Protein AF-A0A524EDL5-F1 (afdb_monomer_lite)

Radius of gyration: 102.85 Å; chains: 1; bounding box: 191×85×267 Å

Structure (mmCIF, N/CA/C/O backbone):
data_AF-A0A524EDL5-F1
#
_entry.id   AF-A0A524EDL5-F1
#
loop_
_atom_site.group_PDB
_atom_site.id
_atom_site.type_symbol
_atom_site.label_atom_id
_atom_site.label_alt_id
_atom_site.label_comp_id
_atom_site.label_asym_id
_atom_site.label_entity_id
_atom_site.label_seq_id
_atom_site.pdbx_PDB_ins_code
_atom_site.Cartn_x
_atom_site.Cartn_y
_atom_site.Cartn_z
_atom_site.occupancy
_atom_site.B_iso_or_equiv
_atom_site.auth_seq_id
_atom_site.auth_comp_id
_atom_site.auth_asym_id
_atom_site.auth_atom_id
_atom_site.pdbx_PDB_model_num
ATOM 1 N N . MET A 1 1 ? -73.644 20.368 72.110 1.00 35.34 1 MET A N 1
ATOM 2 C CA . MET A 1 1 ? -74.120 19.033 72.532 1.00 35.34 1 MET A CA 1
ATOM 3 C C . MET A 1 1 ? -73.264 18.590 73.708 1.00 35.34 1 MET A C 1
ATOM 5 O O . MET A 1 1 ? -72.128 19.044 73.762 1.00 35.34 1 MET A O 1
ATOM 9 N N . PRO A 1 2 ? -73.856 17.906 74.696 1.00 37.97 2 PRO A N 1
ATOM 10 C CA . PRO A 1 2 ? -73.436 17.961 76.095 1.00 37.97 2 PRO A CA 1
ATOM 11 C C . PRO A 1 2 ? -72.142 17.187 76.358 1.00 37.97 2 PRO A C 1
ATOM 13 O O . PRO A 1 2 ? -71.866 16.187 75.704 1.00 37.97 2 PRO A O 1
ATOM 16 N N . GLU A 1 3 ? -71.368 17.682 77.323 1.00 37.19 3 GLU A N 1
ATOM 17 C CA . GLU A 1 3 ? -70.241 16.983 77.938 1.00 37.19 3 GLU A CA 1
ATOM 18 C C . GLU A 1 3 ? -70.780 15.785 78.732 1.00 37.19 3 GLU A C 1
ATOM 20 O O . GLU A 1 3 ? -71.316 15.947 79.831 1.00 37.19 3 GLU A O 1
ATOM 25 N N . ASP A 1 4 ? -70.668 14.585 78.160 1.00 39.44 4 ASP A N 1
ATOM 26 C CA . ASP A 1 4 ? -70.904 13.340 78.884 1.00 39.44 4 ASP A CA 1
ATOM 27 C C . ASP A 1 4 ? -69.743 13.093 79.851 1.00 39.44 4 ASP A C 1
ATOM 29 O O . ASP A 1 4 ? -68.605 12.798 79.483 1.00 39.44 4 ASP A O 1
ATOM 33 N N . ASN A 1 5 ? -70.065 13.256 81.128 1.00 42.12 5 ASN A N 1
ATOM 34 C CA . ASN A 1 5 ? -69.223 12.933 82.265 1.00 42.12 5 ASN A CA 1
ATOM 35 C C . ASN A 1 5 ? -69.188 11.401 82.420 1.00 42.12 5 ASN A C 1
ATOM 37 O O . ASN A 1 5 ? -69.901 10.824 83.245 1.00 42.12 5 ASN A O 1
ATOM 41 N N . GLU A 1 6 ? -68.373 10.722 81.612 1.00 41.69 6 GLU A N 1
ATOM 42 C CA . GLU A 1 6 ? -68.068 9.308 81.825 1.00 41.69 6 GLU A CA 1
ATOM 43 C C . GLU A 1 6 ? -67.254 9.159 83.118 1.00 41.69 6 GLU A C 1
ATOM 45 O O . GLU A 1 6 ? -66.059 9.458 83.201 1.00 41.69 6 GLU A O 1
ATOM 50 N N . LYS A 1 7 ? -67.937 8.698 84.171 1.00 44.84 7 LYS A N 1
ATOM 51 C CA . LYS A 1 7 ? -67.310 8.193 85.392 1.00 44.84 7 LYS A CA 1
ATOM 52 C C . LYS A 1 7 ? -66.298 7.115 85.006 1.00 44.84 7 LYS A C 1
ATOM 54 O O . LYS A 1 7 ? -66.681 6.012 84.628 1.00 44.84 7 LYS A O 1
ATOM 59 N N . LYS A 1 8 ? -65.008 7.417 85.163 1.00 43.41 8 LYS A N 1
ATOM 60 C CA . LYS A 1 8 ? -63.951 6.400 85.170 1.00 43.41 8 LYS A CA 1
ATOM 61 C C . LYS A 1 8 ? -64.317 5.328 86.207 1.00 43.41 8 LYS A C 1
ATOM 63 O O . LYS A 1 8 ? -64.621 5.710 87.343 1.00 43.41 8 LYS A O 1
ATOM 68 N N . PRO A 1 9 ? -64.294 4.029 85.859 1.00 45.09 9 PRO A N 1
ATOM 69 C CA . PRO A 1 9 ? -64.511 2.980 86.840 1.00 45.09 9 PRO A CA 1
ATOM 70 C C . PRO A 1 9 ? -63.437 3.111 87.918 1.00 45.09 9 PRO A C 1
ATOM 72 O O . PRO A 1 9 ? -62.248 3.283 87.633 1.00 45.09 9 PRO A O 1
ATOM 75 N N . SER A 1 10 ? -63.881 3.116 89.171 1.00 50.00 10 SER A N 1
ATOM 76 C CA . SER A 1 10 ? -62.983 3.074 90.315 1.00 50.00 10 SER A CA 1
ATOM 77 C C . SER A 1 10 ? -62.184 1.776 90.243 1.00 50.00 10 SER A C 1
ATOM 79 O O . SER A 1 10 ? -62.718 0.739 89.858 1.00 50.00 10 SER A O 1
ATOM 81 N N . ARG A 1 11 ? -60.913 1.816 90.645 1.00 51.28 11 ARG A N 1
ATOM 82 C CA . ARG A 1 11 ? -60.005 0.657 90.694 1.00 51.28 11 ARG A CA 1
ATOM 83 C C . ARG A 1 11 ? -60.626 -0.557 91.415 1.00 51.28 11 ARG A C 1
ATOM 85 O O . ARG A 1 11 ? -60.356 -1.690 91.046 1.00 51.28 11 ARG A O 1
ATOM 92 N N . ASN A 1 12 ? -61.551 -0.308 92.345 1.00 53.25 12 ASN A N 1
ATOM 93 C CA . ASN A 1 12 ? -62.291 -1.340 93.074 1.00 53.25 12 ASN A CA 1
ATOM 94 C C . ASN A 1 12 ? -63.344 -2.098 92.239 1.00 53.25 12 ASN A C 1
ATOM 96 O O . ASN A 1 12 ? -63.711 -3.206 92.621 1.00 53.25 12 ASN A O 1
ATOM 100 N N . ASP A 1 13 ? -63.847 -1.531 91.138 1.00 52.50 13 ASP A N 1
ATOM 101 C CA . ASP A 1 13 ? -64.805 -2.220 90.258 1.00 52.50 13 ASP A CA 1
ATOM 102 C C . ASP A 1 13 ? -64.081 -3.160 89.280 1.00 52.50 13 ASP A C 1
ATOM 104 O O . ASP A 1 13 ? -64.620 -4.197 88.910 1.00 52.50 13 ASP A O 1
ATOM 108 N N . GLN A 1 14 ? -62.835 -2.843 88.910 1.00 53.03 14 GLN A N 1
ATOM 109 C CA . GLN A 1 14 ? -61.991 -3.715 88.084 1.00 53.03 14 GLN A CA 1
ATOM 110 C C . GLN A 1 14 ? -61.478 -4.926 88.871 1.00 53.03 14 GLN A C 1
ATOM 112 O O . GLN A 1 14 ? -61.524 -6.036 88.350 1.00 53.03 14 GLN A O 1
ATOM 117 N N . ASP A 1 15 ? -61.074 -4.736 90.132 1.00 55.38 15 ASP A N 1
ATOM 118 C CA . ASP A 1 15 ? -60.628 -5.843 90.991 1.00 55.38 15 ASP A CA 1
ATOM 119 C C . ASP A 1 15 ? -61.768 -6.844 91.268 1.00 55.38 15 ASP A C 1
ATOM 121 O O . ASP A 1 15 ? -61.547 -8.051 91.241 1.00 55.38 15 ASP A O 1
ATOM 125 N N . ARG A 1 16 ? -63.015 -6.367 91.414 1.00 58.09 16 ARG A N 1
ATOM 126 C CA . ARG A 1 16 ? -64.192 -7.237 91.604 1.00 58.09 16 ARG A CA 1
ATOM 127 C C . ARG A 1 16 ? -64.565 -8.054 90.368 1.00 58.09 16 ARG A C 1
ATOM 129 O O . ARG A 1 16 ? -64.904 -9.219 90.509 1.00 58.09 16 ARG A O 1
ATOM 136 N N . VAL A 1 17 ? -64.478 -7.475 89.168 1.00 58.94 17 VAL A N 1
ATOM 137 C CA . VAL A 1 17 ? -64.769 -8.204 87.916 1.00 58.94 17 VAL A CA 1
ATOM 138 C C . VAL A 1 17 ? -63.708 -9.275 87.641 1.00 58.94 17 VAL A C 1
ATOM 140 O O . VAL A 1 17 ? -64.025 -10.344 87.125 1.00 58.94 17 VAL A O 1
ATOM 143 N N . VAL A 1 18 ? -62.452 -9.004 88.006 1.00 56.91 18 VAL A N 1
ATOM 144 C CA . VAL A 1 18 ? -61.346 -9.963 87.882 1.00 56.91 18 VAL A CA 1
ATOM 145 C C . VAL A 1 18 ? -61.478 -11.096 88.901 1.00 56.91 18 VAL A C 1
ATOM 147 O O . VAL A 1 18 ? -61.288 -12.252 88.527 1.00 56.91 18 VAL A O 1
ATOM 150 N N . ASP A 1 19 ? -61.838 -10.798 90.151 1.00 57.78 19 ASP A N 1
ATOM 151 C CA . ASP A 1 19 ? -62.077 -11.832 91.165 1.00 57.78 19 ASP A CA 1
ATOM 152 C C . ASP A 1 19 ? -63.315 -12.690 90.829 1.00 57.78 19 ASP A C 1
ATOM 154 O O . ASP A 1 19 ? -63.252 -13.915 90.953 1.00 57.78 19 ASP A O 1
ATOM 158 N N . ASP A 1 20 ? -64.388 -12.097 90.289 1.00 61.34 20 ASP A N 1
ATOM 159 C CA . ASP A 1 20 ? -65.565 -12.846 89.826 1.00 61.34 20 ASP A CA 1
ATOM 160 C C . ASP A 1 20 ? -65.215 -13.773 88.641 1.00 61.34 20 ASP A C 1
ATOM 162 O O . ASP A 1 20 ? -65.543 -14.959 88.683 1.00 61.34 20 ASP A O 1
ATOM 166 N N . MET A 1 21 ? -64.462 -13.304 87.633 1.00 57.88 21 MET A N 1
ATOM 167 C CA . MET A 1 21 ? -64.045 -14.136 86.486 1.00 57.88 21 MET A CA 1
ATOM 168 C C . MET A 1 21 ? -63.065 -15.260 86.856 1.00 57.88 21 MET A C 1
ATOM 170 O O . MET A 1 21 ? -63.116 -16.343 86.272 1.00 57.88 21 MET A O 1
ATOM 174 N N . LEU A 1 22 ? -62.159 -15.029 87.810 1.00 56.72 22 LEU A N 1
ATOM 175 C CA . LEU A 1 22 ? -61.206 -16.049 88.264 1.00 56.72 22 LEU A CA 1
ATOM 176 C C . LEU A 1 22 ? -61.881 -17.114 89.137 1.00 56.72 22 LEU A C 1
ATOM 178 O O . LEU A 1 22 ? -61.535 -18.293 89.034 1.00 56.72 22 LEU A O 1
ATOM 182 N N . SER A 1 23 ? -62.892 -16.718 89.918 1.00 63.41 23 SER A N 1
ATOM 183 C CA . SER A 1 23 ? -63.736 -17.656 90.662 1.00 63.41 23 SER A CA 1
ATOM 184 C C . SER A 1 23 ? -64.591 -18.529 89.730 1.00 63.41 23 SER A C 1
ATOM 186 O O . SER A 1 23 ? -64.734 -19.729 89.967 1.00 63.41 23 SER A O 1
ATOM 188 N N . GLU A 1 24 ? -65.077 -17.969 88.616 1.00 63.44 24 GLU A N 1
ATOM 189 C CA . GLU A 1 24 ? -65.867 -18.679 87.600 1.00 63.44 24 GLU A CA 1
ATOM 190 C C . GLU A 1 24 ? -65.013 -19.666 86.775 1.00 63.44 24 GLU A C 1
ATOM 192 O O . GLU A 1 24 ? -65.507 -20.696 86.315 1.00 63.44 24 GLU A O 1
ATOM 197 N N . LEU A 1 25 ? -63.703 -19.407 86.664 1.00 59.56 25 LEU A N 1
ATOM 198 C CA . LEU A 1 25 ? -62.701 -20.310 86.080 1.00 59.56 25 LEU A CA 1
ATOM 199 C C . LEU A 1 25 ? -62.164 -21.368 87.068 1.00 59.56 25 LEU A C 1
ATOM 201 O O . LEU A 1 25 ? -61.314 -22.175 86.688 1.00 59.56 25 LEU A O 1
ATOM 205 N N . GLY A 1 26 ? -62.670 -21.400 88.307 1.00 55.22 26 GLY A N 1
ATOM 206 C CA . GLY A 1 26 ? -62.346 -22.423 89.306 1.00 55.22 26 GLY A CA 1
ATOM 207 C C . GLY A 1 26 ? -60.956 -22.292 89.934 1.00 55.22 26 GLY A C 1
ATOM 208 O O . GLY A 1 26 ? -60.438 -23.282 90.447 1.00 55.22 26 GLY A O 1
ATOM 209 N N . VAL A 1 27 ? -60.347 -21.103 89.883 1.00 62.06 27 VAL A N 1
ATOM 210 C CA . VAL A 1 27 ? -59.044 -20.838 90.505 1.00 62.06 27 VAL A CA 1
ATOM 211 C C . VAL A 1 27 ? -59.275 -20.352 91.934 1.00 62.06 27 VAL A C 1
ATOM 213 O O . VAL A 1 27 ? -59.740 -19.236 92.155 1.00 62.06 27 VAL A O 1
ATOM 216 N N . ASP A 1 28 ? -58.962 -21.195 92.909 1.00 66.94 28 ASP A N 1
ATOM 217 C CA . ASP A 1 28 ? -59.021 -20.884 94.332 1.00 66.94 28 ASP A CA 1
ATOM 218 C C . ASP A 1 28 ? -57.776 -20.113 94.808 1.00 66.94 28 ASP A C 1
ATOM 220 O O . ASP A 1 28 ? -56.684 -20.212 94.240 1.00 66.94 28 ASP A O 1
ATOM 224 N N . ASP A 1 29 ? -57.931 -19.325 95.879 1.00 60.44 29 ASP A N 1
ATOM 225 C CA . ASP A 1 29 ? -56.877 -18.442 96.409 1.00 60.44 29 ASP A CA 1
ATOM 226 C C . ASP A 1 29 ? -55.578 -19.193 96.761 1.00 60.44 29 ASP A C 1
ATOM 228 O O . ASP A 1 29 ? -54.487 -18.625 96.677 1.00 60.44 29 ASP A O 1
ATOM 232 N N . ALA A 1 30 ? -55.676 -20.490 97.075 1.00 60.41 30 ALA A N 1
ATOM 233 C CA . ALA A 1 30 ? -54.534 -21.368 97.322 1.00 60.41 30 ALA A CA 1
ATOM 234 C C . ALA A 1 30 ? -53.711 -21.639 96.048 1.00 60.41 30 ALA A C 1
ATOM 236 O O . ALA A 1 30 ? -52.483 -21.542 96.070 1.00 60.41 30 ALA A O 1
ATOM 237 N N . MET A 1 31 ? -54.372 -21.901 94.917 1.00 61.31 31 MET A N 1
ATOM 238 C CA . MET A 1 31 ? -53.711 -22.125 93.628 1.00 61.31 31 MET A CA 1
ATOM 239 C C . MET A 1 31 ? -53.134 -20.817 93.065 1.00 61.31 31 MET A C 1
ATOM 241 O O . MET A 1 31 ? -52.082 -20.810 92.422 1.00 61.31 31 MET A O 1
ATOM 245 N N . ARG A 1 32 ? -53.764 -19.679 93.387 1.00 59.47 32 ARG A N 1
ATOM 246 C CA . ARG A 1 32 ? -53.256 -18.330 93.088 1.00 59.47 32 ARG A CA 1
ATOM 247 C C . ARG A 1 32 ? -51.934 -18.055 93.817 1.00 59.47 32 ARG A C 1
ATOM 249 O O . ARG A 1 32 ? -51.004 -17.520 93.215 1.00 59.47 32 ARG A O 1
ATOM 256 N N . GLN A 1 33 ? -51.827 -18.466 95.080 1.00 61.16 33 GLN A N 1
ATOM 257 C CA . GLN A 1 33 ? -50.599 -18.350 95.873 1.00 61.16 33 GLN A CA 1
ATOM 258 C C . GLN A 1 33 ? -49.484 -19.268 95.349 1.00 61.16 33 GLN A C 1
ATOM 260 O O . GLN A 1 33 ? -48.347 -18.825 95.199 1.00 61.16 33 GLN A O 1
ATOM 265 N N . GLU A 1 34 ? -49.816 -20.500 94.959 1.00 64.75 34 GLU A N 1
ATOM 266 C CA . GLU A 1 34 ? -48.854 -21.479 94.431 1.00 64.75 34 GLU A CA 1
ATOM 267 C C . GLU A 1 34 ? -48.307 -21.090 93.036 1.00 64.75 34 GLU A C 1
ATOM 269 O O . GLU A 1 34 ? -47.133 -21.302 92.712 1.00 64.75 34 GLU A O 1
ATOM 274 N N . LEU A 1 35 ? -49.120 -20.434 92.200 1.00 59.91 35 LEU A N 1
ATOM 275 C CA . LEU A 1 35 ? -48.692 -19.901 90.899 1.00 59.91 35 LEU A CA 1
ATOM 276 C C . LEU A 1 35 ? -47.767 -18.679 91.022 1.00 59.91 35 LEU A C 1
ATOM 278 O O . LEU A 1 35 ? -46.863 -18.515 90.195 1.00 59.91 35 LEU A O 1
ATOM 282 N N . VAL A 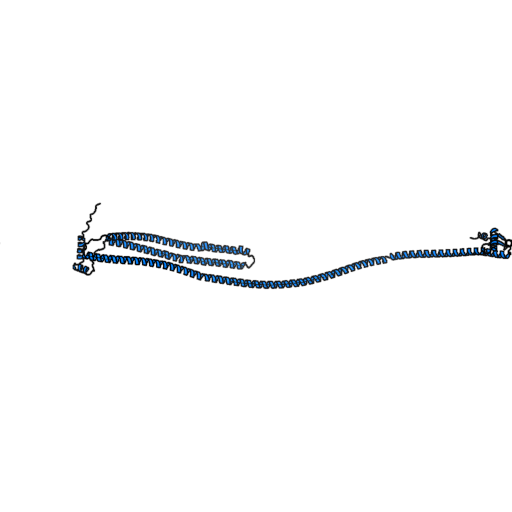1 36 ? -47.959 -17.858 92.058 1.00 59.59 36 VAL A N 1
ATOM 283 C CA . VAL A 1 36 ? -47.082 -16.720 92.373 1.00 59.59 36 VAL A CA 1
ATOM 284 C C . VAL A 1 36 ? -45.769 -17.198 93.002 1.00 59.59 36 VAL A C 1
ATOM 286 O O . VAL A 1 36 ? -44.698 -16.734 92.610 1.00 59.59 36 VAL A O 1
ATOM 289 N N . GLU A 1 37 ? -45.819 -18.175 93.910 1.00 55.59 37 GLU A N 1
ATOM 290 C CA . GLU A 1 37 ? -44.624 -18.747 94.549 1.00 55.59 37 GLU A CA 1
ATOM 291 C C . GLU A 1 37 ? -43.781 -19.607 93.595 1.00 55.59 37 GLU A C 1
ATOM 293 O O . GLU A 1 37 ? -42.553 -19.598 93.681 1.00 55.59 37 GLU A O 1
ATOM 298 N N . SER A 1 38 ? -44.401 -20.292 92.628 1.00 60.03 38 SER A N 1
ATOM 299 C CA . SER A 1 38 ? -43.678 -21.063 91.601 1.00 60.03 38 SER A CA 1
ATOM 300 C C . SER A 1 38 ? -43.033 -20.201 90.506 1.00 60.03 38 SER A C 1
ATOM 302 O O . SER A 1 38 ? -42.386 -20.736 89.602 1.00 60.03 38 SER A O 1
ATOM 304 N N . GLY A 1 39 ? -43.212 -18.874 90.550 1.00 54.06 39 GLY A N 1
ATOM 305 C CA . GLY A 1 39 ? -42.662 -17.933 89.570 1.00 54.06 39 GLY A CA 1
ATOM 306 C C . GLY A 1 39 ? -43.261 -18.061 88.164 1.00 54.06 39 GLY A C 1
ATOM 307 O O . GLY A 1 39 ? -42.756 -17.444 87.227 1.00 54.06 39 GLY A O 1
ATOM 308 N N . ARG A 1 40 ? -44.329 -18.855 87.998 1.00 52.81 40 ARG A N 1
ATOM 309 C CA . ARG A 1 40 ? -45.056 -19.018 86.727 1.00 52.81 40 ARG A CA 1
ATOM 310 C C . ARG A 1 40 ? -46.076 -17.905 86.487 1.00 52.81 40 ARG A C 1
ATOM 312 O O . ARG A 1 40 ? -46.434 -17.659 85.339 1.00 52.81 40 ARG A O 1
ATOM 319 N N . MET A 1 41 ? -46.473 -17.191 87.537 1.00 44.69 41 MET A N 1
ATOM 320 C CA . MET A 1 41 ? -47.120 -15.884 87.461 1.00 44.69 41 MET A CA 1
ATOM 321 C C . MET A 1 41 ? -46.302 -14.864 88.256 1.00 44.69 41 MET A C 1
ATOM 323 O O . MET A 1 41 ? -46.191 -14.977 89.472 1.00 44.69 41 MET A O 1
ATOM 327 N N . SER A 1 42 ? -45.762 -13.829 87.605 1.00 47.44 42 SER A N 1
ATOM 328 C CA . SER A 1 42 ? -45.373 -12.618 88.337 1.00 47.44 42 SER A CA 1
ATOM 329 C C . SER A 1 42 ? -46.622 -11.757 88.536 1.00 47.44 42 SER A C 1
ATOM 331 O O . SER A 1 42 ? -47.502 -11.733 87.671 1.00 47.44 42 SER A O 1
ATOM 333 N N . SER A 1 43 ? -46.727 -11.041 89.661 1.00 48.69 43 SER A N 1
ATOM 334 C CA . SER A 1 43 ? -47.895 -10.192 89.958 1.00 48.69 43 SER A CA 1
ATOM 335 C C . SER A 1 43 ? -48.151 -9.100 88.906 1.00 48.69 43 SER A C 1
ATOM 337 O O . SER A 1 43 ? -49.211 -8.486 88.914 1.00 48.69 43 SER A O 1
ATOM 339 N N . ASP A 1 44 ? -47.202 -8.874 87.992 1.00 48.66 44 ASP A N 1
ATOM 340 C CA . ASP A 1 44 ? -47.274 -7.898 86.903 1.00 48.66 44 ASP A CA 1
ATOM 341 C C . ASP A 1 44 ? -47.765 -8.477 85.559 1.00 48.66 44 ASP A C 1
ATOM 343 O O . ASP A 1 44 ? -47.983 -7.715 84.617 1.00 48.66 44 ASP A O 1
ATOM 347 N N . VAL A 1 45 ? -47.983 -9.796 85.441 1.00 43.16 45 VAL A N 1
ATOM 348 C CA . VAL A 1 45 ? -48.438 -10.436 84.182 1.00 43.16 45 VAL A CA 1
ATOM 349 C C . VAL A 1 45 ? -49.929 -10.193 83.891 1.00 43.16 45 VAL A C 1
ATOM 351 O O . VAL A 1 45 ? -50.381 -10.406 82.770 1.00 43.16 45 VAL A O 1
ATOM 354 N N . VAL A 1 46 ? -50.696 -9.621 84.826 1.00 42.78 46 VAL A N 1
ATOM 355 C CA . VAL A 1 46 ? -52.088 -9.183 84.583 1.00 42.78 46 VAL A CA 1
ATOM 356 C C . VAL A 1 46 ? -52.143 -7.736 84.066 1.00 42.78 46 VAL A C 1
ATOM 358 O O . VAL A 1 46 ? -52.986 -6.935 84.455 1.00 42.78 46 VAL A O 1
ATOM 361 N N . LYS A 1 47 ? -51.238 -7.372 83.154 1.00 51.41 47 LYS A N 1
ATOM 362 C CA . LYS A 1 47 ? -51.457 -6.242 82.243 1.00 51.41 47 LYS A CA 1
ATOM 363 C C . LYS A 1 47 ? -51.749 -6.810 80.868 1.00 51.41 47 LYS A C 1
ATOM 365 O O . LYS A 1 47 ? -50.889 -6.855 79.996 1.00 51.41 47 LYS A O 1
ATOM 370 N N . VAL A 1 48 ? -52.982 -7.285 80.707 1.00 54.81 48 VAL A N 1
ATOM 371 C CA . VAL A 1 48 ? -53.564 -7.534 79.388 1.00 54.81 48 VAL A CA 1
ATOM 372 C C . VAL A 1 48 ? -53.363 -6.250 78.585 1.00 54.81 48 VAL A C 1
ATOM 374 O O . VAL A 1 48 ? -53.798 -5.185 79.031 1.00 54.81 48 VAL A O 1
ATOM 377 N N . ALA A 1 49 ? -52.646 -6.336 77.459 1.00 56.47 49 ALA A N 1
ATOM 378 C CA . ALA A 1 49 ? -52.515 -5.216 76.536 1.00 56.47 49 ALA A CA 1
ATOM 379 C C . ALA A 1 49 ? -53.914 -4.647 76.287 1.00 56.47 49 ALA A C 1
ATOM 381 O O . ALA A 1 49 ? -54.866 -5.397 76.053 1.00 56.47 49 ALA A O 1
ATOM 382 N N . THR A 1 50 ? -54.065 -3.333 76.415 1.00 65.88 50 THR A N 1
ATOM 383 C CA . THR A 1 50 ? -55.371 -2.696 76.248 1.00 65.88 50 THR A CA 1
ATOM 384 C C . THR A 1 50 ? -55.932 -3.065 74.872 1.00 65.88 50 THR A C 1
ATOM 386 O O . THR A 1 50 ? -55.185 -3.173 73.898 1.00 65.88 50 THR A O 1
ATOM 389 N N . ALA A 1 51 ? -57.249 -3.265 74.757 1.00 67.88 51 ALA A N 1
ATOM 390 C CA . ALA A 1 51 ? -57.882 -3.616 73.478 1.00 67.88 51 ALA A CA 1
ATOM 391 C C . ALA A 1 51 ? -57.512 -2.633 72.343 1.00 67.88 51 ALA A C 1
ATOM 393 O O . ALA A 1 51 ? -57.490 -2.993 71.167 1.00 67.88 51 ALA A O 1
ATOM 394 N N . GLU A 1 52 ? -57.167 -1.398 72.710 1.00 67.38 52 GLU A N 1
ATOM 395 C CA . GLU A 1 52 ? -56.687 -0.355 71.815 1.00 67.38 52 GLU A CA 1
ATOM 396 C C . GLU A 1 52 ? -55.248 -0.585 71.314 1.00 67.38 52 GLU A C 1
ATOM 398 O O . GLU A 1 52 ? -55.002 -0.407 70.123 1.00 67.38 52 GLU A O 1
ATOM 403 N N . GLN A 1 53 ? -54.323 -1.054 72.161 1.00 71.25 53 GLN A N 1
ATOM 404 C CA . GLN A 1 53 ? -52.977 -1.487 71.745 1.00 71.25 53 GLN A CA 1
ATOM 405 C C . GLN A 1 53 ? -53.056 -2.676 70.776 1.00 71.25 53 GLN A C 1
ATOM 407 O O . GLN A 1 53 ? -52.415 -2.669 69.727 1.00 71.25 53 GLN A O 1
ATOM 412 N N . ILE A 1 54 ? -53.903 -3.670 71.073 1.00 74.31 54 ILE A N 1
ATOM 413 C CA . ILE A 1 54 ? -54.087 -4.847 70.205 1.00 74.31 54 ILE A CA 1
ATOM 414 C C . ILE A 1 54 ? -54.669 -4.427 68.845 1.00 74.31 54 ILE A C 1
ATOM 416 O O . ILE A 1 54 ? -54.236 -4.907 67.798 1.00 74.31 54 ILE A O 1
ATOM 420 N N . ARG A 1 55 ? -55.618 -3.482 68.830 1.00 77.31 55 ARG A N 1
ATOM 421 C CA . ARG A 1 55 ? -56.188 -2.943 67.590 1.00 77.31 55 ARG A CA 1
ATOM 422 C C . ARG A 1 55 ? -55.146 -2.220 66.730 1.00 77.31 55 ARG A C 1
ATOM 424 O O . ARG A 1 55 ? -55.109 -2.464 65.526 1.00 77.31 55 ARG A O 1
ATOM 431 N N . ARG A 1 56 ? -54.292 -1.379 67.321 1.00 75.56 56 ARG A N 1
ATOM 432 C CA . ARG A 1 56 ? -53.225 -0.661 66.595 1.00 75.56 56 ARG A CA 1
ATOM 433 C C . ARG A 1 56 ? -52.173 -1.613 66.037 1.00 75.56 56 ARG A C 1
ATOM 435 O O . ARG A 1 56 ? -51.787 -1.478 64.878 1.00 75.56 56 ARG A O 1
ATOM 442 N N . GLN A 1 57 ? -51.779 -2.625 66.811 1.00 77.69 57 GLN A N 1
ATOM 443 C CA . GLN A 1 57 ? -50.875 -3.675 66.336 1.00 77.69 57 GLN A CA 1
ATOM 444 C C . GLN A 1 57 ? -51.477 -4.456 65.162 1.00 77.69 57 GLN A C 1
ATOM 446 O O . GLN A 1 57 ? -50.815 -4.604 64.138 1.00 77.69 57 GLN A O 1
ATOM 451 N N . MET A 1 58 ? -52.754 -4.850 65.239 1.00 81.31 58 MET A N 1
ATOM 452 C CA . MET A 1 58 ? -53.448 -5.489 64.111 1.00 81.31 58 MET A CA 1
ATOM 453 C C . MET A 1 58 ? -53.540 -4.579 62.874 1.00 81.31 58 MET A C 1
ATOM 455 O O . MET A 1 58 ? -53.463 -5.055 61.741 1.00 81.31 58 MET A O 1
ATOM 459 N N . GLU A 1 59 ? -53.729 -3.270 63.050 1.00 80.94 59 GLU A N 1
ATOM 460 C CA . GLU A 1 59 ? -53.770 -2.311 61.939 1.00 80.94 59 GLU A CA 1
ATOM 461 C C . GLU A 1 59 ? -52.389 -2.112 61.287 1.00 80.94 59 GLU A C 1
ATOM 463 O O . GLU A 1 59 ? -52.324 -1.960 60.063 1.00 80.94 59 GLU A O 1
ATOM 468 N N . ILE A 1 60 ? -51.297 -2.175 62.058 1.00 84.38 60 ILE A N 1
ATOM 469 C CA . ILE A 1 60 ? -49.911 -2.167 61.553 1.00 84.38 60 ILE A CA 1
ATOM 470 C C . ILE A 1 60 ? -49.571 -3.481 60.846 1.00 84.38 60 ILE A C 1
ATOM 472 O O . ILE A 1 60 ? -48.943 -3.472 59.789 1.00 84.38 60 ILE A O 1
ATOM 476 N N . GLU A 1 61 ? -49.996 -4.623 61.383 1.00 84.12 61 GLU A N 1
ATOM 477 C CA . GLU A 1 61 ? -49.787 -5.918 60.732 1.00 84.12 61 GLU A CA 1
ATOM 478 C C . GLU A 1 61 ? -50.507 -5.989 59.384 1.00 84.12 61 GLU A C 1
ATOM 480 O O . GLU A 1 61 ? -49.905 -6.398 58.393 1.00 84.12 61 GLU A O 1
ATOM 485 N N . LYS A 1 62 ? -51.742 -5.478 59.302 1.00 87.25 62 LYS A N 1
ATOM 486 C CA . LYS A 1 62 ? -52.483 -5.388 58.035 1.00 87.25 62 LYS A CA 1
ATOM 487 C C . LYS A 1 62 ? -51.824 -4.457 57.016 1.00 87.25 62 LYS A C 1
ATOM 489 O O . LYS A 1 62 ? -51.830 -4.771 55.828 1.00 87.25 62 LYS A O 1
ATOM 494 N N . SER A 1 63 ? -51.275 -3.309 57.427 1.00 83.75 63 SER A N 1
ATOM 495 C CA . SER A 1 63 ? -50.550 -2.432 56.490 1.00 83.75 63 SER A CA 1
ATOM 496 C C . SER A 1 63 ? -49.201 -3.029 56.078 1.00 83.75 63 SER A C 1
ATOM 498 O O . SER A 1 63 ? -48.804 -2.895 54.923 1.00 83.75 63 SER A O 1
ATOM 500 N N . ARG A 1 64 ? -48.532 -3.762 56.975 1.00 85.19 64 ARG A N 1
ATOM 501 C CA . ARG A 1 64 ? -47.306 -4.517 56.681 1.00 85.19 64 ARG A CA 1
ATOM 502 C C . ARG A 1 64 ? -47.547 -5.646 55.681 1.00 85.19 64 ARG A C 1
ATOM 504 O O . ARG A 1 64 ? -46.706 -5.874 54.816 1.00 85.19 64 ARG A O 1
ATOM 511 N N . GLU A 1 65 ? -48.662 -6.358 55.803 1.00 87.69 65 GLU A N 1
ATOM 512 C CA . GLU A 1 65 ? -49.042 -7.432 54.883 1.00 87.69 65 GLU A CA 1
ATOM 513 C C . GLU A 1 65 ? -49.320 -6.880 53.480 1.00 87.69 65 GLU A C 1
ATOM 515 O O . GLU A 1 65 ? -48.705 -7.339 52.522 1.00 87.69 65 GLU A O 1
ATOM 520 N N . ARG A 1 66 ? -50.092 -5.790 53.369 1.00 86.31 66 ARG A N 1
ATOM 521 C CA . ARG A 1 66 ? -50.297 -5.073 52.094 1.00 86.31 66 ARG A CA 1
ATOM 522 C C . ARG A 1 66 ? -48.994 -4.567 51.477 1.00 86.31 66 ARG A C 1
ATOM 524 O O . ARG A 1 66 ? -48.813 -4.648 50.267 1.00 86.31 66 ARG A O 1
ATOM 531 N N . LEU A 1 67 ? -48.071 -4.061 52.298 1.00 86.00 67 LEU A N 1
ATOM 532 C CA . LEU A 1 67 ? -46.760 -3.608 51.831 1.00 86.00 67 LEU A CA 1
ATOM 533 C C . LEU A 1 67 ? -45.957 -4.776 51.253 1.00 86.00 67 LEU A C 1
ATOM 535 O O . LEU A 1 67 ? -45.371 -4.634 50.186 1.00 86.00 67 LEU A O 1
ATOM 539 N N . ARG A 1 68 ? -45.969 -5.938 51.918 1.00 89.38 68 ARG A N 1
ATOM 540 C CA . ARG A 1 68 ? -45.321 -7.161 51.419 1.00 89.38 68 ARG A CA 1
ATOM 541 C C . ARG A 1 68 ? -45.951 -7.668 50.127 1.00 89.38 68 ARG A C 1
ATOM 543 O O . ARG A 1 68 ? -45.219 -8.039 49.220 1.00 89.38 68 ARG A O 1
ATOM 550 N N . GLU A 1 69 ? -47.276 -7.673 50.028 1.00 89.44 69 GLU A N 1
ATOM 551 C CA . GLU A 1 69 ? -47.979 -8.078 48.807 1.00 89.44 69 GLU A CA 1
ATOM 552 C C . GLU A 1 69 ? -47.629 -7.167 47.626 1.00 89.44 69 GLU A C 1
ATOM 554 O O . GLU A 1 69 ? -47.258 -7.660 46.563 1.00 89.44 69 GLU A O 1
ATOM 559 N N . ASN A 1 70 ? -47.654 -5.847 47.827 1.00 88.50 70 ASN A N 1
ATOM 560 C CA . ASN A 1 70 ? -47.277 -4.880 46.794 1.00 88.50 70 ASN A CA 1
ATOM 561 C C . ASN A 1 70 ? -45.794 -4.981 46.415 1.00 88.50 70 ASN A C 1
ATOM 563 O O . ASN A 1 70 ? -45.448 -4.833 45.247 1.00 88.50 70 ASN A O 1
ATOM 567 N N . LEU A 1 71 ? -44.916 -5.264 47.380 1.00 89.06 71 LEU A N 1
ATOM 568 C CA . LEU A 1 71 ? -43.493 -5.470 47.122 1.00 89.06 71 LEU A CA 1
ATOM 569 C C . LEU A 1 71 ? -43.256 -6.733 46.281 1.00 89.06 71 LEU A C 1
ATOM 571 O O . LEU A 1 71 ? -42.518 -6.676 45.305 1.00 89.06 71 LEU A O 1
ATOM 575 N N . ASN A 1 72 ? -43.954 -7.831 46.585 1.00 89.19 72 ASN A N 1
ATOM 576 C CA . ASN A 1 72 ? -43.889 -9.063 45.795 1.00 89.19 72 ASN A CA 1
ATOM 577 C C . ASN A 1 72 ? -44.402 -8.867 44.355 1.00 89.19 72 ASN A C 1
ATOM 579 O O . ASN A 1 72 ? -43.894 -9.501 43.430 1.00 89.19 72 ASN A O 1
ATOM 583 N N . LEU A 1 73 ? -45.419 -8.018 44.154 1.00 89.06 73 LEU A N 1
ATOM 584 C CA . LEU A 1 73 ? -45.919 -7.671 42.818 1.00 89.06 73 LEU A CA 1
ATOM 585 C C . LEU A 1 73 ? -44.859 -6.904 42.017 1.00 89.06 73 LEU A C 1
ATOM 587 O O . LEU A 1 73 ? -44.482 -7.363 40.939 1.00 89.06 73 LEU A O 1
ATOM 591 N N . VAL A 1 74 ? -44.278 -5.855 42.613 1.00 89.19 74 VAL A N 1
ATOM 592 C CA . VAL A 1 74 ? -43.194 -5.075 41.995 1.00 89.19 74 VAL A CA 1
ATOM 593 C C . VAL A 1 74 ? -41.980 -5.952 41.679 1.00 89.19 74 VAL A C 1
ATOM 595 O O . VAL A 1 74 ? -41.415 -5.839 40.595 1.00 89.19 74 VAL A O 1
ATOM 598 N N . GLU A 1 75 ? -41.581 -6.857 42.577 1.00 88.62 75 GLU A N 1
ATOM 599 C CA . GLU A 1 75 ? -40.477 -7.796 42.328 1.00 88.62 75 GLU A CA 1
ATOM 600 C C . GLU A 1 75 ? -40.764 -8.720 41.138 1.00 88.62 75 GLU A C 1
ATOM 602 O O . GLU A 1 75 ? -39.911 -8.908 40.266 1.00 88.62 75 GLU A O 1
ATOM 607 N N . ARG A 1 76 ? -41.981 -9.270 41.057 1.00 89.75 76 ARG A N 1
ATOM 608 C CA . ARG A 1 76 ? -42.394 -10.126 39.939 1.00 89.75 76 ARG A CA 1
ATOM 609 C C . ARG A 1 76 ? -42.372 -9.365 38.615 1.00 89.75 76 ARG A C 1
ATOM 611 O O . ARG A 1 76 ? -41.972 -9.923 37.592 1.00 89.75 76 ARG A O 1
ATOM 618 N N . ASP A 1 77 ? -42.807 -8.115 38.616 1.00 87.88 77 ASP A N 1
ATOM 619 C CA . ASP A 1 77 ? -42.892 -7.313 37.403 1.00 87.88 77 ASP A CA 1
ATOM 620 C C . ASP A 1 77 ? -41.519 -6.741 37.002 1.00 87.88 77 ASP A C 1
ATOM 622 O O . ASP A 1 77 ? -41.206 -6.695 35.810 1.00 87.88 77 ASP A O 1
ATOM 626 N N . MET A 1 78 ? -40.620 -6.485 37.961 1.00 85.81 78 MET A N 1
ATOM 627 C CA . MET A 1 78 ? -39.190 -6.273 37.692 1.00 85.81 78 MET A CA 1
ATOM 628 C C . MET A 1 78 ? -38.554 -7.491 37.014 1.00 85.81 78 MET A C 1
ATOM 630 O O . MET A 1 78 ? -37.861 -7.326 36.010 1.00 85.81 78 MET A O 1
ATOM 634 N N . MET A 1 79 ? -38.842 -8.714 37.480 1.00 86.44 79 MET A N 1
ATOM 635 C CA . MET A 1 79 ? -38.359 -9.931 36.812 1.00 86.44 79 MET A CA 1
ATOM 636 C C . MET A 1 79 ? -38.893 -10.058 35.378 1.00 86.44 79 MET A C 1
ATOM 638 O O . MET A 1 79 ? -38.199 -10.579 34.507 1.00 86.44 79 MET A O 1
ATOM 642 N N . LYS A 1 80 ? -40.112 -9.591 35.075 1.00 85.19 80 LYS A N 1
ATOM 643 C CA . LYS A 1 80 ? -40.621 -9.582 33.687 1.00 85.19 80 LYS A CA 1
ATOM 644 C C . LYS A 1 80 ? -39.829 -8.627 32.791 1.00 85.19 80 LYS A C 1
ATOM 646 O O . LYS A 1 80 ? -39.604 -8.960 31.630 1.00 85.19 80 LYS A O 1
ATOM 651 N N . ILE A 1 81 ? -39.399 -7.478 33.318 1.00 85.50 81 ILE A N 1
ATOM 652 C CA . ILE A 1 81 ? -38.544 -6.525 32.595 1.00 85.50 81 ILE A CA 1
ATOM 653 C C . ILE A 1 81 ? -37.131 -7.088 32.400 1.00 85.50 81 ILE A C 1
ATOM 655 O O . ILE A 1 81 ? -36.558 -6.933 31.325 1.00 85.50 81 ILE A O 1
ATOM 659 N N . GLU A 1 82 ? -36.582 -7.788 33.390 1.00 84.94 82 GLU A N 1
ATOM 660 C CA . GLU A 1 82 ? -35.291 -8.472 33.252 1.00 84.94 82 GLU A CA 1
ATOM 661 C C . GLU A 1 82 ? -35.352 -9.542 32.149 1.00 84.94 82 GLU A C 1
ATOM 663 O O . GLU A 1 82 ? -34.570 -9.509 31.204 1.00 84.94 82 GLU A O 1
ATOM 668 N N . ASN A 1 83 ? -36.397 -10.377 32.158 1.00 85.94 83 ASN A N 1
ATOM 669 C CA . ASN A 1 83 ? -36.656 -11.343 31.084 1.00 85.94 83 ASN A CA 1
ATOM 670 C C . ASN A 1 83 ? -36.923 -10.681 29.717 1.00 85.94 83 ASN A C 1
ATOM 672 O O . ASN A 1 83 ? -36.798 -11.331 28.680 1.00 85.94 83 ASN A O 1
ATOM 676 N N . PHE A 1 84 ? -37.337 -9.411 29.676 1.00 84.50 84 PHE A N 1
ATOM 677 C CA . PHE A 1 84 ? -37.485 -8.680 28.420 1.00 84.50 84 PHE A CA 1
ATOM 678 C C . PHE A 1 84 ? -36.121 -8.367 27.789 1.00 84.50 84 PHE A C 1
ATOM 680 O O . PHE A 1 84 ? -36.002 -8.449 26.569 1.00 84.50 84 PHE A O 1
ATOM 687 N N . VAL A 1 85 ? -35.084 -8.083 28.586 1.00 78.38 85 VAL A N 1
ATOM 688 C CA . VAL A 1 85 ? -33.711 -7.902 28.077 1.00 78.38 85 VAL A CA 1
ATOM 689 C C . VAL A 1 85 ? -33.234 -9.177 27.380 1.00 78.38 85 VAL A C 1
ATOM 691 O O . VAL A 1 85 ? -32.771 -9.115 26.241 1.00 78.38 85 VAL A O 1
ATOM 694 N N . ASP A 1 86 ? -33.483 -10.336 27.990 1.00 85.50 86 ASP A N 1
ATOM 695 C CA . ASP A 1 86 ? -33.169 -11.637 27.390 1.00 85.50 86 ASP A CA 1
ATOM 696 C C . ASP A 1 86 ? -33.961 -11.891 26.097 1.00 85.50 86 ASP A C 1
ATOM 698 O O . ASP A 1 86 ? -33.448 -12.486 25.147 1.00 85.50 86 ASP A O 1
ATOM 702 N N . ARG A 1 87 ? -35.210 -11.410 26.010 1.00 83.06 87 ARG A N 1
ATOM 703 C CA . ARG A 1 87 ? -36.001 -11.476 24.768 1.00 83.06 87 ARG A CA 1
ATOM 704 C C . ARG A 1 87 ? -35.464 -10.558 23.682 1.00 83.06 87 ARG A C 1
ATOM 706 O O . ARG A 1 87 ? -35.486 -10.953 22.524 1.00 83.06 87 ARG A O 1
ATOM 713 N N . VAL A 1 88 ? -34.964 -9.366 24.013 1.00 81.12 88 VAL A N 1
ATOM 714 C CA . VAL A 1 88 ? -34.306 -8.499 23.021 1.00 81.12 88 VAL A CA 1
ATOM 715 C C . VAL A 1 88 ? -33.102 -9.225 22.425 1.00 81.12 88 VAL A C 1
ATOM 717 O O . VAL A 1 88 ? -32.940 -9.237 21.205 1.00 81.12 88 VAL A O 1
ATOM 720 N N . GLU A 1 89 ? -32.296 -9.888 23.253 1.00 80.75 89 GLU A N 1
ATOM 721 C CA . GLU A 1 89 ? -31.173 -10.687 22.766 1.00 80.75 89 GLU A CA 1
ATOM 722 C C . GLU A 1 89 ? -31.641 -11.894 21.942 1.00 80.75 89 GLU A C 1
ATOM 724 O O . GLU A 1 89 ? -31.180 -12.089 20.819 1.00 80.75 89 GLU A O 1
ATOM 729 N N . SER A 1 90 ? -32.602 -12.672 22.438 1.00 85.06 90 SER A N 1
ATOM 730 C CA . SER A 1 90 ? -33.104 -13.870 21.754 1.00 85.06 90 SER A CA 1
ATOM 731 C C . SER A 1 90 ? -33.851 -13.569 20.450 1.00 85.06 90 SER A C 1
ATOM 733 O O . SER A 1 90 ? -33.757 -14.350 19.507 1.00 85.06 90 SER A O 1
ATOM 735 N N . ASP A 1 91 ? -34.589 -12.463 20.362 1.00 83.88 91 ASP A N 1
ATOM 736 C CA . ASP A 1 91 ? -35.475 -12.190 19.227 1.00 83.88 91 ASP A CA 1
ATOM 737 C C . ASP A 1 91 ? -34.828 -11.268 18.192 1.00 83.88 91 ASP A C 1
ATOM 739 O O . ASP A 1 91 ? -35.036 -11.448 16.990 1.00 83.88 91 ASP A O 1
ATOM 743 N N . LEU A 1 92 ? -34.023 -10.289 18.622 1.00 84.56 92 LEU A N 1
ATOM 744 C CA . LEU A 1 92 ? -33.414 -9.322 17.710 1.00 84.56 92 LEU A CA 1
ATOM 745 C C . LEU A 1 92 ? -32.087 -9.833 17.137 1.00 84.56 92 LEU A C 1
ATOM 747 O O . LEU A 1 92 ? -31.826 -9.659 15.943 1.00 84.56 92 LEU A O 1
ATOM 751 N N . VAL A 1 93 ? -31.253 -10.493 17.950 1.00 81.25 93 VAL A N 1
ATOM 752 C CA . VAL A 1 93 ? -29.912 -10.930 17.522 1.00 81.25 93 VAL A CA 1
ATOM 753 C C . VAL A 1 93 ? -29.976 -11.943 16.375 1.00 81.25 93 VAL A C 1
ATOM 755 O O . VAL A 1 93 ? -29.240 -11.749 15.405 1.00 81.25 93 VAL A O 1
ATOM 758 N N . PRO A 1 94 ? -30.855 -12.967 16.371 1.00 86.69 94 PRO A N 1
ATOM 759 C CA . PRO A 1 94 ? -30.957 -13.881 15.234 1.00 86.69 94 PRO A CA 1
ATOM 760 C C . PRO A 1 94 ? -31.415 -13.193 13.949 1.00 86.69 94 PRO A C 1
ATOM 762 O O . PRO A 1 94 ? -30.906 -13.509 12.873 1.00 86.69 94 PRO A O 1
ATOM 765 N N . VAL A 1 95 ? -32.327 -12.220 14.044 1.00 84.62 95 VAL A N 1
ATOM 766 C CA . VAL A 1 95 ? -32.802 -11.455 12.882 1.00 84.62 95 VAL A CA 1
ATOM 767 C C . VAL A 1 95 ? -31.655 -10.621 12.305 1.00 84.62 95 VAL A C 1
ATOM 769 O O . VAL A 1 95 ? -31.386 -10.702 11.105 1.00 84.62 95 VAL A O 1
ATOM 772 N N . VAL A 1 96 ? -30.897 -9.916 13.149 1.00 83.25 96 VAL A N 1
ATOM 773 C CA . VAL A 1 96 ? -29.730 -9.119 12.729 1.00 83.25 96 VAL A CA 1
ATOM 774 C C . VAL A 1 96 ? -28.586 -9.999 12.203 1.00 83.25 96 VAL A C 1
ATOM 776 O O . VAL A 1 96 ? -27.957 -9.665 11.199 1.00 83.25 96 VAL A O 1
ATOM 779 N N . LEU A 1 97 ? -28.319 -11.153 12.817 1.00 81.88 97 LEU A N 1
ATOM 780 C CA . LEU A 1 97 ? -27.316 -12.101 12.322 1.00 81.88 97 LEU A CA 1
ATOM 781 C C . LEU A 1 97 ? -27.719 -12.690 10.969 1.00 81.88 97 LEU A C 1
ATOM 783 O O . LEU A 1 97 ? -26.887 -12.761 10.065 1.00 81.88 97 LEU A O 1
ATOM 787 N N . SER A 1 98 ? -28.989 -13.068 10.800 1.00 82.94 98 SER A N 1
ATOM 788 C CA . SER A 1 98 ? -29.503 -13.559 9.517 1.00 82.94 98 SER A CA 1
ATOM 789 C C . SER A 1 98 ? -29.368 -12.501 8.414 1.00 82.94 98 SER A C 1
ATOM 791 O O . SER A 1 98 ? -28.968 -12.827 7.294 1.00 82.94 98 SER A O 1
ATOM 793 N N . PHE A 1 99 ? -29.586 -11.227 8.761 1.00 81.75 99 PHE A N 1
ATOM 794 C CA . PHE A 1 99 ? -29.361 -10.077 7.890 1.00 81.75 99 PHE A CA 1
ATOM 795 C C . PHE A 1 99 ? -27.893 -9.963 7.466 1.00 81.75 99 PHE A C 1
ATOM 797 O O . PHE A 1 99 ? -27.597 -9.939 6.272 1.00 81.75 99 PHE A O 1
ATOM 804 N N . LEU A 1 100 ? -26.961 -9.960 8.422 1.00 79.00 100 LEU A N 1
ATOM 805 C CA . LEU A 1 100 ? -25.530 -9.836 8.130 1.00 79.00 100 LEU A CA 1
ATOM 806 C C . LEU A 1 100 ? -25.005 -11.007 7.291 1.00 79.00 100 LEU A C 1
ATOM 808 O O . LEU A 1 100 ? -24.183 -10.808 6.394 1.00 79.00 100 LEU A O 1
ATOM 812 N N . VAL A 1 101 ? -25.485 -12.227 7.551 1.00 82.31 101 VAL A N 1
ATOM 813 C CA . VAL A 1 101 ? -25.119 -13.418 6.772 1.00 82.31 101 VAL A CA 1
ATOM 814 C C . VAL A 1 101 ? -25.631 -13.311 5.337 1.00 82.31 101 VAL A C 1
ATOM 816 O O . VAL A 1 101 ? -24.867 -13.588 4.408 1.00 82.31 101 VAL A O 1
ATOM 819 N N . ARG A 1 102 ? -26.882 -12.882 5.134 1.00 81.19 102 ARG A N 1
ATOM 820 C CA . ARG A 1 102 ? -27.452 -12.738 3.789 1.00 81.19 102 ARG A CA 1
ATOM 821 C C . ARG A 1 102 ? -26.790 -11.602 3.011 1.00 81.19 102 ARG A C 1
ATOM 823 O O . ARG A 1 102 ? -26.326 -11.846 1.904 1.00 81.19 102 ARG A O 1
ATOM 830 N N . LEU A 1 103 ? -26.588 -10.439 3.633 1.00 81.38 103 LEU A N 1
ATOM 831 C CA . LEU A 1 103 ? -25.856 -9.315 3.038 1.00 81.38 103 LEU A CA 1
ATOM 832 C C . LEU A 1 103 ? -24.428 -9.710 2.631 1.00 81.38 103 LEU A C 1
ATOM 834 O O . LEU A 1 103 ? -23.957 -9.364 1.549 1.00 81.38 103 LEU A O 1
ATOM 838 N N . LYS A 1 104 ? -23.729 -10.476 3.479 1.00 77.44 104 LYS A N 1
ATOM 839 C CA . LYS A 1 104 ? -22.413 -11.032 3.143 1.00 77.44 104 LYS A CA 1
ATOM 840 C C . LYS A 1 104 ? -22.493 -11.960 1.929 1.00 77.44 104 LYS A C 1
ATOM 842 O O . LYS A 1 104 ? -21.609 -11.900 1.076 1.00 77.44 104 LYS A O 1
ATOM 847 N N . GLY A 1 105 ? -23.517 -12.810 1.852 1.00 81.62 105 GLY A N 1
ATOM 848 C CA . GLY A 1 105 ? -23.781 -13.671 0.697 1.00 81.62 105 GLY A CA 1
ATOM 849 C C . GLY A 1 105 ? -23.953 -12.867 -0.592 1.00 81.62 105 GLY A C 1
ATOM 850 O O . GLY A 1 105 ? -23.256 -13.136 -1.572 1.00 81.62 105 GLY A O 1
ATOM 851 N N . ASP A 1 106 ? -24.788 -11.830 -0.551 1.00 82.06 106 ASP A N 1
ATOM 852 C CA . ASP A 1 106 ? -25.086 -10.966 -1.696 1.00 82.06 106 ASP A CA 1
ATOM 853 C C . ASP A 1 106 ? -23.833 -10.197 -2.161 1.00 82.06 106 ASP A C 1
ATOM 855 O O . ASP A 1 106 ? -23.500 -10.191 -3.348 1.00 82.06 106 ASP A O 1
ATOM 859 N N . LEU A 1 107 ? -23.034 -9.657 -1.231 1.00 78.75 107 LEU A N 1
ATOM 860 C CA . LEU A 1 107 ? -21.759 -8.990 -1.537 1.00 78.75 107 LEU A CA 1
ATOM 861 C C . LEU A 1 107 ? -20.700 -9.946 -2.117 1.00 78.75 107 LEU A C 1
ATOM 863 O O . LEU A 1 107 ? -19.934 -9.576 -3.013 1.00 78.75 107 LEU A O 1
ATOM 867 N N . VAL A 1 108 ? -20.633 -11.187 -1.626 1.00 75.50 108 VAL A N 1
ATOM 868 C CA . VAL A 1 108 ? -19.744 -12.222 -2.184 1.00 75.50 108 VAL A CA 1
ATOM 869 C C . VAL A 1 108 ? -20.207 -12.636 -3.583 1.00 75.50 108 VAL A C 1
ATOM 871 O O . VAL A 1 108 ? -19.364 -12.820 -4.471 1.00 75.50 108 VAL A O 1
ATOM 874 N N . GLY A 1 109 ? -21.519 -12.732 -3.806 1.00 79.44 109 GLY A N 1
ATOM 875 C CA . GLY A 1 109 ? -22.124 -12.944 -5.121 1.00 79.44 109 GLY A CA 1
ATOM 876 C C . GLY A 1 109 ? -21.743 -11.831 -6.095 1.00 79.44 109 GLY A C 1
ATOM 877 O O . GLY A 1 109 ? -21.198 -12.111 -7.166 1.00 79.44 109 GLY A O 1
ATOM 878 N N . LEU A 1 110 ? -21.895 -10.574 -5.673 1.00 81.94 110 LEU A N 1
ATOM 879 C CA . LEU A 1 110 ? -21.493 -9.390 -6.429 1.00 81.94 110 LEU A CA 1
ATOM 880 C C . LEU A 1 110 ? -20.011 -9.434 -6.818 1.00 81.94 110 LEU A C 1
ATOM 882 O O . LEU A 1 110 ? -19.664 -9.309 -7.995 1.00 81.94 110 LEU A O 1
ATOM 886 N N . LYS A 1 111 ? -19.126 -9.693 -5.848 1.00 73.50 111 LYS A N 1
ATOM 887 C CA . LYS A 1 111 ? -17.682 -9.827 -6.090 1.00 73.50 111 LYS A CA 1
ATOM 888 C C . LYS A 1 111 ? -17.389 -10.925 -7.114 1.00 73.50 111 LYS A C 1
ATOM 890 O O . LYS A 1 111 ? -16.611 -10.711 -8.044 1.00 73.50 111 LYS A O 1
ATOM 895 N N . THR A 1 112 ? -18.009 -12.093 -6.963 1.00 75.69 112 THR A N 1
ATOM 896 C CA . THR A 1 112 ? -17.821 -13.239 -7.866 1.00 75.69 112 THR A CA 1
ATOM 897 C C . THR A 1 112 ? -18.297 -12.921 -9.281 1.00 75.69 112 THR A C 1
ATOM 899 O O . THR A 1 112 ? -17.615 -13.254 -10.252 1.00 75.69 112 THR A O 1
ATOM 902 N N . ASN A 1 113 ? -19.422 -12.220 -9.411 1.00 78.75 113 ASN A N 1
ATOM 903 C CA . ASN A 1 113 ? -20.009 -11.842 -10.691 1.00 78.75 113 ASN A CA 1
ATOM 904 C C . ASN A 1 113 ? -19.204 -10.756 -11.409 1.00 78.75 113 ASN A C 1
ATOM 906 O O . ASN A 1 113 ? -18.910 -10.915 -12.598 1.00 78.75 113 ASN A O 1
ATOM 910 N N . ILE A 1 114 ? -18.783 -9.702 -10.701 1.00 79.19 114 ILE A N 1
ATOM 911 C CA . ILE A 1 114 ? -17.913 -8.656 -11.256 1.00 79.19 114 ILE A CA 1
ATOM 912 C C . ILE A 1 114 ? -16.588 -9.272 -11.701 1.00 79.19 114 ILE A C 1
ATOM 914 O O . ILE A 1 114 ? -16.197 -9.096 -12.853 1.00 79.19 114 ILE A O 1
ATOM 918 N N . ILE A 1 115 ? -15.920 -10.051 -10.844 1.00 70.25 115 ILE A N 1
ATOM 919 C CA . ILE A 1 115 ? -14.639 -10.690 -11.184 1.00 70.25 115 ILE A CA 1
ATOM 920 C C . ILE A 1 115 ? -14.820 -11.681 -12.338 1.00 70.25 115 ILE A C 1
ATOM 922 O O . ILE A 1 115 ? -14.031 -11.680 -13.281 1.00 70.25 115 ILE A O 1
ATOM 926 N N . GLY A 1 116 ? -15.863 -12.511 -12.301 1.00 71.00 116 GLY A N 1
ATOM 927 C CA . GLY A 1 116 ? -16.136 -13.521 -13.319 1.00 71.00 116 GLY A CA 1
ATOM 928 C C . GLY A 1 116 ? -16.421 -12.920 -14.695 1.00 71.00 116 GLY A C 1
ATOM 929 O O . GLY A 1 116 ? -15.865 -13.381 -15.695 1.00 71.00 116 GLY A O 1
ATOM 930 N N . ARG A 1 117 ? -17.250 -11.871 -14.766 1.00 70.38 117 ARG A N 1
ATOM 931 C CA . ARG A 1 117 ? -17.572 -11.173 -16.022 1.00 70.38 117 ARG A CA 1
ATOM 932 C C . ARG A 1 117 ? -16.417 -10.284 -16.494 1.00 70.38 117 ARG A C 1
ATOM 934 O O . ARG A 1 117 ? -16.130 -10.278 -17.692 1.00 70.38 117 ARG A O 1
ATOM 941 N N . SER A 1 118 ? -15.705 -9.631 -15.572 1.00 65.31 118 SER A N 1
ATOM 942 C CA . SER A 1 118 ? -14.491 -8.853 -15.853 1.00 65.31 118 SER A CA 1
ATOM 943 C C . SER A 1 118 ? -13.387 -9.721 -16.459 1.00 65.31 118 SER A C 1
ATOM 945 O O . SER A 1 118 ? -12.905 -9.445 -17.556 1.00 65.31 118 SER A O 1
ATOM 947 N N . LYS A 1 119 ? -13.083 -10.867 -15.838 1.00 63.78 119 LYS A N 1
ATOM 948 C CA . LYS A 1 119 ? -12.060 -11.817 -16.302 1.00 63.78 119 LYS A CA 1
ATOM 949 C C . LYS A 1 119 ? -12.377 -12.442 -17.667 1.00 63.78 119 LYS A C 1
ATOM 951 O O . LYS A 1 119 ? -11.456 -12.718 -18.431 1.00 63.78 119 LYS A O 1
ATOM 956 N N . ARG A 1 120 ? -13.657 -12.674 -17.996 1.00 63.31 120 ARG A N 1
ATOM 957 C CA . ARG A 1 120 ? -14.060 -13.220 -19.310 1.00 63.31 120 ARG A CA 1
ATOM 958 C C . ARG A 1 120 ? -13.872 -12.222 -20.455 1.00 63.31 120 ARG A C 1
ATOM 960 O O . ARG A 1 120 ? -13.552 -12.653 -21.557 1.00 63.31 120 ARG A O 1
ATOM 967 N N . ARG A 1 121 ? -14.076 -10.923 -20.216 1.00 60.66 121 ARG A N 1
ATOM 968 C CA . ARG A 1 121 ? -14.082 -9.883 -21.263 1.00 60.66 121 ARG A CA 1
ATOM 969 C C . ARG A 1 121 ? -12.788 -9.057 -21.334 1.00 60.66 121 ARG A C 1
ATOM 971 O O . ARG A 1 121 ? -12.450 -8.591 -22.414 1.00 60.66 121 ARG A O 1
ATOM 978 N N . ALA A 1 122 ? -11.994 -8.987 -20.261 1.00 57.81 122 ALA A N 1
ATOM 979 C CA . ALA A 1 122 ? -10.651 -8.386 -20.265 1.00 57.81 122 ALA A CA 1
ATOM 980 C C . ALA A 1 122 ? -9.622 -9.138 -21.141 1.00 57.81 122 ALA A C 1
ATOM 982 O O . ALA A 1 122 ? -8.498 -8.677 -21.311 1.00 57.81 122 ALA A O 1
ATOM 983 N N . LYS A 1 123 ? -9.999 -10.287 -21.722 1.00 56.97 123 LYS A N 1
ATOM 984 C CA . LYS A 1 123 ? -9.165 -11.068 -22.647 1.00 56.97 123 LYS A CA 1
ATOM 985 C C . LYS A 1 123 ? -8.955 -10.408 -24.019 1.00 56.97 123 LYS A C 1
ATOM 987 O O . LYS A 1 123 ? -8.127 -10.893 -24.781 1.00 56.97 123 LYS A O 1
ATOM 992 N N . THR A 1 124 ? -9.666 -9.328 -24.341 1.00 57.06 124 THR A N 1
ATOM 993 C CA . THR A 1 124 ? -9.532 -8.607 -25.616 1.00 57.06 124 THR A CA 1
ATOM 994 C C . THR A 1 124 ? -9.557 -7.097 -25.381 1.00 57.06 124 THR A C 1
ATOM 996 O O . THR A 1 124 ? -10.475 -6.580 -24.748 1.00 57.06 124 THR A O 1
ATOM 999 N N . ASN A 1 125 ? -8.521 -6.410 -25.868 1.00 53.84 125 ASN A N 1
ATOM 1000 C CA . ASN A 1 125 ? -8.234 -4.985 -25.682 1.00 53.84 125 ASN A CA 1
ATOM 1001 C C . ASN A 1 125 ? -9.432 -4.059 -25.953 1.00 53.84 125 ASN A C 1
ATOM 1003 O O . ASN A 1 125 ? -9.810 -3.887 -27.106 1.00 53.84 125 ASN A O 1
ATOM 1007 N N . LEU A 1 126 ? -9.967 -3.435 -24.893 1.00 56.88 126 LEU A N 1
ATOM 1008 C CA . LEU A 1 126 ? -10.721 -2.164 -24.878 1.00 56.88 126 LEU A CA 1
ATOM 1009 C C . LEU A 1 126 ? -11.072 -1.817 -23.416 1.00 56.88 126 LEU A C 1
ATOM 1011 O O . LEU A 1 126 ? -12.219 -1.885 -22.985 1.00 56.88 126 LEU A O 1
ATOM 1015 N N . GLN A 1 127 ? -10.055 -1.516 -22.605 1.00 62.53 127 GLN A N 1
ATOM 1016 C CA . GLN A 1 127 ? -10.182 -1.458 -21.141 1.00 62.53 127 GLN A CA 1
ATOM 1017 C C . GLN A 1 127 ? -11.081 -0.310 -20.639 1.00 62.53 127 GLN A C 1
ATOM 1019 O O . GLN A 1 127 ? -11.840 -0.522 -19.700 1.00 62.53 127 GLN A O 1
ATOM 1024 N N . ALA A 1 128 ? -11.086 0.858 -21.293 1.00 57.12 128 ALA A N 1
ATOM 1025 C CA . ALA A 1 128 ? -11.932 1.990 -20.890 1.00 57.12 128 ALA A CA 1
ATOM 1026 C C . ALA A 1 128 ? -13.425 1.751 -21.195 1.00 57.12 128 ALA A C 1
ATOM 1028 O O . ALA A 1 128 ? -14.251 1.761 -20.286 1.00 57.12 128 ALA A O 1
ATOM 1029 N N . ASN A 1 129 ? -13.762 1.404 -22.446 1.00 65.81 129 ASN A N 1
ATOM 1030 C CA . ASN A 1 129 ? -15.142 1.083 -22.842 1.00 65.81 129 ASN A CA 1
ATOM 1031 C C . ASN A 1 129 ? -15.701 -0.133 -22.090 1.00 65.81 129 ASN A C 1
ATOM 1033 O O . ASN A 1 129 ? -16.904 -0.217 -21.844 1.00 65.81 129 ASN A O 1
ATOM 1037 N N . PHE A 1 130 ? -14.841 -1.087 -21.727 1.00 68.94 130 PHE A N 1
ATOM 1038 C CA . PHE A 1 130 ? -15.237 -2.247 -20.942 1.00 68.94 130 PHE A CA 1
ATOM 1039 C C . PHE A 1 130 ? -15.606 -1.875 -19.497 1.00 68.94 130 PHE A C 1
ATOM 1041 O O . PHE A 1 130 ? -16.635 -2.327 -18.987 1.00 68.94 130 PHE A O 1
ATOM 1048 N N . VAL A 1 131 ? -14.804 -1.028 -18.848 1.00 66.56 131 VAL A N 1
ATOM 1049 C CA . VAL A 1 131 ? -15.075 -0.565 -17.481 1.00 66.56 131 VAL A CA 1
ATOM 1050 C C . VAL A 1 131 ? -16.324 0.317 -17.440 1.00 66.56 131 VAL A C 1
ATOM 1052 O O . VAL A 1 131 ? -17.211 0.079 -16.623 1.00 66.56 131 VAL A O 1
ATOM 1055 N N . GLU A 1 132 ? -16.441 1.276 -18.355 1.00 65.69 132 GLU A N 1
ATOM 1056 C CA . GLU A 1 132 ? -17.506 2.278 -18.309 1.00 65.69 132 GLU A CA 1
ATOM 1057 C C . GLU A 1 132 ? -18.878 1.731 -18.725 1.00 65.69 132 GLU A C 1
ATOM 1059 O O . GLU A 1 132 ? -19.871 2.034 -18.072 1.00 65.69 132 GLU A O 1
ATOM 1064 N N . ASN A 1 133 ? -18.951 0.864 -19.741 1.00 72.69 133 ASN A N 1
ATOM 1065 C CA . ASN A 1 133 ? -20.244 0.359 -20.223 1.00 72.69 133 ASN A CA 1
ATOM 1066 C C . ASN A 1 133 ? -20.652 -0.978 -19.602 1.00 72.69 133 ASN A C 1
ATOM 1068 O O . ASN A 1 133 ? -21.838 -1.262 -19.481 1.00 72.69 133 ASN A O 1
ATOM 1072 N N . THR A 1 134 ? -19.692 -1.838 -19.242 1.00 68.75 134 THR A N 1
ATOM 1073 C CA . THR A 1 134 ? -20.015 -3.167 -18.698 1.00 68.75 134 THR A CA 1
ATOM 1074 C C . THR A 1 134 ? -19.842 -3.220 -17.190 1.00 68.75 134 THR A C 1
ATOM 1076 O O . THR A 1 134 ? -20.762 -3.645 -16.499 1.00 68.75 134 THR A O 1
ATOM 1079 N N . VAL A 1 135 ? -18.675 -2.837 -16.665 1.00 71.75 135 VAL A N 1
ATOM 1080 C CA . VAL A 1 135 ? -18.415 -2.980 -15.224 1.00 71.75 135 VAL A CA 1
ATOM 1081 C C . VAL A 1 135 ? -19.310 -2.036 -14.430 1.00 71.75 135 VAL A C 1
ATOM 1083 O O . VAL A 1 135 ? -19.956 -2.494 -13.496 1.00 71.75 135 VAL A O 1
ATOM 1086 N N . LYS A 1 136 ? -19.425 -0.769 -14.846 1.00 75.69 136 LYS A N 1
ATOM 1087 C CA . LYS A 1 136 ? -20.309 0.203 -14.193 1.00 75.69 136 LYS A CA 1
ATOM 1088 C C . LYS A 1 136 ? -21.771 -0.248 -14.191 1.00 75.69 136 LYS A C 1
ATOM 1090 O O . LYS A 1 136 ? -22.361 -0.315 -13.129 1.00 75.69 136 LYS A O 1
ATOM 1095 N N . SER A 1 137 ? -22.316 -0.667 -15.336 1.00 77.50 137 SER A N 1
ATOM 1096 C CA . SER A 1 137 ? -23.706 -1.144 -15.422 1.00 77.50 137 SER A CA 1
ATOM 1097 C C . SER A 1 137 ? -23.977 -2.365 -14.534 1.00 77.50 137 SER A C 1
ATOM 1099 O O . SER A 1 137 ? -25.030 -2.431 -13.909 1.00 77.50 137 SER A O 1
ATOM 1101 N N . ILE A 1 138 ? -23.034 -3.311 -14.443 1.00 75.69 138 ILE A N 1
ATOM 1102 C CA . ILE A 1 138 ? -23.167 -4.478 -13.557 1.00 75.69 138 ILE A CA 1
ATOM 1103 C C . ILE A 1 138 ? -23.098 -4.053 -12.091 1.00 75.69 138 ILE A C 1
ATOM 1105 O O . ILE A 1 138 ? -23.855 -4.571 -11.274 1.00 75.69 138 ILE A O 1
ATOM 1109 N N . CYS A 1 139 ? -22.183 -3.142 -11.753 1.00 75.81 139 CYS A N 1
ATOM 1110 C CA . CYS A 1 139 ? -22.115 -2.575 -10.416 1.00 75.81 139 CYS A CA 1
ATOM 1111 C C . CYS A 1 139 ? -23.437 -1.883 -10.077 1.00 75.81 139 CYS A C 1
ATOM 1113 O O . CYS A 1 139 ? -24.030 -2.240 -9.074 1.00 75.81 139 CYS A O 1
ATOM 1115 N N . ASP A 1 140 ? -23.929 -0.976 -10.915 1.00 76.94 140 ASP A N 1
ATOM 1116 C CA . ASP A 1 140 ? -25.138 -0.190 -10.651 1.00 76.94 140 ASP A CA 1
ATOM 1117 C C . ASP A 1 140 ? -26.384 -1.081 -10.478 1.00 76.94 140 ASP A C 1
ATOM 1119 O O . ASP A 1 140 ? -27.152 -0.882 -9.537 1.00 76.94 140 ASP A O 1
ATOM 1123 N N . GLU A 1 141 ? -26.559 -2.110 -11.318 1.00 82.94 141 GLU A N 1
ATOM 1124 C CA . GLU A 1 141 ? -27.671 -3.073 -11.224 1.00 82.94 141 GLU A CA 1
ATOM 1125 C C . GLU A 1 141 ? -27.617 -3.883 -9.921 1.00 82.94 141 GLU A C 1
ATOM 1127 O O . GLU A 1 141 ? -28.611 -4.016 -9.209 1.00 82.94 141 GLU A O 1
ATOM 1132 N N . GLN A 1 142 ? -26.442 -4.402 -9.571 1.00 77.44 142 GLN A N 1
ATOM 1133 C CA . GLN A 1 142 ? -26.288 -5.233 -8.382 1.00 77.44 142 GLN A CA 1
ATOM 1134 C C . GLN A 1 142 ? -26.237 -4.417 -7.086 1.00 77.44 142 GLN A C 1
ATOM 1136 O O . GLN A 1 142 ? -26.713 -4.876 -6.052 1.00 77.44 142 GLN A O 1
ATOM 1141 N N . PHE A 1 143 ? -25.688 -3.202 -7.122 1.00 77.44 143 PHE A N 1
ATOM 1142 C CA . PHE A 1 143 ? -25.774 -2.270 -6.003 1.00 77.44 143 PHE A CA 1
ATOM 1143 C C . PHE A 1 143 ? -27.218 -1.838 -5.782 1.00 77.44 143 PHE A C 1
ATOM 1145 O O . PHE A 1 143 ? -27.621 -1.785 -4.631 1.00 77.44 143 PHE A O 1
ATOM 1152 N N . SER A 1 144 ? -28.012 -1.645 -6.839 1.00 79.56 144 SER A N 1
ATOM 1153 C CA . SER A 1 144 ? -29.452 -1.383 -6.715 1.00 79.56 144 SER A CA 1
ATOM 1154 C C . SER A 1 144 ? -30.210 -2.571 -6.104 1.00 79.56 144 SER A C 1
ATOM 1156 O O . SER A 1 144 ? -31.104 -2.374 -5.286 1.00 79.56 144 SER A O 1
ATOM 1158 N N . GLU A 1 145 ? -29.843 -3.814 -6.439 1.00 80.44 145 GLU A N 1
ATOM 1159 C CA . GLU A 1 145 ? -30.423 -5.028 -5.836 1.00 80.44 145 GLU A CA 1
ATOM 1160 C C . GLU A 1 145 ? -30.070 -5.157 -4.341 1.00 80.4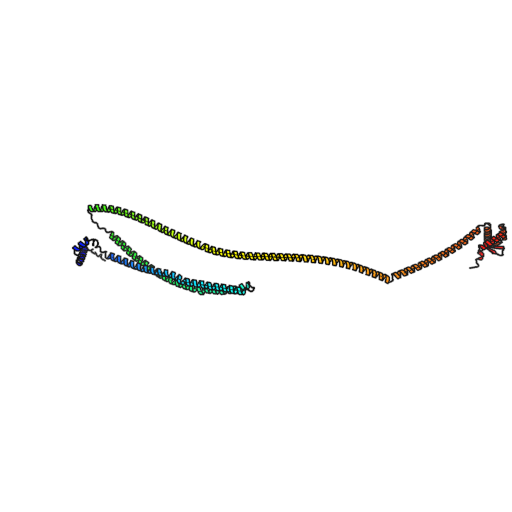4 145 GLU A C 1
ATOM 1162 O O . GLU A 1 145 ? -30.936 -5.427 -3.502 1.00 80.44 145 GLU A O 1
ATOM 1167 N N . ILE A 1 146 ? -28.811 -4.890 -3.984 1.00 79.06 146 ILE A N 1
ATOM 1168 C CA . ILE A 1 146 ? -28.356 -4.852 -2.588 1.00 79.06 146 ILE A CA 1
ATOM 1169 C C . ILE A 1 146 ? -29.018 -3.692 -1.839 1.00 79.06 146 ILE A C 1
ATOM 1171 O O . ILE A 1 146 ? -29.474 -3.873 -0.715 1.00 79.06 146 ILE A O 1
ATOM 1175 N N . GLU A 1 147 ? -29.124 -2.516 -2.452 1.00 74.44 147 GLU A N 1
ATOM 1176 C CA . GLU A 1 147 ? -29.767 -1.337 -1.876 1.00 74.44 147 GLU A CA 1
ATOM 1177 C C . GLU A 1 147 ? -31.258 -1.585 -1.631 1.00 74.44 147 GLU A C 1
ATOM 1179 O O . GLU A 1 147 ? -31.747 -1.300 -0.539 1.00 74.44 147 GLU A O 1
ATOM 1184 N N . ALA A 1 148 ? -31.975 -2.207 -2.569 1.00 77.88 148 ALA A N 1
ATOM 1185 C CA . ALA A 1 148 ? -33.369 -2.610 -2.384 1.00 77.88 148 ALA A CA 1
ATOM 1186 C C . ALA A 1 148 ? -33.526 -3.644 -1.255 1.00 77.88 148 ALA A C 1
ATOM 1188 O O . ALA A 1 148 ? -34.474 -3.576 -0.463 1.00 77.88 148 ALA A O 1
ATOM 1189 N N . THR A 1 149 ? -32.573 -4.571 -1.135 1.00 77.00 149 THR A N 1
ATOM 1190 C CA . THR A 1 149 ? -32.538 -5.580 -0.067 1.00 77.00 149 THR A CA 1
ATOM 1191 C C . THR A 1 149 ? -32.273 -4.945 1.304 1.00 77.00 149 THR A C 1
ATOM 1193 O O . THR A 1 149 ? -32.937 -5.291 2.282 1.00 77.00 149 THR A O 1
ATOM 1196 N N . LEU A 1 150 ? -31.371 -3.961 1.366 1.00 69.62 150 LEU A N 1
ATOM 1197 C CA . LEU A 1 150 ? -31.054 -3.180 2.564 1.00 69.62 150 LEU A CA 1
ATOM 1198 C C . LEU A 1 150 ? -32.211 -2.272 2.997 1.00 69.62 150 LEU A C 1
ATOM 1200 O O . LEU A 1 150 ? -32.480 -2.153 4.189 1.00 69.62 150 LEU A O 1
ATOM 1204 N N . THR A 1 151 ? -32.890 -1.626 2.048 1.00 68.25 151 THR A N 1
ATOM 1205 C CA . THR A 1 151 ? -33.887 -0.580 2.334 1.00 68.25 151 THR A CA 1
ATOM 1206 C C . THR A 1 151 ? -35.310 -1.095 2.486 1.00 68.25 151 THR A C 1
ATOM 1208 O O . THR A 1 151 ? -36.044 -0.544 3.301 1.00 68.25 151 THR A O 1
ATOM 1211 N N . SER A 1 152 ? -35.711 -2.126 1.738 1.00 67.12 152 SER A N 1
ATOM 1212 C CA . SER A 1 152 ? -37.095 -2.627 1.736 1.00 67.12 152 SER A CA 1
ATOM 1213 C C . SER A 1 152 ? -37.217 -4.085 2.181 1.00 67.12 152 SER A C 1
ATOM 1215 O O . SER A 1 152 ? -38.174 -4.440 2.862 1.00 67.12 152 SER A O 1
ATOM 1217 N N . GLY A 1 153 ? -36.238 -4.930 1.840 1.00 68.31 153 GLY A N 1
ATOM 1218 C CA . GLY A 1 153 ? -36.323 -6.371 2.081 1.00 68.31 153 GLY A CA 1
ATOM 1219 C C . GLY A 1 153 ? -36.009 -6.806 3.514 1.00 68.31 153 GLY A C 1
ATOM 1220 O O . GLY A 1 153 ? -36.490 -7.854 3.941 1.00 68.31 153 GLY A O 1
ATOM 1221 N N . MET A 1 154 ? -35.184 -6.048 4.248 1.00 67.19 154 MET A N 1
ATOM 1222 C CA . MET A 1 154 ? -34.630 -6.516 5.531 1.00 67.19 154 MET A CA 1
ATOM 1223 C C . MET A 1 154 ? -34.592 -5.496 6.667 1.00 67.19 154 MET A C 1
ATOM 1225 O O . MET A 1 154 ? -34.645 -5.899 7.828 1.00 67.19 154 MET A O 1
ATOM 1229 N N . SER A 1 155 ? -34.549 -4.197 6.375 1.00 73.75 155 SER A N 1
ATOM 1230 C CA . SER A 1 155 ? -34.713 -3.159 7.401 1.00 73.75 155 SER A CA 1
ATOM 1231 C C . SER A 1 155 ? -36.122 -3.183 8.004 1.00 73.75 155 SER A C 1
ATOM 1233 O O . SER A 1 155 ? -36.267 -2.993 9.207 1.00 73.75 155 SER A O 1
ATOM 1235 N N . ALA A 1 156 ? -37.152 -3.470 7.200 1.00 78.56 156 ALA A N 1
ATOM 1236 C CA . ALA A 1 156 ? -38.543 -3.493 7.645 1.00 78.56 156 ALA A CA 1
ATOM 1237 C C . ALA A 1 156 ? -38.819 -4.568 8.721 1.00 78.56 156 ALA A C 1
ATOM 1239 O O . ALA A 1 156 ? -39.319 -4.187 9.776 1.00 78.56 156 ALA A O 1
ATOM 1240 N N . PRO A 1 157 ? -38.415 -5.847 8.562 1.00 79.94 157 PRO A N 1
ATOM 1241 C CA . PRO A 1 157 ? -38.547 -6.854 9.622 1.00 79.94 157 PRO A CA 1
ATOM 1242 C C . PRO A 1 157 ? -37.794 -6.515 10.915 1.00 79.94 157 PRO A C 1
ATOM 1244 O O . PRO A 1 157 ? -38.278 -6.800 12.008 1.00 79.94 157 PRO A O 1
ATOM 1247 N N . ILE A 1 158 ? -36.607 -5.902 10.810 1.00 81.69 158 ILE A N 1
ATOM 1248 C CA . ILE A 1 158 ? -35.834 -5.465 11.983 1.00 81.69 158 ILE A CA 1
ATOM 1249 C C . ILE A 1 158 ? -36.575 -4.335 12.702 1.00 81.69 158 ILE A C 1
ATOM 1251 O O . ILE A 1 158 ? -36.723 -4.377 13.919 1.00 81.69 158 ILE A O 1
ATOM 1255 N N . LEU A 1 159 ? -37.069 -3.342 11.961 1.00 82.38 159 LEU A N 1
ATOM 1256 C CA . LEU A 1 159 ? -37.824 -2.222 12.523 1.00 82.38 159 LEU A CA 1
ATOM 1257 C C . LEU A 1 159 ? -39.160 -2.666 13.125 1.00 82.38 159 LEU A C 1
ATOM 1259 O O . LEU A 1 159 ? -39.543 -2.153 14.172 1.00 82.38 159 LEU A O 1
ATOM 1263 N N . GLU A 1 160 ? -39.844 -3.626 12.505 1.00 86.06 160 GLU A N 1
ATOM 1264 C CA . GLU A 1 160 ? -41.067 -4.236 13.032 1.00 86.06 160 GLU A CA 1
ATOM 1265 C C . GLU A 1 160 ? -40.783 -4.961 14.352 1.00 86.06 160 GLU A C 1
ATOM 1267 O O . GLU A 1 160 ? -41.436 -4.685 15.353 1.00 86.06 160 GLU A O 1
ATOM 1272 N N . LYS A 1 161 ? -39.718 -5.770 14.415 1.00 85.00 161 LYS A N 1
ATOM 1273 C CA . LYS A 1 161 ? -39.306 -6.428 15.663 1.00 85.00 161 LYS A CA 1
ATOM 1274 C C . LYS A 1 161 ? -38.878 -5.453 16.753 1.00 85.00 161 LYS A C 1
ATOM 1276 O O . LYS A 1 161 ? -39.233 -5.650 17.911 1.00 85.00 161 LYS A O 1
ATOM 1281 N N . ILE A 1 162 ? -38.153 -4.392 16.404 1.00 85.69 162 ILE A N 1
ATOM 1282 C CA . ILE A 1 162 ? -37.800 -3.330 17.356 1.00 85.69 162 ILE A CA 1
ATOM 1283 C C . ILE A 1 162 ? -39.064 -2.643 17.870 1.00 85.69 162 ILE A C 1
ATOM 1285 O O . ILE A 1 162 ? -39.151 -2.352 19.062 1.00 85.69 162 ILE A O 1
ATOM 1289 N N . ARG A 1 163 ? -40.046 -2.394 17.000 1.00 88.62 163 ARG A N 1
ATOM 1290 C CA . ARG A 1 163 ? -41.315 -1.777 17.380 1.00 88.62 163 ARG A CA 1
ATOM 1291 C C . ARG A 1 163 ? -42.114 -2.666 18.330 1.00 88.62 163 ARG A C 1
ATOM 1293 O O . ARG A 1 163 ? -42.490 -2.183 19.390 1.00 88.62 163 ARG A O 1
ATOM 1300 N N . ASP A 1 164 ? -42.279 -3.947 18.012 1.00 88.00 164 ASP A N 1
ATOM 1301 C CA . ASP A 1 164 ? -42.984 -4.913 18.867 1.00 88.00 164 ASP A CA 1
ATOM 1302 C C . ASP A 1 164 ? -42.326 -5.039 20.249 1.00 88.00 164 ASP A C 1
ATOM 1304 O O . ASP A 1 164 ? -43.000 -5.021 21.284 1.00 88.00 164 ASP A O 1
ATOM 1308 N N . LEU A 1 165 ? -40.990 -5.120 20.279 1.00 86.94 165 LEU A N 1
ATOM 1309 C CA . LEU A 1 165 ? -40.216 -5.128 21.519 1.00 86.94 165 LEU A CA 1
ATOM 1310 C C . LEU A 1 165 ? -40.429 -3.822 22.299 1.00 86.94 165 LEU A C 1
ATOM 1312 O O . LEU A 1 165 ? -40.689 -3.854 23.499 1.00 86.94 165 LEU A O 1
ATOM 1316 N N . THR A 1 166 ? -40.386 -2.674 21.624 1.00 87.38 166 THR A N 1
ATOM 1317 C CA . THR A 1 166 ? -40.586 -1.361 22.255 1.00 87.38 166 THR A CA 1
ATOM 1318 C C . THR A 1 166 ? -41.987 -1.220 22.848 1.00 87.38 166 THR A C 1
ATOM 1320 O O . THR A 1 166 ? -42.122 -0.732 23.970 1.00 87.38 166 THR A O 1
ATOM 1323 N N . ASP A 1 167 ? -43.021 -1.665 22.136 1.00 89.44 167 ASP A N 1
ATOM 1324 C CA . ASP A 1 167 ? -44.406 -1.604 22.606 1.00 89.44 167 ASP A CA 1
ATOM 1325 C C . ASP A 1 167 ? -44.610 -2.525 23.824 1.00 89.44 167 ASP A C 1
ATOM 1327 O O . ASP A 1 167 ? -45.163 -2.093 24.838 1.00 89.44 167 ASP A O 1
ATOM 1331 N N . THR A 1 168 ? -44.045 -3.737 23.794 1.00 86.19 168 THR A N 1
ATOM 1332 C CA . THR A 1 168 ? -44.086 -4.691 24.921 1.00 86.19 168 THR A CA 1
ATOM 1333 C C . THR A 1 168 ? -43.334 -4.170 26.155 1.00 86.19 168 THR A C 1
ATOM 1335 O O . THR A 1 168 ? -43.797 -4.308 27.292 1.00 86.19 168 THR A O 1
ATOM 1338 N N . PHE A 1 169 ? -42.170 -3.546 25.953 1.00 87.00 169 PHE A N 1
ATOM 1339 C CA . PHE A 1 169 ? -41.404 -2.920 27.031 1.00 87.00 169 PHE A CA 1
ATOM 1340 C C . PHE A 1 169 ? -42.170 -1.761 27.655 1.00 87.00 169 PHE A C 1
ATOM 1342 O O . PHE A 1 169 ? -42.258 -1.654 28.875 1.00 87.00 169 PHE A O 1
ATOM 1349 N N . LYS A 1 170 ? -42.753 -0.903 26.814 1.00 89.94 170 LYS A N 1
ATOM 1350 C CA . LYS A 1 170 ? -43.528 0.254 27.256 1.00 89.94 170 LYS A CA 1
ATOM 1351 C C . LYS A 1 170 ? -44.731 -0.165 28.099 1.00 89.94 170 LYS A C 1
ATOM 1353 O O . LYS A 1 170 ? -44.991 0.472 29.116 1.00 89.94 170 LYS A O 1
ATOM 1358 N N . GLU A 1 171 ? -45.430 -1.226 27.707 1.00 90.06 171 GLU A N 1
ATOM 1359 C CA . GLU A 1 171 ? -46.526 -1.801 28.493 1.00 90.06 171 GLU A CA 1
ATOM 1360 C C . GLU A 1 171 ? -46.028 -2.335 29.845 1.00 90.06 171 GLU A C 1
ATOM 1362 O O . GLU A 1 171 ? -46.574 -1.978 30.887 1.00 90.06 171 GLU A O 1
ATOM 1367 N N . SER A 1 172 ? -44.929 -3.095 29.848 1.00 86.56 172 SER A N 1
ATOM 1368 C CA . SER A 1 172 ? -44.336 -3.658 31.073 1.00 86.56 172 SER A CA 1
ATOM 1369 C C . SER A 1 172 ? -43.867 -2.573 32.054 1.00 86.56 172 SER A C 1
ATOM 1371 O O . SER A 1 172 ? -44.089 -2.676 33.259 1.00 86.56 172 SER A O 1
ATOM 1373 N N . VAL A 1 173 ? -43.262 -1.494 31.546 1.00 86.88 173 VAL A N 1
ATOM 1374 C CA . VAL A 1 173 ? -42.863 -0.323 32.344 1.00 86.88 173 VAL A CA 1
ATOM 1375 C C . VAL A 1 173 ? -44.082 0.448 32.854 1.00 86.88 173 VAL A C 1
ATOM 1377 O O . VAL A 1 173 ? -44.056 0.954 33.975 1.00 86.88 173 VAL A O 1
ATOM 1380 N N . GLY A 1 174 ? -45.151 0.534 32.056 1.00 90.25 174 GLY A N 1
ATOM 1381 C CA . GLY A 1 174 ? -46.415 1.146 32.467 1.00 90.25 174 GLY A CA 1
ATOM 1382 C C . GLY A 1 174 ? -47.010 0.455 33.692 1.00 90.25 174 GLY A C 1
ATOM 1383 O O . GLY A 1 174 ? -47.286 1.123 34.687 1.00 90.25 174 GLY A O 1
ATOM 1384 N N . ILE A 1 175 ? -47.105 -0.877 33.649 1.00 88.88 175 ILE A N 1
ATOM 1385 C CA . ILE A 1 175 ? -47.605 -1.696 34.762 1.00 88.88 175 ILE A CA 1
ATOM 1386 C C . ILE A 1 175 ? -46.714 -1.530 36.000 1.00 88.88 175 ILE A C 1
ATOM 1388 O O . ILE A 1 175 ? -47.215 -1.231 37.082 1.00 88.88 175 ILE A O 1
ATOM 1392 N N . LEU A 1 176 ? -45.387 -1.619 35.847 1.00 89.00 176 LEU A N 1
ATOM 1393 C CA . LEU A 1 176 ? -44.462 -1.449 36.971 1.00 89.00 176 LEU A CA 1
ATOM 1394 C C . LEU A 1 176 ? -44.583 -0.063 37.625 1.00 89.00 176 LEU A C 1
ATOM 1396 O O . LEU A 1 176 ? -44.471 0.065 38.843 1.00 89.00 176 LEU A O 1
ATOM 1400 N N . ASN A 1 177 ? -44.828 0.987 36.842 1.00 90.06 177 ASN A N 1
ATOM 1401 C CA . ASN A 1 177 ? -45.010 2.334 37.377 1.00 90.06 177 ASN A CA 1
ATOM 1402 C C . ASN A 1 177 ? -46.323 2.480 38.176 1.00 90.06 177 ASN A C 1
ATOM 1404 O O . ASN A 1 177 ? -46.363 3.185 39.193 1.00 90.06 177 ASN A O 1
ATOM 1408 N N . GLU A 1 178 ? -47.391 1.802 37.751 1.00 91.12 178 GLU A N 1
ATOM 1409 C CA . GLU A 1 178 ? -48.643 1.715 38.512 1.00 91.12 178 GLU A CA 1
ATOM 1410 C C . GLU A 1 178 ? -48.440 0.939 39.823 1.00 91.12 178 GLU A C 1
ATOM 1412 O O . GLU A 1 178 ? -48.803 1.431 40.896 1.00 91.12 178 GLU A O 1
ATOM 1417 N N . GLU A 1 179 ? -47.765 -0.213 39.778 1.00 88.62 179 GLU A N 1
ATOM 1418 C CA . GLU A 1 179 ? -47.446 -1.011 40.970 1.00 88.62 179 GLU A CA 1
ATOM 1419 C C . GLU A 1 179 ? -46.522 -0.261 41.945 1.00 88.62 179 GLU A C 1
ATOM 1421 O O . GLU A 1 179 ? -46.742 -0.287 43.157 1.00 88.62 179 GLU A O 1
ATOM 1426 N N . PHE A 1 180 ? -45.545 0.500 41.442 1.00 88.00 180 PHE A N 1
ATOM 1427 C CA . PHE A 1 180 ? -44.681 1.347 42.268 1.00 88.00 180 PHE A CA 1
ATOM 1428 C C . PHE A 1 180 ? -45.468 2.469 42.960 1.00 88.00 180 PHE A C 1
ATOM 1430 O O . PHE A 1 180 ? -45.210 2.802 44.120 1.00 88.00 180 PHE A O 1
ATOM 1437 N N . SER A 1 181 ? -46.470 3.029 42.278 1.00 89.94 181 SER A N 1
ATOM 1438 C CA . SER A 1 181 ? -47.376 4.025 42.861 1.00 89.94 181 SER A CA 1
ATOM 1439 C C . SER A 1 181 ? -48.228 3.422 43.985 1.00 89.94 181 SER A C 1
ATOM 1441 O O . SER A 1 181 ? -48.403 4.052 45.032 1.00 89.94 181 SER A O 1
ATOM 1443 N N . HIS A 1 182 ? -48.697 2.182 43.817 1.00 88.69 182 HIS A N 1
ATOM 1444 C CA . HIS A 1 182 ? -49.406 1.436 44.861 1.00 88.69 182 HIS A CA 1
ATOM 1445 C C . HIS A 1 182 ? -48.505 1.070 46.048 1.00 88.69 182 HIS A C 1
ATOM 1447 O O . HIS A 1 182 ? -48.903 1.256 47.202 1.00 88.69 182 HIS A O 1
ATOM 1453 N N . LEU A 1 183 ? -47.273 0.623 45.790 1.00 90.50 183 LEU A N 1
ATOM 1454 C CA . LEU A 1 183 ? -46.284 0.341 46.828 1.00 90.50 183 LEU A CA 1
ATOM 1455 C C . LEU A 1 183 ? -45.972 1.599 47.644 1.00 90.50 183 LEU A C 1
ATOM 1457 O O . LEU A 1 183 ? -45.974 1.545 48.873 1.00 90.50 183 LEU A O 1
ATOM 1461 N N . LYS A 1 184 ? -45.787 2.745 46.981 1.00 90.81 184 LYS A N 1
ATOM 1462 C CA . LYS A 1 184 ? -45.577 4.035 47.648 1.00 90.81 184 LYS A CA 1
ATOM 1463 C C . LYS A 1 184 ? -46.737 4.387 48.582 1.00 90.81 184 LYS A C 1
ATOM 1465 O O . LYS A 1 184 ? -46.500 4.687 49.747 1.00 90.81 184 LYS A O 1
ATOM 1470 N N . ALA A 1 185 ? -47.978 4.275 48.108 1.00 88.38 185 ALA A N 1
ATOM 1471 C CA . ALA A 1 185 ? -49.155 4.519 48.942 1.00 88.38 185 ALA A CA 1
ATOM 1472 C C . ALA A 1 185 ? -49.217 3.574 50.161 1.00 88.38 185 ALA A C 1
ATOM 1474 O O . ALA A 1 185 ? -49.608 3.987 51.252 1.00 88.38 185 ALA A O 1
ATOM 1475 N N . SER A 1 186 ? -48.790 2.317 50.002 1.00 88.25 186 SER A N 1
ATOM 1476 C CA . SER A 1 186 ? -48.723 1.343 51.098 1.00 88.25 186 SER A CA 1
ATOM 1477 C C . SER A 1 186 ? -47.597 1.628 52.098 1.00 88.25 186 SER A C 1
ATOM 1479 O O . SER A 1 186 ? -47.764 1.358 53.288 1.00 88.25 186 SER A O 1
ATOM 1481 N N . ILE A 1 187 ? -46.459 2.156 51.637 1.00 88.25 187 ILE A N 1
ATOM 1482 C CA . ILE A 1 187 ? -45.349 2.606 52.491 1.00 88.25 187 ILE A CA 1
ATOM 1483 C C . ILE A 1 187 ? -45.785 3.813 53.323 1.00 88.25 187 ILE A C 1
ATOM 1485 O O . ILE A 1 187 ? -45.547 3.827 54.531 1.00 88.25 187 ILE A O 1
ATOM 1489 N N . ASP A 1 188 ? -46.466 4.780 52.707 1.00 88.94 188 ASP A N 1
ATOM 1490 C CA . ASP A 1 188 ? -46.970 5.968 53.398 1.00 88.94 188 ASP A CA 1
ATOM 1491 C C . ASP A 1 188 ? -48.009 5.591 54.480 1.00 88.94 188 ASP A C 1
ATOM 1493 O O . ASP A 1 188 ? -47.915 6.069 55.613 1.00 88.94 188 ASP A O 1
ATOM 1497 N N . ASP A 1 189 ? -48.944 4.672 54.188 1.00 87.75 189 ASP A N 1
ATOM 1498 C CA . ASP A 1 189 ? -49.923 4.152 55.167 1.00 87.75 189 ASP A CA 1
ATOM 1499 C C . ASP A 1 189 ? -49.244 3.394 56.324 1.00 87.75 189 ASP A C 1
ATOM 1501 O O . ASP A 1 189 ? -49.571 3.606 57.495 1.00 87.75 189 ASP A O 1
ATOM 1505 N N . TYR A 1 190 ? -48.258 2.536 56.031 1.00 86.19 190 TYR A N 1
ATOM 1506 C CA . TYR A 1 190 ? -47.485 1.847 57.071 1.00 86.19 190 TYR A CA 1
ATOM 1507 C C . TYR A 1 190 ? -46.705 2.836 57.951 1.00 86.19 190 TYR A C 1
ATOM 1509 O O . TYR A 1 190 ? -46.738 2.722 59.178 1.00 86.19 190 TYR A O 1
ATOM 1517 N N . GLY A 1 191 ? -46.051 3.830 57.342 1.00 86.81 191 GLY A N 1
ATOM 1518 C CA . GLY A 1 191 ? -45.283 4.856 58.045 1.00 86.81 191 GLY A CA 1
ATOM 1519 C C . GLY A 1 191 ? -46.139 5.696 58.993 1.00 86.81 191 GLY A C 1
ATOM 1520 O O . GLY A 1 191 ? -45.751 5.907 60.143 1.00 86.81 191 GLY A O 1
ATOM 1521 N N . GLN A 1 192 ? -47.331 6.113 58.556 1.00 86.56 192 GLN A N 1
ATOM 1522 C CA . GLN A 1 192 ? -48.267 6.859 59.403 1.00 86.56 192 GLN A CA 1
ATOM 1523 C C . GLN A 1 192 ? -48.723 6.039 60.617 1.00 86.56 192 GLN A C 1
ATOM 1525 O O . GLN A 1 192 ? -48.672 6.534 61.745 1.00 86.56 192 GLN A O 1
ATOM 1530 N N . ARG A 1 193 ? -49.106 4.770 60.420 1.00 82.44 193 ARG A N 1
ATOM 1531 C CA . ARG A 1 193 ? -49.558 3.904 61.526 1.00 82.44 193 ARG A CA 1
ATOM 1532 C C . ARG A 1 193 ? -48.437 3.600 62.514 1.00 82.44 193 ARG A C 1
ATOM 1534 O O . ARG A 1 193 ? -48.639 3.725 63.722 1.00 82.44 193 ARG A O 1
ATOM 1541 N N . ALA A 1 194 ? -47.244 3.276 62.017 1.00 82.25 194 ALA A N 1
ATOM 1542 C CA . ALA A 1 194 ? -46.074 3.052 62.860 1.00 82.25 194 ALA A CA 1
ATOM 1543 C C . ALA A 1 194 ? -45.709 4.304 63.682 1.00 82.25 194 ALA A C 1
ATOM 1545 O O . ALA A 1 194 ? -45.412 4.189 64.870 1.00 82.25 194 ALA A O 1
ATOM 1546 N N . GLY A 1 195 ? -45.801 5.501 63.089 1.00 83.38 195 GLY A N 1
ATOM 1547 C CA . GLY A 1 195 ? -45.574 6.768 63.792 1.00 83.38 195 GLY A CA 1
ATOM 1548 C C . GLY A 1 195 ? -46.530 6.983 64.969 1.00 83.38 195 GLY A C 1
ATOM 1549 O O . GLY A 1 195 ? -46.088 7.290 66.075 1.00 83.38 195 GLY A O 1
ATOM 1550 N N . THR A 1 196 ? -47.830 6.738 64.771 1.00 82.06 196 THR A N 1
ATOM 1551 C CA . THR A 1 196 ? -48.834 6.899 65.841 1.00 82.06 196 THR A CA 1
ATOM 1552 C C . THR A 1 196 ? -48.662 5.921 67.008 1.00 82.06 196 THR A C 1
ATOM 1554 O O . THR A 1 196 ? -48.975 6.260 68.151 1.00 82.06 196 THR A O 1
ATOM 1557 N N . GLU A 1 197 ? -48.135 4.721 66.752 1.00 78.06 197 GLU A N 1
ATOM 1558 C CA . GLU A 1 197 ? -47.853 3.738 67.803 1.00 78.06 197 GLU A CA 1
ATOM 1559 C C . GLU A 1 197 ? -46.619 4.128 68.623 1.00 78.06 197 GLU A C 1
ATOM 1561 O O . GLU A 1 197 ? -46.633 4.048 69.852 1.00 78.06 197 GLU A O 1
ATOM 1566 N N . ILE A 1 198 ? -45.576 4.639 67.963 1.00 80.38 198 ILE A N 1
ATOM 1567 C CA . ILE A 1 198 ? -44.379 5.155 68.639 1.00 80.38 198 ILE A CA 1
ATOM 1568 C C . ILE A 1 198 ? -44.744 6.320 69.572 1.00 80.38 198 ILE A C 1
ATOM 1570 O O . ILE A 1 198 ? -44.291 6.361 70.719 1.00 80.38 198 ILE A O 1
ATOM 1574 N N . GLU A 1 199 ? -45.594 7.247 69.123 1.00 81.00 199 GLU A N 1
ATOM 1575 C CA . GLU A 1 199 ? -46.069 8.363 69.953 1.00 81.00 199 GLU A CA 1
ATOM 1576 C C . GLU A 1 199 ? -46.890 7.893 71.162 1.00 81.00 199 GLU A C 1
ATOM 1578 O O . GLU A 1 199 ? -46.755 8.436 72.264 1.00 81.00 199 GLU A O 1
ATOM 1583 N N . PHE A 1 200 ? -47.717 6.862 70.985 1.00 76.56 200 PHE A N 1
ATOM 1584 C CA . PHE A 1 200 ? -48.523 6.294 72.061 1.00 76.56 200 PHE A CA 1
ATOM 1585 C C . PHE A 1 200 ? -47.670 5.599 73.127 1.00 76.56 200 PHE A C 1
ATOM 1587 O O . PHE A 1 200 ? -47.787 5.925 74.311 1.00 76.56 200 PHE A O 1
ATOM 1594 N N . LEU A 1 201 ? -46.756 4.718 72.712 1.00 74.31 201 LEU A N 1
ATOM 1595 C CA . LEU A 1 201 ? -45.844 4.016 73.619 1.00 74.31 201 LEU A CA 1
ATOM 1596 C C . LEU A 1 201 ? -44.935 4.996 74.377 1.00 74.31 201 LEU A C 1
ATOM 1598 O O . LEU A 1 201 ? -44.708 4.842 75.578 1.00 74.31 201 LEU A O 1
ATOM 1602 N N . SER A 1 202 ? -44.479 6.060 73.710 1.00 76.75 202 SER A N 1
ATOM 1603 C CA . SER A 1 202 ? -43.707 7.141 74.338 1.00 76.75 202 SER A CA 1
ATOM 1604 C C . SER A 1 202 ? -44.490 7.832 75.466 1.00 76.75 202 SER A C 1
ATOM 1606 O O . SER A 1 202 ? -43.956 8.100 76.548 1.00 76.75 202 SER A O 1
ATOM 1608 N N . LYS A 1 203 ? -45.792 8.061 75.261 1.00 73.75 203 LYS A N 1
ATOM 1609 C CA . LYS A 1 203 ? -46.671 8.697 76.249 1.00 73.75 203 LYS A CA 1
ATOM 1610 C C . LYS A 1 203 ? -46.960 7.787 77.445 1.00 73.75 203 LYS A C 1
ATOM 1612 O O . LYS A 1 203 ? -46.979 8.269 78.577 1.00 73.75 203 LYS A O 1
ATOM 1617 N N . GLU A 1 204 ? -47.135 6.491 77.224 1.00 67.38 204 GLU A N 1
ATOM 1618 C CA . GLU A 1 204 ? -47.435 5.514 78.278 1.00 67.38 204 GLU A CA 1
ATOM 1619 C C . GLU A 1 204 ? -46.242 5.274 79.221 1.00 67.38 204 GLU A C 1
ATOM 1621 O O . GLU A 1 204 ? -46.401 5.254 80.443 1.00 67.38 204 GLU A O 1
ATOM 1626 N N . VAL A 1 205 ? -45.021 5.216 78.679 1.00 62.34 205 VAL A N 1
ATOM 1627 C CA . VAL A 1 205 ? -43.777 5.059 79.462 1.00 62.34 205 VAL A CA 1
ATOM 1628 C C . VAL A 1 205 ? -43.466 6.296 80.326 1.00 62.34 205 VAL A C 1
ATOM 1630 O O . VAL A 1 205 ? -42.761 6.203 81.335 1.00 62.34 205 VAL A O 1
ATOM 1633 N N . SER A 1 206 ? -44.022 7.464 79.984 1.00 58.91 206 SER A N 1
ATOM 1634 C CA . SER A 1 206 ? -43.782 8.724 80.703 1.00 58.91 206 SER A CA 1
ATOM 1635 C C . SER A 1 206 ? -44.505 8.852 82.060 1.00 58.91 206 SER A C 1
ATOM 1637 O O . SER A 1 206 ? -44.165 9.738 82.848 1.00 58.91 206 SER A O 1
ATOM 1639 N N . MET A 1 207 ? -45.449 7.959 82.399 1.00 52.31 207 MET A N 1
ATOM 1640 C CA . MET A 1 207 ? -46.174 7.988 83.681 1.00 52.31 207 MET A CA 1
ATOM 1641 C C . MET A 1 207 ? -45.537 7.058 84.733 1.00 52.31 207 MET A C 1
ATOM 1643 O O . MET A 1 207 ? -45.825 5.866 84.785 1.00 52.31 207 MET A O 1
ATOM 1647 N N . LYS A 1 208 ? -44.680 7.590 85.620 1.00 44.44 208 LYS A N 1
ATOM 1648 C CA . LYS A 1 208 ? -44.066 6.818 86.729 1.00 44.44 208 LYS A CA 1
ATOM 1649 C C . LYS A 1 208 ? -44.883 6.885 88.039 1.00 44.44 208 LYS A C 1
ATOM 1651 O O . LYS A 1 208 ? -45.255 7.990 88.441 1.00 44.44 208 LYS A O 1
ATOM 1656 N N . PRO A 1 209 ? -45.093 5.768 88.771 1.00 47.28 209 PRO A N 1
ATOM 1657 C CA . PRO A 1 209 ? -45.709 5.774 90.101 1.00 47.28 209 PRO A CA 1
ATOM 1658 C C . PRO A 1 209 ? -44.687 6.124 91.202 1.00 47.28 209 PRO A C 1
ATOM 1660 O O . PRO A 1 209 ? -43.535 5.694 91.153 1.00 47.28 209 PRO A O 1
ATOM 1663 N N . LYS A 1 210 ? -45.103 6.907 92.209 1.00 39.31 210 LYS A N 1
ATOM 1664 C CA . LYS A 1 210 ? -44.284 7.280 93.379 1.00 39.31 210 LYS A CA 1
ATOM 1665 C C . LYS A 1 210 ? -44.590 6.348 94.556 1.00 39.31 210 LYS A C 1
ATOM 1667 O O . LYS A 1 210 ? -45.718 6.339 95.037 1.00 39.31 210 LYS A O 1
ATOM 1672 N N . VAL A 1 211 ? -43.585 5.618 95.035 1.00 42.28 211 VAL A N 1
ATOM 1673 C CA . VAL A 1 211 ? -43.613 4.861 96.299 1.00 42.28 211 VAL A CA 1
ATOM 1674 C C . VAL A 1 211 ? -42.439 5.352 97.149 1.00 42.28 211 VAL A C 1
ATOM 1676 O O . VAL A 1 211 ? -41.323 5.463 96.643 1.00 42.28 211 VAL A O 1
ATOM 1679 N N . GLU A 1 212 ? -42.684 5.707 98.412 1.00 43.34 212 GLU A N 1
ATOM 1680 C CA . GLU A 1 212 ? -41.637 6.151 99.341 1.00 43.34 212 GLU A CA 1
ATOM 1681 C C . GLU A 1 212 ? -40.887 4.954 99.938 1.00 43.34 212 GLU A C 1
ATOM 1683 O O . GLU A 1 212 ? -41.482 3.985 100.403 1.00 43.34 212 GLU A O 1
ATOM 1688 N N . ILE A 1 213 ? -39.555 5.028 99.899 1.00 53.56 213 ILE A N 1
ATOM 1689 C CA . ILE A 1 213 ? -38.647 3.902 100.125 1.00 53.56 213 ILE A CA 1
ATOM 1690 C C . ILE A 1 213 ? -37.996 3.993 101.530 1.00 53.56 213 ILE A C 1
ATOM 1692 O O . ILE A 1 213 ? -37.405 5.034 101.848 1.00 53.56 213 ILE A O 1
ATOM 1696 N N . PRO A 1 214 ? -38.047 2.926 102.363 1.00 54.28 214 PRO A N 1
ATOM 1697 C CA . PRO A 1 214 ? -37.360 2.830 103.664 1.00 54.28 214 PRO A CA 1
ATOM 1698 C C . PRO A 1 214 ? -35.828 2.999 103.580 1.00 54.28 214 PRO A C 1
ATOM 1700 O O . PRO A 1 214 ? -35.217 2.679 102.565 1.00 54.28 214 PRO A O 1
ATOM 1703 N N . LYS A 1 215 ? -35.173 3.467 104.656 1.00 59.31 215 LYS A N 1
ATOM 1704 C CA . LYS A 1 215 ? -33.742 3.866 104.661 1.00 59.31 215 LYS A CA 1
ATOM 1705 C C . LYS A 1 215 ? -32.743 2.765 104.251 1.00 59.31 215 LYS A C 1
ATOM 1707 O O . LYS A 1 215 ? -31.798 3.071 103.539 1.00 59.31 215 LYS A O 1
ATOM 1712 N N . GLU A 1 216 ? -32.971 1.504 104.610 1.00 64.44 216 GLU A N 1
ATOM 1713 C CA . GLU A 1 216 ? -32.120 0.377 104.169 1.00 64.44 216 GLU A CA 1
ATOM 1714 C C . GLU A 1 216 ? -32.249 0.102 102.666 1.00 64.44 216 GLU A C 1
ATOM 1716 O O . GLU A 1 216 ? -31.289 -0.272 101.992 1.00 64.44 216 GLU A O 1
ATOM 1721 N N . VAL A 1 217 ? -33.447 0.318 102.118 1.00 63.22 217 VAL A N 1
ATOM 1722 C CA . VAL A 1 217 ? -33.685 0.220 100.680 1.00 63.22 217 VAL A CA 1
ATOM 1723 C C . VAL A 1 217 ? -33.087 1.439 99.980 1.00 63.22 217 VAL A C 1
ATOM 1725 O O . VAL A 1 217 ? -32.546 1.271 98.901 1.00 63.22 217 VAL A O 1
ATOM 1728 N N . LYS A 1 218 ? -33.060 2.631 100.599 1.00 70.81 218 LYS A N 1
ATOM 1729 C CA . LYS A 1 218 ? -32.294 3.778 100.072 1.00 70.81 218 LYS A CA 1
ATOM 1730 C C . LYS A 1 218 ? -30.799 3.490 99.978 1.00 70.81 218 LYS A C 1
ATOM 1732 O O . LYS A 1 218 ? -30.227 3.763 98.936 1.00 70.81 218 LYS A O 1
ATOM 1737 N N . GLU A 1 219 ? -30.177 2.911 101.003 1.00 75.50 219 GLU A N 1
ATOM 1738 C CA . GLU A 1 219 ? -28.747 2.568 100.941 1.00 75.50 219 GLU A CA 1
ATOM 1739 C C . GLU A 1 219 ? -28.459 1.491 99.886 1.00 75.50 219 GLU A C 1
ATOM 1741 O O . GLU A 1 219 ? -27.530 1.638 99.092 1.00 75.50 219 GLU A O 1
ATOM 1746 N N . LYS A 1 220 ? -29.296 0.446 99.794 1.00 78.69 220 LYS A N 1
ATOM 1747 C CA . LYS A 1 220 ? -29.196 -0.545 98.708 1.00 78.69 220 LYS A CA 1
ATOM 1748 C C . LYS A 1 220 ? -29.433 0.074 97.331 1.00 78.69 220 LYS A C 1
ATOM 1750 O O . LYS A 1 220 ? -28.749 -0.299 96.385 1.00 78.69 220 LYS A O 1
ATOM 1755 N N . VAL A 1 221 ? -30.360 1.023 97.216 1.00 78.69 221 VAL A N 1
ATOM 1756 C CA . VAL A 1 221 ? -30.619 1.777 95.984 1.00 78.69 221 VAL A CA 1
ATOM 1757 C C . VAL A 1 221 ? -29.428 2.666 95.643 1.00 78.69 221 VAL A C 1
ATOM 1759 O O . VAL A 1 221 ? -29.041 2.692 94.488 1.00 78.69 221 VAL A O 1
ATOM 1762 N N . GLU A 1 222 ? -28.776 3.322 96.602 1.00 83.62 222 GLU A N 1
ATOM 1763 C CA . GLU A 1 222 ? -27.567 4.119 96.353 1.00 83.62 222 GLU A CA 1
ATOM 1764 C C . GLU A 1 222 ? -26.365 3.256 95.931 1.00 83.62 222 GLU A C 1
ATOM 1766 O O . GLU A 1 222 ? -25.576 3.661 95.072 1.00 83.62 222 GLU A O 1
ATOM 1771 N N . GLU A 1 223 ? -26.209 2.064 96.510 1.00 88.88 223 GLU A N 1
ATOM 1772 C CA . GLU A 1 223 ? -25.208 1.072 96.097 1.00 88.88 223 GLU A CA 1
ATOM 1773 C C . GLU A 1 223 ? -25.499 0.576 94.668 1.00 88.88 223 GLU A C 1
ATOM 1775 O O . GLU A 1 223 ? -24.617 0.588 93.804 1.00 88.88 223 GLU A O 1
ATOM 1780 N N . GLN A 1 224 ? -26.757 0.220 94.382 1.00 86.44 224 GLN A N 1
ATOM 1781 C CA . GLN A 1 224 ? -27.212 -0.178 93.048 1.00 86.44 224 GLN A CA 1
ATOM 1782 C C . GLN A 1 224 ? -27.100 0.966 92.038 1.00 86.44 224 GLN A C 1
ATOM 1784 O O . GLN A 1 224 ? -26.703 0.729 90.906 1.00 86.44 224 GLN A O 1
ATOM 1789 N N . GLU A 1 225 ? -27.364 2.214 92.419 1.00 87.69 225 GLU A N 1
ATOM 1790 C CA . GLU A 1 225 ? -27.174 3.392 91.572 1.00 87.69 225 GLU A CA 1
ATOM 1791 C C . GLU A 1 225 ? -25.697 3.602 91.242 1.00 87.69 225 GLU A C 1
ATOM 1793 O O . GLU A 1 225 ? -25.360 3.934 90.105 1.00 87.69 225 GLU A O 1
ATOM 1798 N N . ARG A 1 226 ? -24.793 3.383 92.204 1.00 89.56 226 ARG A N 1
ATOM 1799 C CA . ARG A 1 226 ? -23.347 3.420 91.948 1.00 89.56 226 ARG A CA 1
ATOM 1800 C C . ARG A 1 226 ? -22.919 2.304 90.998 1.00 89.56 226 ARG A C 1
ATOM 1802 O O . ARG A 1 226 ? -22.138 2.571 90.085 1.00 89.56 226 ARG A O 1
ATOM 1809 N N . GLN A 1 227 ? -23.436 1.088 91.167 1.00 91.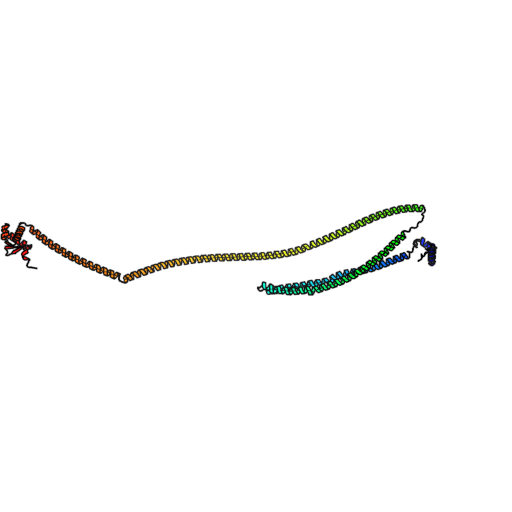25 227 GLN A N 1
ATOM 1810 C CA . GLN A 1 227 ? -23.189 -0.020 90.238 1.00 91.25 227 GLN A CA 1
ATOM 1811 C C . GLN A 1 227 ? -23.765 0.267 88.847 1.00 91.25 227 GLN A C 1
ATOM 1813 O O . GLN A 1 227 ? -23.064 0.091 87.856 1.00 91.25 227 GLN A O 1
ATOM 1818 N N . LEU A 1 228 ? -24.984 0.801 88.765 1.00 89.06 228 LEU A N 1
ATOM 1819 C CA . LEU A 1 228 ? -25.622 1.215 87.517 1.00 89.06 228 LEU A CA 1
ATOM 1820 C C . LEU A 1 228 ? -24.829 2.316 86.818 1.00 89.06 228 LEU A C 1
ATOM 1822 O O . LEU A 1 228 ? -24.693 2.268 85.604 1.00 89.06 228 LEU A O 1
ATOM 1826 N N . ARG A 1 229 ? -24.264 3.285 87.549 1.00 91.75 229 ARG A N 1
ATOM 1827 C CA . ARG A 1 229 ? -23.370 4.299 86.963 1.00 91.75 229 ARG A CA 1
ATOM 1828 C C . ARG A 1 229 ? -22.089 3.676 86.415 1.00 91.75 229 ARG A C 1
ATOM 1830 O O . ARG A 1 229 ? -21.687 4.030 85.316 1.00 91.75 229 ARG A O 1
ATOM 1837 N N . ARG A 1 230 ? -21.467 2.736 87.137 1.00 92.94 230 ARG A N 1
ATOM 1838 C CA . ARG A 1 230 ? -20.282 2.014 86.637 1.00 92.94 230 ARG A CA 1
ATOM 1839 C C . ARG A 1 230 ? -20.602 1.222 85.371 1.00 92.94 230 ARG A C 1
ATOM 1841 O O . ARG A 1 230 ? -19.896 1.378 84.386 1.00 92.94 230 ARG A O 1
ATOM 1848 N N . LEU A 1 231 ? -21.690 0.451 85.387 1.00 91.38 231 LEU A N 1
ATOM 1849 C CA . LEU A 1 231 ? -22.156 -0.314 84.231 1.00 91.38 231 LEU A CA 1
ATOM 1850 C C . LEU A 1 231 ? -22.521 0.598 83.061 1.00 91.38 231 LEU A C 1
ATOM 1852 O O . LEU A 1 231 ? -22.201 0.282 81.926 1.00 91.38 231 LEU A O 1
ATOM 1856 N N . ARG A 1 232 ? -23.143 1.752 83.318 1.00 93.19 232 ARG A N 1
ATOM 1857 C CA . ARG A 1 232 ? -23.468 2.729 82.274 1.00 93.19 232 ARG A CA 1
ATOM 1858 C C . ARG A 1 232 ? -22.205 3.281 81.618 1.00 93.19 232 ARG A C 1
ATOM 1860 O O . ARG A 1 232 ? -22.145 3.297 80.399 1.00 93.19 232 ARG A O 1
ATOM 1867 N N . ASN A 1 233 ? -21.197 3.646 82.410 1.00 93.00 233 ASN A N 1
ATOM 1868 C CA . ASN A 1 233 ? -19.912 4.110 81.887 1.00 93.00 233 ASN A CA 1
ATOM 1869 C C . ASN A 1 233 ? -19.168 2.996 81.126 1.00 93.00 233 ASN A C 1
ATOM 1871 O O . ASN A 1 233 ? -18.486 3.268 80.145 1.00 93.00 233 ASN A O 1
ATOM 1875 N N . GLU A 1 234 ? -19.280 1.741 81.568 1.00 94.44 234 GLU A N 1
ATOM 1876 C CA . GLU A 1 234 ? -18.693 0.592 80.869 1.00 94.44 234 GLU A CA 1
ATOM 1877 C C . GLU A 1 234 ? -19.405 0.312 79.540 1.00 94.44 234 GLU A C 1
ATOM 1879 O O . GLU A 1 234 ? -18.742 0.089 78.531 1.00 94.44 234 GLU A O 1
ATOM 1884 N N . VAL A 1 235 ? -20.738 0.396 79.515 1.00 93.25 235 VAL A N 1
ATOM 1885 C CA . VAL A 1 235 ? -21.548 0.298 78.293 1.00 93.25 235 VAL A CA 1
ATOM 1886 C C . VAL A 1 235 ? -21.230 1.441 77.334 1.00 93.25 235 VAL A C 1
ATOM 1888 O O . VAL A 1 235 ? -21.090 1.196 76.144 1.00 93.25 235 VAL A O 1
ATOM 1891 N N . GLU A 1 236 ? -21.070 2.665 77.832 1.00 94.94 236 GLU A N 1
ATOM 1892 C CA . GLU A 1 236 ? -20.687 3.827 77.023 1.00 94.94 236 GLU A CA 1
ATOM 1893 C C . GLU A 1 236 ? -19.300 3.622 76.396 1.00 94.94 236 GLU A C 1
ATOM 1895 O O . GLU A 1 236 ? -19.159 3.697 75.180 1.00 94.94 236 GLU A O 1
ATOM 1900 N N . LEU A 1 237 ? -18.308 3.190 77.183 1.00 95.19 237 LEU A N 1
ATOM 1901 C CA . LEU A 1 237 ? -16.976 2.859 76.668 1.00 95.19 237 LEU A CA 1
ATOM 1902 C C . LEU A 1 237 ? -16.996 1.698 75.657 1.00 95.19 237 LEU A C 1
ATOM 1904 O O . LEU A 1 237 ? -16.192 1.667 74.722 1.00 95.19 237 LEU A O 1
ATOM 1908 N N . LEU A 1 238 ? -17.856 0.699 75.863 1.00 93.94 238 LEU A N 1
ATOM 1909 C CA . LEU A 1 238 ? -18.023 -0.407 74.923 1.00 93.94 238 LEU A CA 1
ATOM 1910 C C . LEU A 1 238 ? -18.695 0.054 73.631 1.00 93.94 238 LEU A C 1
ATOM 1912 O O . LEU A 1 238 ? -18.248 -0.371 72.571 1.00 93.94 238 LEU A O 1
ATOM 1916 N N . ASN A 1 239 ? -19.689 0.938 73.705 1.00 94.38 239 ASN A N 1
ATOM 1917 C CA . ASN A 1 239 ? -20.321 1.542 72.534 1.00 94.38 239 ASN A CA 1
ATOM 1918 C C . ASN A 1 239 ? -19.316 2.374 71.737 1.00 94.38 239 ASN A C 1
ATOM 1920 O O . ASN A 1 239 ? -19.199 2.156 70.538 1.00 94.38 239 ASN A O 1
ATOM 1924 N N . ASP A 1 240 ? -18.505 3.208 72.394 1.00 95.00 240 ASP A N 1
ATOM 1925 C CA . ASP A 1 240 ? -17.442 3.971 71.728 1.00 95.00 240 ASP A CA 1
ATOM 1926 C C . ASP A 1 240 ? -16.437 3.039 71.030 1.00 95.00 240 ASP A C 1
ATOM 1928 O O . ASP A 1 240 ? -15.958 3.303 69.926 1.00 95.00 240 ASP A O 1
ATOM 1932 N N . LYS A 1 241 ? -16.089 1.906 71.658 1.00 96.12 241 LYS A N 1
ATOM 1933 C CA . LYS A 1 241 ? -15.234 0.888 71.025 1.00 96.12 241 LYS A CA 1
ATOM 1934 C C . LYS A 1 241 ? -15.922 0.227 69.836 1.00 96.12 241 LYS A C 1
ATOM 1936 O O . LYS A 1 241 ? -15.239 -0.071 68.860 1.00 96.12 241 LYS A O 1
ATOM 1941 N N . LEU A 1 242 ? -17.222 -0.031 69.927 1.00 94.38 242 LEU A N 1
ATOM 1942 C CA . LEU A 1 242 ? -18.013 -0.656 68.871 1.00 94.38 242 LEU A CA 1
ATOM 1943 C C . LEU A 1 242 ? -18.117 0.286 67.666 1.00 94.38 242 LEU A C 1
ATOM 1945 O O . LEU A 1 242 ? -17.767 -0.121 66.563 1.00 94.38 242 LEU A O 1
ATOM 1949 N N . GLU A 1 243 ? -18.430 1.560 67.894 1.00 95.50 243 GLU A N 1
ATOM 1950 C CA . GLU A 1 243 ? -18.477 2.602 66.865 1.00 95.50 243 GLU A CA 1
ATOM 1951 C C . GLU A 1 243 ? -17.115 2.772 66.173 1.00 95.50 243 GLU A C 1
ATOM 1953 O O . GLU A 1 243 ? -17.023 2.773 64.945 1.00 95.50 243 GLU A O 1
ATOM 1958 N N . ASN A 1 244 ? -16.018 2.793 66.940 1.00 95.56 244 ASN A N 1
ATOM 1959 C CA . ASN A 1 244 ? -14.669 2.817 66.367 1.00 95.56 244 ASN A CA 1
ATOM 1960 C C . ASN A 1 244 ? -14.368 1.576 65.507 1.00 95.56 244 ASN A C 1
ATOM 1962 O O . ASN A 1 244 ? -13.694 1.681 64.481 1.00 95.56 244 ASN A O 1
ATOM 1966 N N . ARG A 1 245 ? -14.853 0.391 65.902 1.00 94.75 245 ARG A N 1
ATOM 1967 C CA . ARG A 1 245 ? -14.675 -0.847 65.124 1.00 94.75 245 ARG A CA 1
ATOM 1968 C C . ARG A 1 245 ? -15.531 -0.856 63.868 1.00 94.75 245 ARG A C 1
ATOM 1970 O O . ARG A 1 245 ? -15.056 -1.315 62.836 1.00 94.75 245 ARG A O 1
ATOM 1977 N N . GLU A 1 246 ? -16.746 -0.326 63.918 1.00 95.12 246 GLU A N 1
ATOM 1978 C CA . GLU A 1 246 ? -17.598 -0.148 62.740 1.00 95.12 246 GLU A CA 1
ATOM 1979 C C . GLU A 1 246 ? -16.973 0.841 61.746 1.00 95.12 246 GLU A C 1
ATOM 1981 O O . GLU A 1 246 ? -16.918 0.566 60.543 1.00 95.12 246 GLU A O 1
ATOM 1986 N N . ALA A 1 247 ? -16.399 1.941 62.237 1.00 94.50 247 ALA A N 1
ATOM 1987 C CA . ALA A 1 247 ? -15.632 2.875 61.416 1.00 94.50 247 ALA A CA 1
ATOM 1988 C C . ALA A 1 247 ? -14.398 2.204 60.774 1.00 94.50 247 ALA A C 1
ATOM 1990 O O . ALA A 1 247 ? -14.114 2.398 59.592 1.00 94.50 247 ALA A O 1
ATOM 1991 N N . GLU A 1 248 ? -13.682 1.354 61.514 1.00 96.06 248 GLU A N 1
ATOM 1992 C CA . GLU A 1 248 ? -12.548 0.590 60.979 1.00 96.06 248 GLU A CA 1
ATOM 1993 C C . GLU A 1 248 ? -12.998 -0.436 59.920 1.00 96.06 248 GLU A C 1
ATOM 1995 O O . GLU A 1 248 ? -12.380 -0.554 58.860 1.00 96.06 248 GLU A O 1
ATOM 2000 N N . ILE A 1 249 ? -14.111 -1.138 60.152 1.00 94.06 249 ILE A N 1
ATOM 2001 C CA . ILE A 1 249 ? -14.687 -2.104 59.204 1.00 94.06 249 ILE A CA 1
ATOM 2002 C C . ILE A 1 249 ? -15.107 -1.410 57.907 1.00 94.06 249 ILE A C 1
ATOM 2004 O O . ILE A 1 249 ? -14.792 -1.903 56.823 1.00 94.06 249 ILE A O 1
ATOM 2008 N N . THR A 1 250 ? -15.777 -0.261 57.990 1.00 95.56 250 THR A N 1
ATOM 2009 C CA . THR A 1 250 ? -16.195 0.499 56.801 1.00 95.56 250 THR A CA 1
ATOM 2010 C C . THR A 1 250 ? -14.987 1.024 56.013 1.00 95.56 250 THR A C 1
ATOM 2012 O O . THR A 1 250 ? -14.949 0.913 54.782 1.00 95.56 250 THR A O 1
ATOM 2015 N N . ALA A 1 251 ? -13.937 1.493 56.692 1.00 94.62 251 ALA A N 1
ATOM 2016 C CA . ALA A 1 251 ? -12.669 1.862 56.057 1.00 94.62 251 ALA A CA 1
ATOM 2017 C C . ALA A 1 251 ? -11.973 0.663 55.376 1.00 94.62 251 ALA A C 1
ATOM 2019 O O . ALA A 1 251 ? -11.429 0.778 54.276 1.00 94.62 251 ALA A O 1
ATOM 2020 N N . LEU A 1 252 ? -12.011 -0.524 55.985 1.00 95.25 252 LEU A N 1
ATOM 2021 C CA . LEU A 1 252 ? -11.460 -1.738 55.379 1.00 95.25 252 LEU A CA 1
ATOM 2022 C C . LEU A 1 252 ? -12.276 -2.204 54.169 1.00 95.25 252 LEU A C 1
ATOM 2024 O O . LEU A 1 252 ? -11.694 -2.599 53.160 1.00 95.25 252 LEU A O 1
ATOM 2028 N N . GLN A 1 253 ? -13.606 -2.122 54.226 1.00 94.75 253 GLN A N 1
ATOM 2029 C CA . GLN A 1 253 ? -14.486 -2.462 53.104 1.00 94.75 253 GLN A CA 1
ATOM 2030 C C . GLN A 1 253 ? -14.269 -1.534 51.903 1.00 94.75 253 GLN A C 1
ATOM 2032 O O . GLN A 1 253 ? -14.188 -2.007 50.768 1.00 94.75 253 GLN A O 1
ATOM 2037 N N . THR A 1 254 ? -14.116 -0.230 52.138 1.00 95.12 254 THR A N 1
ATOM 2038 C CA . THR A 1 254 ? -13.815 0.741 51.072 1.00 95.12 254 THR A CA 1
ATOM 2039 C C . THR A 1 254 ? -12.438 0.493 50.449 1.00 95.12 254 THR A C 1
ATOM 2041 O O . THR A 1 254 ? -12.318 0.455 49.223 1.00 95.12 254 THR A O 1
ATOM 2044 N N . ASN A 1 255 ? -11.414 0.208 51.259 1.00 95.25 255 ASN A N 1
ATOM 2045 C CA . ASN A 1 255 ? -10.093 -0.187 50.758 1.00 95.25 255 ASN A CA 1
ATOM 2046 C C . ASN A 1 255 ? -10.130 -1.511 49.974 1.00 95.25 255 ASN A C 1
ATOM 2048 O O . ASN A 1 255 ? -9.470 -1.648 48.938 1.00 95.25 255 ASN A O 1
ATOM 2052 N N . LEU A 1 256 ? -10.926 -2.486 50.420 1.00 93.62 256 LEU A N 1
ATOM 2053 C CA . LEU A 1 256 ? -11.132 -3.745 49.703 1.00 93.62 256 LEU A CA 1
ATOM 2054 C C . LEU A 1 256 ? -11.788 -3.507 48.334 1.00 93.62 256 LEU A C 1
ATOM 2056 O O . LEU A 1 256 ? -11.355 -4.075 47.335 1.00 93.62 256 LEU A O 1
ATOM 2060 N N . ALA A 1 257 ? -12.805 -2.650 48.262 1.00 93.38 257 ALA A N 1
ATOM 2061 C CA . ALA A 1 257 ? -13.443 -2.289 46.998 1.00 93.38 257 ALA A CA 1
ATOM 2062 C C . ALA A 1 257 ? -12.456 -1.596 46.041 1.00 93.38 257 ALA A C 1
ATOM 2064 O O . ALA A 1 257 ? -12.363 -1.966 44.871 1.00 93.38 257 ALA A O 1
ATOM 2065 N N . ALA A 1 258 ? -11.653 -0.654 46.546 1.00 94.31 258 ALA A N 1
ATOM 2066 C CA . ALA A 1 258 ? -10.641 0.039 45.749 1.00 94.31 258 ALA A CA 1
ATOM 2067 C C . ALA A 1 258 ? -9.551 -0.912 45.220 1.00 94.31 258 ALA A C 1
ATOM 2069 O O . ALA A 1 258 ? -9.130 -0.811 44.065 1.00 94.31 258 ALA A O 1
ATOM 2070 N N . THR A 1 259 ? -9.102 -1.864 46.042 1.00 93.56 259 THR A N 1
ATOM 2071 C CA . THR A 1 259 ? -8.112 -2.872 45.627 1.00 93.56 259 THR A CA 1
ATOM 2072 C C . THR A 1 259 ? -8.681 -3.863 44.616 1.00 93.56 259 THR A C 1
ATOM 2074 O O . THR A 1 259 ? -7.994 -4.171 43.643 1.00 93.56 259 THR A O 1
ATOM 2077 N N . LYS A 1 260 ? -9.941 -4.293 44.767 1.00 94.88 260 LYS A N 1
ATOM 2078 C CA . LYS A 1 260 ? -10.641 -5.104 43.756 1.00 94.88 260 LYS A CA 1
ATOM 2079 C C . LYS A 1 260 ? -10.739 -4.379 42.415 1.00 94.88 260 LYS A C 1
ATOM 2081 O O . LYS A 1 260 ? -10.302 -4.928 41.410 1.00 94.88 260 LYS A O 1
ATOM 2086 N N . ALA A 1 261 ? -11.184 -3.122 42.414 1.00 92.44 261 ALA A N 1
ATOM 2087 C CA . ALA A 1 261 ? -11.253 -2.312 41.197 1.00 92.44 261 ALA A CA 1
ATOM 2088 C C . ALA A 1 261 ? -9.870 -2.131 40.541 1.00 92.44 261 ALA A C 1
ATOM 2090 O O . ALA A 1 261 ? -9.727 -2.171 39.318 1.00 92.44 261 ALA A O 1
ATOM 2091 N N . ARG A 1 262 ? -8.810 -1.967 41.344 1.00 94.50 262 ARG A N 1
ATOM 2092 C CA . ARG A 1 262 ? -7.435 -1.913 40.831 1.00 94.50 262 ARG A CA 1
ATOM 2093 C C . ARG A 1 262 ? -7.000 -3.241 40.204 1.00 94.50 262 ARG A C 1
ATOM 2095 O O . ARG A 1 262 ? -6.351 -3.206 39.162 1.00 94.50 262 ARG A O 1
ATOM 2102 N N . ASN A 1 263 ? -7.353 -4.377 40.803 1.00 91.56 263 ASN A N 1
ATOM 2103 C CA . ASN A 1 263 ? -7.065 -5.696 40.237 1.00 91.56 263 ASN A CA 1
ATOM 2104 C C . ASN A 1 263 ? -7.804 -5.927 38.919 1.00 91.56 263 ASN A C 1
ATOM 2106 O O . ASN A 1 263 ? -7.160 -6.311 37.951 1.00 91.56 263 ASN A O 1
ATOM 2110 N N . GLU A 1 264 ? -9.096 -5.609 38.836 1.00 94.75 264 GLU A N 1
ATOM 2111 C CA . GLU A 1 264 ? -9.862 -5.714 37.584 1.00 94.75 264 GLU A CA 1
ATOM 2112 C C . GLU A 1 264 ? -9.243 -4.858 36.470 1.00 94.75 264 GLU A C 1
ATOM 2114 O O . GLU A 1 264 ? -9.084 -5.303 35.333 1.00 94.75 264 GLU A O 1
ATOM 2119 N N . ASN A 1 265 ? -8.808 -3.637 36.794 1.00 93.00 265 ASN A N 1
ATOM 2120 C CA . ASN A 1 265 ? -8.104 -2.778 35.842 1.00 93.00 265 ASN A CA 1
ATOM 2121 C C . ASN A 1 265 ? -6.773 -3.383 35.371 1.00 93.00 265 ASN A C 1
ATOM 2123 O O . ASN A 1 265 ? -6.446 -3.301 34.185 1.00 93.00 265 ASN A O 1
ATOM 2127 N N . LEU A 1 266 ? -6.007 -3.998 36.276 1.00 92.06 266 LEU A N 1
ATOM 2128 C CA . LEU A 1 266 ? -4.757 -4.679 35.933 1.00 92.06 266 LEU A CA 1
ATOM 2129 C C . LEU A 1 266 ? -5.003 -5.938 35.096 1.00 92.06 266 LEU A C 1
ATOM 2131 O O . LEU A 1 266 ? -4.287 -6.158 34.124 1.00 92.06 266 LEU A O 1
ATOM 2135 N N . GLU A 1 267 ? -6.024 -6.732 35.408 1.00 92.38 267 GLU A N 1
ATOM 2136 C CA . GLU A 1 267 ? -6.417 -7.899 34.613 1.00 92.38 267 GLU A CA 1
ATOM 2137 C C . GLU A 1 267 ? -6.852 -7.493 33.202 1.00 92.38 267 GLU A C 1
ATOM 2139 O O . GLU A 1 267 ? -6.398 -8.085 32.219 1.00 92.38 267 GLU A O 1
ATOM 2144 N N . ASN A 1 268 ? -7.640 -6.423 33.079 1.00 89.81 268 ASN A N 1
ATOM 2145 C CA . ASN A 1 268 ? -8.012 -5.844 31.790 1.00 89.81 268 ASN A CA 1
ATOM 2146 C C . ASN A 1 268 ? -6.789 -5.341 31.009 1.00 89.81 268 ASN A C 1
ATOM 2148 O O . ASN A 1 268 ? -6.691 -5.564 29.800 1.00 89.81 268 ASN A O 1
ATOM 2152 N N . ALA A 1 269 ? -5.831 -4.696 31.681 1.00 88.00 269 ALA A N 1
ATOM 2153 C CA . ALA A 1 269 ? -4.580 -4.266 31.061 1.00 88.00 269 ALA A CA 1
ATOM 2154 C C . ALA A 1 269 ? -3.730 -5.461 30.595 1.00 88.00 269 ALA A C 1
ATOM 2156 O O . ALA A 1 269 ? -3.209 -5.439 29.482 1.00 88.00 269 ALA A O 1
ATOM 2157 N N . ILE A 1 270 ? -3.641 -6.530 31.395 1.00 86.50 270 ILE A N 1
ATOM 2158 C CA . ILE A 1 270 ? -2.952 -7.777 31.031 1.00 86.50 270 ILE A CA 1
ATOM 2159 C C . ILE A 1 270 ? -3.626 -8.434 29.827 1.00 86.50 270 ILE A C 1
ATOM 2161 O O . ILE A 1 270 ? -2.938 -8.906 28.925 1.00 86.50 270 ILE A O 1
ATOM 2165 N N . ARG A 1 271 ? -4.961 -8.466 29.788 1.00 85.38 271 ARG A N 1
ATOM 2166 C CA . ARG A 1 271 ? -5.712 -9.038 28.669 1.00 85.38 271 ARG A CA 1
ATOM 2167 C C . ARG A 1 271 ? -5.440 -8.273 27.372 1.00 85.38 271 ARG A C 1
ATOM 2169 O O . ARG A 1 271 ? -5.058 -8.895 26.387 1.00 85.38 271 ARG A O 1
ATOM 2176 N N . LYS A 1 272 ? -5.495 -6.937 27.409 1.00 83.31 272 LYS A N 1
ATOM 2177 C CA . LYS A 1 272 ? -5.103 -6.085 26.271 1.00 83.31 272 LYS A CA 1
ATOM 2178 C C . LYS A 1 272 ? -3.647 -6.315 25.851 1.00 83.31 272 LYS A C 1
ATOM 2180 O O . LYS A 1 272 ? -3.376 -6.485 24.669 1.00 83.31 272 LYS A O 1
ATOM 2185 N N . ALA A 1 273 ? -2.724 -6.389 26.812 1.00 78.31 273 ALA A N 1
ATOM 2186 C CA . ALA A 1 273 ? -1.306 -6.638 26.546 1.00 78.31 273 ALA A CA 1
ATOM 2187 C C . ALA A 1 273 ? -1.036 -8.037 25.955 1.00 78.31 273 ALA A C 1
ATOM 2189 O O . ALA A 1 273 ? -0.066 -8.216 25.221 1.00 78.31 273 ALA A O 1
ATOM 2190 N N . LYS A 1 274 ? -1.884 -9.032 26.248 1.00 77.75 274 LYS A N 1
ATOM 2191 C CA . LYS A 1 274 ? -1.838 -10.365 25.625 1.00 77.75 274 LYS A CA 1
ATOM 2192 C C . LYS A 1 274 ? -2.432 -10.393 24.216 1.00 77.75 274 LYS A C 1
ATOM 2194 O O . LYS A 1 274 ? -2.013 -11.224 23.418 1.00 77.75 274 LYS A O 1
ATOM 2199 N N . GLU A 1 275 ? -3.372 -9.508 23.900 1.00 76.31 275 GLU A N 1
ATOM 2200 C CA . GLU A 1 275 ? -3.973 -9.399 22.564 1.00 76.31 275 GLU A CA 1
ATOM 2201 C C . GLU A 1 275 ? -3.044 -8.667 21.567 1.00 76.31 275 GLU A C 1
ATOM 2203 O O . GLU A 1 275 ? -2.978 -9.052 20.401 1.00 76.31 275 GLU A O 1
ATOM 2208 N N . THR A 1 276 ? -2.230 -7.705 22.019 1.00 70.62 276 THR A N 1
ATOM 2209 C CA . THR A 1 276 ? -1.225 -7.000 21.188 1.00 70.62 276 THR A CA 1
ATOM 2210 C C . THR A 1 276 ? -0.196 -7.887 20.453 1.00 70.62 276 THR A C 1
ATOM 2212 O O . THR A 1 276 ? 0.011 -7.682 19.256 1.00 70.62 276 THR A O 1
ATOM 2215 N N . PRO A 1 277 ? 0.444 -8.905 21.066 1.00 64.75 277 PRO A N 1
ATOM 2216 C CA . PRO A 1 277 ? 1.387 -9.756 20.339 1.00 64.75 277 PRO A CA 1
ATOM 2217 C C . PRO A 1 277 ? 0.718 -10.602 19.244 1.00 64.75 277 PRO A C 1
ATOM 2219 O O . PRO A 1 277 ? 1.383 -10.953 18.272 1.00 64.75 277 PRO A O 1
ATOM 2222 N N . ALA A 1 278 ? -0.584 -10.903 19.339 1.00 62.62 278 ALA A N 1
ATOM 2223 C CA . ALA A 1 278 ? -1.291 -11.613 18.270 1.00 62.62 278 ALA A CA 1
ATOM 2224 C C . ALA A 1 278 ? -1.383 -10.753 16.996 1.00 62.62 278 ALA A C 1
ATOM 2226 O O . ALA A 1 278 ? -1.065 -11.232 15.904 1.00 62.62 278 ALA A O 1
ATOM 2227 N N . THR A 1 279 ? -1.702 -9.463 17.134 1.00 63.47 279 THR A N 1
ATOM 2228 C CA . THR A 1 279 ? -1.711 -8.519 16.004 1.00 63.47 279 THR A CA 1
ATOM 2229 C C . THR A 1 279 ? -0.315 -8.285 15.423 1.00 63.47 279 THR A C 1
ATOM 2231 O O . THR A 1 279 ? -0.162 -8.209 14.202 1.00 63.47 279 THR A O 1
ATOM 2234 N N . ASP A 1 280 ? 0.725 -8.281 16.262 1.00 74.12 280 ASP A N 1
ATOM 2235 C CA . ASP A 1 280 ? 2.108 -8.153 15.793 1.00 74.12 280 ASP A CA 1
ATOM 2236 C C . ASP A 1 280 ? 2.557 -9.386 14.996 1.00 74.12 280 ASP A C 1
ATOM 2238 O O . ASP A 1 280 ? 3.247 -9.256 13.983 1.00 74.12 280 ASP A O 1
ATOM 2242 N N . THR A 1 281 ? 2.135 -10.596 15.385 1.00 77.19 281 THR A N 1
ATOM 2243 C CA . THR A 1 281 ? 2.483 -11.816 14.635 1.00 77.19 281 THR A CA 1
ATOM 2244 C C . THR A 1 281 ? 1.874 -11.860 13.235 1.00 77.19 281 THR A C 1
ATOM 2246 O O . THR A 1 281 ? 2.561 -12.255 12.288 1.00 77.19 281 THR A O 1
ATOM 2249 N N . GLU A 1 282 ? 0.629 -11.408 13.065 1.00 78.81 282 GLU A N 1
ATOM 2250 C CA . GLU A 1 282 ? 0.011 -11.289 11.740 1.00 78.81 282 GLU A CA 1
ATOM 2251 C C . GLU A 1 282 ? 0.692 -10.212 10.891 1.00 78.81 282 GLU A C 1
ATOM 2253 O O . GLU A 1 282 ? 0.983 -10.441 9.712 1.00 78.81 282 GLU A O 1
ATOM 2258 N N . MET A 1 283 ? 1.016 -9.061 11.488 1.00 79.25 283 MET A N 1
ATOM 2259 C CA . MET A 1 283 ? 1.727 -7.988 10.795 1.00 79.25 283 MET A CA 1
ATOM 2260 C C . MET A 1 283 ? 3.122 -8.443 10.343 1.00 79.25 283 MET A C 1
ATOM 2262 O O . MET A 1 283 ? 3.494 -8.239 9.186 1.00 79.25 283 MET A O 1
ATOM 2266 N N . VAL A 1 284 ? 3.863 -9.153 11.198 1.00 82.19 284 VAL A N 1
ATOM 2267 C CA . VAL A 1 284 ? 5.164 -9.752 10.860 1.00 82.19 284 VAL A CA 1
ATOM 2268 C C . VAL A 1 284 ? 5.026 -10.815 9.766 1.00 82.19 284 VAL A C 1
ATOM 2270 O O . VAL A 1 284 ? 5.867 -10.878 8.868 1.00 82.19 284 VAL A O 1
ATOM 2273 N N . ALA A 1 285 ? 3.975 -11.639 9.783 1.00 84.94 285 ALA A N 1
ATOM 2274 C CA . ALA A 1 285 ? 3.728 -12.620 8.725 1.00 84.94 285 ALA A CA 1
ATOM 2275 C C . ALA A 1 285 ? 3.445 -11.949 7.370 1.00 84.94 285 ALA A C 1
ATOM 2277 O O . ALA A 1 285 ? 3.956 -12.399 6.340 1.00 84.94 285 ALA A O 1
ATOM 2278 N N . ASN A 1 286 ? 2.681 -10.855 7.365 1.00 85.44 286 ASN A N 1
ATOM 2279 C CA . ASN A 1 286 ? 2.406 -10.066 6.164 1.00 85.44 286 ASN A CA 1
ATOM 2280 C C . ASN A 1 286 ? 3.664 -9.358 5.645 1.00 85.44 286 ASN A C 1
ATOM 2282 O O . ASN A 1 286 ? 3.950 -9.431 4.450 1.00 85.44 286 ASN A O 1
ATOM 2286 N N . LEU A 1 287 ? 4.472 -8.772 6.533 1.00 86.19 287 LEU A N 1
ATOM 2287 C CA . LEU A 1 287 ? 5.764 -8.184 6.172 1.00 86.19 287 LEU A CA 1
ATOM 2288 C C . LEU A 1 287 ? 6.710 -9.232 5.574 1.00 86.19 287 LEU A C 1
ATOM 2290 O O . LEU A 1 287 ? 7.294 -8.989 4.524 1.00 86.19 287 LEU A O 1
ATOM 2294 N N . ARG A 1 288 ? 6.801 -10.435 6.156 1.00 90.94 288 ARG A N 1
ATOM 2295 C CA . ARG A 1 288 ? 7.603 -11.538 5.591 1.00 90.94 288 ARG A CA 1
ATOM 2296 C C . ARG A 1 288 ? 7.142 -11.953 4.195 1.00 90.94 288 ARG A C 1
ATOM 2298 O O . ARG A 1 288 ? 7.979 -12.238 3.345 1.00 90.94 288 ARG A O 1
ATOM 2305 N N . LYS A 1 289 ? 5.829 -11.997 3.942 1.00 90.56 289 LYS A N 1
ATOM 2306 C CA . LYS A 1 289 ? 5.292 -12.268 2.596 1.00 90.56 289 LYS A CA 1
ATOM 2307 C C . LYS A 1 289 ? 5.665 -11.158 1.614 1.00 90.56 289 LYS A C 1
ATOM 2309 O O . LYS A 1 289 ? 6.071 -11.468 0.501 1.00 90.56 289 LYS A O 1
ATOM 2314 N N . SER A 1 290 ? 5.566 -9.898 2.037 1.00 91.25 290 SER A N 1
ATOM 2315 C CA . SER A 1 290 ? 5.955 -8.749 1.215 1.00 91.25 290 SER A CA 1
ATOM 2316 C C . SER A 1 290 ? 7.448 -8.759 0.889 1.00 91.25 290 SER A C 1
ATOM 2318 O O . SER A 1 290 ? 7.813 -8.520 -0.254 1.00 91.25 290 SER A O 1
ATOM 2320 N N . VAL A 1 291 ? 8.307 -9.080 1.862 1.00 91.94 291 VAL A N 1
ATOM 2321 C CA . VAL A 1 291 ? 9.758 -9.198 1.649 1.00 91.94 291 VAL A CA 1
ATOM 2322 C C . VAL A 1 291 ? 10.066 -10.304 0.646 1.00 91.94 291 VAL A C 1
ATOM 2324 O O . VAL A 1 291 ? 10.787 -10.050 -0.307 1.00 91.94 291 VAL A O 1
ATOM 2327 N N . LYS A 1 292 ? 9.447 -11.485 0.775 1.00 93.25 292 LYS A N 1
ATOM 2328 C CA . LYS A 1 292 ? 9.621 -12.566 -0.210 1.00 93.25 292 LYS A CA 1
ATOM 2329 C C . LYS A 1 292 ? 9.180 -12.167 -1.617 1.00 93.25 292 LYS A C 1
ATOM 2331 O O . LYS A 1 292 ? 9.844 -12.525 -2.579 1.00 93.25 292 LYS A O 1
ATOM 2336 N N . ALA A 1 293 ? 8.069 -11.442 -1.747 1.00 90.94 293 ALA A N 1
ATOM 2337 C CA . ALA A 1 293 ? 7.612 -10.954 -3.047 1.00 90.94 293 ALA A CA 1
ATOM 2338 C C . ALA A 1 293 ? 8.627 -9.976 -3.668 1.00 90.94 293 ALA A C 1
ATOM 2340 O O . ALA A 1 293 ? 8.964 -10.103 -4.843 1.00 90.94 293 ALA A O 1
ATOM 2341 N N . LEU A 1 294 ? 9.170 -9.060 -2.862 1.00 92.06 294 LEU A N 1
ATOM 2342 C CA . LEU A 1 294 ? 10.208 -8.123 -3.298 1.00 92.06 294 LEU A CA 1
ATOM 2343 C C . LEU A 1 294 ? 11.529 -8.823 -3.641 1.00 92.06 294 LEU A C 1
ATOM 2345 O O . LEU A 1 294 ? 12.192 -8.432 -4.594 1.00 92.06 294 LEU A O 1
ATOM 2349 N N . GLU A 1 295 ? 11.910 -9.869 -2.907 1.00 91.62 295 GLU A N 1
ATOM 2350 C CA . GLU A 1 295 ? 13.080 -10.695 -3.231 1.00 91.62 295 GLU A CA 1
ATOM 2351 C C . GLU A 1 295 ? 12.909 -11.386 -4.589 1.00 91.62 295 GLU A C 1
ATOM 2353 O O . GLU A 1 295 ? 13.816 -11.326 -5.414 1.00 91.62 295 GLU A O 1
ATOM 2358 N N . THR A 1 296 ? 11.730 -11.953 -4.874 1.00 93.31 296 THR A N 1
ATOM 2359 C CA . THR A 1 296 ? 11.461 -12.557 -6.191 1.00 93.31 296 THR A CA 1
ATOM 2360 C C . THR A 1 296 ? 11.437 -11.530 -7.321 1.00 93.31 296 THR A C 1
ATOM 2362 O O . THR A 1 296 ? 11.908 -11.811 -8.418 1.00 93.31 296 THR A O 1
ATOM 2365 N N . GLU A 1 297 ? 10.916 -10.326 -7.070 1.00 92.31 297 GLU A N 1
ATOM 2366 C CA . GLU A 1 297 ? 10.936 -9.240 -8.055 1.00 92.31 297 GLU A CA 1
ATOM 2367 C C . GLU A 1 297 ? 12.370 -8.770 -8.324 1.00 92.31 297 GLU A C 1
ATOM 2369 O O . GLU A 1 297 ? 12.751 -8.557 -9.473 1.00 92.31 297 GLU A O 1
ATOM 2374 N N . LYS A 1 298 ? 13.195 -8.688 -7.276 1.00 93.81 298 LYS A N 1
ATOM 2375 C CA . LYS A 1 298 ? 14.618 -8.377 -7.395 1.00 93.81 298 LYS A CA 1
ATOM 2376 C C . LYS A 1 298 ? 15.358 -9.423 -8.235 1.00 93.81 298 LYS A C 1
ATOM 2378 O O . LYS A 1 298 ? 16.120 -9.030 -9.111 1.00 93.81 298 LYS A O 1
ATOM 2383 N N . GLU A 1 299 ? 15.137 -10.717 -7.998 1.00 94.12 299 GLU A N 1
ATOM 2384 C CA . GLU A 1 299 ? 15.747 -11.793 -8.799 1.00 94.12 299 GLU A CA 1
ATOM 2385 C C . GLU A 1 299 ? 15.354 -11.686 -10.282 1.00 94.12 299 GLU A C 1
ATOM 2387 O O . GLU A 1 299 ? 16.214 -11.773 -11.156 1.00 94.12 299 GLU A O 1
ATOM 2392 N N . LEU A 1 300 ? 14.078 -11.409 -10.577 1.00 93.44 300 LEU A N 1
ATOM 2393 C CA . LEU A 1 300 ? 13.608 -11.202 -11.952 1.00 93.44 300 LEU A CA 1
ATOM 2394 C C . LEU A 1 300 ? 14.265 -9.987 -12.624 1.00 93.44 300 LEU A C 1
ATOM 2396 O O . LEU A 1 300 ? 14.648 -10.064 -13.791 1.00 93.44 300 LEU A O 1
ATOM 2400 N N . LEU A 1 301 ? 14.415 -8.877 -11.896 1.00 91.44 301 LEU A N 1
ATOM 2401 C CA . LEU A 1 301 ? 15.089 -7.679 -12.402 1.00 91.44 301 LEU A CA 1
ATOM 2402 C C . LEU A 1 301 ? 16.590 -7.914 -12.616 1.00 91.44 301 LEU A C 1
ATOM 2404 O O . LEU A 1 301 ? 17.150 -7.432 -13.600 1.00 91.44 301 LEU A O 1
ATOM 2408 N N . GLU A 1 302 ? 17.253 -8.663 -11.731 1.00 94.50 302 GLU A N 1
ATOM 2409 C CA . GLU A 1 302 ? 18.649 -9.072 -11.924 1.00 94.50 302 GLU A CA 1
ATOM 2410 C C . GLU A 1 302 ? 18.795 -9.932 -13.190 1.00 94.50 302 GLU A C 1
ATOM 2412 O O . GLU A 1 302 ? 19.678 -9.667 -14.013 1.00 94.50 302 GLU A O 1
ATOM 2417 N N . ASP A 1 303 ? 17.887 -10.884 -13.418 1.00 94.81 303 ASP A N 1
ATOM 2418 C CA . ASP A 1 303 ? 17.851 -11.678 -14.648 1.00 94.81 303 ASP A CA 1
ATOM 2419 C C . ASP A 1 303 ? 17.645 -10.801 -15.894 1.00 94.81 303 ASP A C 1
ATOM 2421 O O . ASP A 1 303 ? 18.375 -10.952 -16.880 1.00 94.81 303 ASP A O 1
ATOM 2425 N N . GLU A 1 304 ? 16.720 -9.839 -15.858 1.00 94.38 304 GLU A N 1
ATOM 2426 C CA . GLU A 1 304 ? 16.478 -8.910 -16.967 1.00 94.38 304 GLU A CA 1
ATOM 2427 C C . GLU A 1 304 ? 17.713 -8.044 -17.271 1.00 94.38 304 GLU A C 1
ATOM 2429 O O . GLU A 1 304 ? 18.111 -7.906 -18.432 1.00 94.38 304 GLU A O 1
ATOM 2434 N N . ILE A 1 305 ? 18.407 -7.549 -16.240 1.00 93.69 305 ILE A N 1
ATOM 2435 C CA . ILE A 1 305 ? 19.674 -6.817 -16.388 1.00 93.69 305 ILE A CA 1
ATOM 2436 C C . ILE A 1 305 ? 20.732 -7.692 -17.070 1.00 93.69 305 ILE A C 1
ATOM 2438 O O . ILE A 1 305 ? 21.440 -7.224 -17.970 1.00 93.69 305 ILE A O 1
ATOM 2442 N N . THR A 1 306 ? 20.852 -8.970 -16.691 1.00 94.81 306 THR A N 1
ATOM 2443 C CA . THR A 1 306 ? 21.826 -9.864 -17.340 1.00 94.81 306 THR A CA 1
ATOM 2444 C C . THR A 1 306 ? 21.483 -10.128 -18.806 1.00 94.81 306 THR A C 1
ATOM 2446 O O . THR A 1 306 ? 22.391 -10.176 -19.645 1.00 94.81 306 THR A O 1
ATOM 2449 N N . GLN A 1 307 ? 20.196 -10.252 -19.148 1.00 93.56 307 GLN A N 1
ATOM 2450 C CA . GLN A 1 307 ? 19.742 -10.412 -20.530 1.00 93.56 307 GLN A CA 1
ATOM 2451 C C . GLN A 1 307 ? 20.028 -9.161 -21.363 1.00 93.56 307 GLN A C 1
ATOM 2453 O O . GLN A 1 307 ? 20.614 -9.273 -22.443 1.00 93.56 307 GLN A O 1
ATOM 2458 N N . LEU A 1 308 ? 19.706 -7.975 -20.842 1.00 92.94 308 LEU A N 1
ATOM 2459 C CA . LEU A 1 308 ? 19.996 -6.701 -21.500 1.00 92.94 308 LEU A CA 1
ATOM 2460 C C . LEU A 1 308 ? 21.502 -6.492 -21.693 1.00 92.94 308 LEU A C 1
ATOM 2462 O O . LEU A 1 308 ? 21.931 -6.097 -22.775 1.00 92.94 308 LEU A O 1
ATOM 2466 N N . SER A 1 309 ? 22.327 -6.842 -20.704 1.00 93.31 309 SER A N 1
ATOM 2467 C CA . SER A 1 309 ? 23.788 -6.771 -20.830 1.00 93.31 309 SER A CA 1
ATOM 2468 C C . SER A 1 309 ? 24.325 -7.706 -21.924 1.00 93.31 309 SER A C 1
ATOM 2470 O O . SER A 1 309 ? 25.223 -7.336 -22.686 1.00 93.31 309 SER A O 1
ATOM 2472 N N . ARG A 1 310 ? 23.763 -8.917 -22.060 1.00 93.75 310 ARG A N 1
ATOM 2473 C CA . ARG A 1 310 ? 24.109 -9.837 -23.160 1.00 93.75 310 ARG A CA 1
ATOM 2474 C C . ARG A 1 310 ? 23.682 -9.279 -24.517 1.00 93.75 310 ARG A C 1
ATOM 2476 O O . ARG A 1 310 ? 24.482 -9.320 -25.452 1.00 93.75 310 ARG A O 1
ATOM 2483 N N . ALA A 1 311 ? 22.471 -8.731 -24.613 1.00 93.06 311 ALA A N 1
ATOM 2484 C CA . ALA A 1 311 ? 21.965 -8.107 -25.832 1.00 93.06 311 ALA A CA 1
ATOM 2485 C C . ALA A 1 311 ? 22.820 -6.898 -26.248 1.00 93.06 311 ALA A C 1
ATOM 2487 O O . ALA A 1 311 ? 23.174 -6.773 -27.420 1.00 93.06 311 ALA A O 1
ATOM 2488 N N . GLN A 1 312 ? 23.238 -6.065 -25.289 1.00 94.88 312 GLN A N 1
ATOM 2489 C CA . GLN A 1 312 ? 24.155 -4.952 -25.530 1.00 94.88 312 GLN A CA 1
ATOM 2490 C C . GLN A 1 312 ? 25.494 -5.445 -26.091 1.00 94.88 312 GLN A C 1
ATOM 2492 O O . GLN A 1 312 ? 25.924 -4.963 -27.135 1.00 94.88 312 GLN A O 1
ATOM 2497 N N . LYS A 1 313 ? 26.122 -6.449 -25.463 1.00 94.50 313 LYS A N 1
ATOM 2498 C CA . LYS A 1 313 ? 27.385 -7.025 -25.962 1.00 94.50 313 LYS A CA 1
ATOM 2499 C C . LYS A 1 313 ? 27.251 -7.599 -27.372 1.00 94.50 313 LYS A C 1
ATOM 2501 O O . LYS A 1 313 ? 28.189 -7.523 -28.160 1.00 94.50 313 LYS A O 1
ATOM 2506 N N . GLN A 1 314 ? 26.111 -8.207 -27.695 1.00 94.94 314 GLN A N 1
ATOM 2507 C CA . GLN A 1 314 ? 25.853 -8.713 -29.041 1.00 94.94 314 GLN A CA 1
ATOM 2508 C C . GLN A 1 314 ? 25.686 -7.567 -30.045 1.00 94.94 314 GLN A C 1
ATOM 2510 O O . GLN A 1 314 ? 26.282 -7.617 -31.117 1.00 94.94 314 GLN A O 1
ATOM 2515 N N . SER A 1 315 ? 24.949 -6.518 -29.679 1.00 93.06 315 SER A N 1
ATOM 2516 C CA . SER A 1 315 ? 24.811 -5.305 -30.488 1.00 93.06 315 SER A CA 1
ATOM 2517 C C . SER A 1 315 ? 26.171 -4.649 -30.755 1.00 93.06 315 SER A C 1
ATOM 2519 O O . SER A 1 315 ? 26.515 -4.398 -31.908 1.00 93.06 315 SER A O 1
ATOM 2521 N N . GLU A 1 316 ? 27.009 -4.480 -29.728 1.00 94.69 316 GLU A N 1
ATOM 2522 C CA . GLU A 1 316 ? 28.371 -3.943 -29.864 1.00 94.69 316 GLU A CA 1
ATOM 2523 C C . GLU A 1 316 ? 29.209 -4.749 -30.866 1.00 94.69 316 GLU A C 1
ATOM 2525 O O . GLU A 1 316 ? 29.838 -4.156 -31.743 1.00 94.69 316 GLU A O 1
ATOM 2530 N N . LYS A 1 317 ? 29.147 -6.089 -30.814 1.00 94.75 317 LYS A N 1
ATOM 2531 C CA . LYS A 1 317 ? 29.806 -6.955 -31.807 1.00 94.75 317 LYS A CA 1
ATOM 2532 C C . LYS A 1 317 ? 29.285 -6.717 -33.224 1.00 94.75 317 LYS A C 1
ATOM 2534 O O . LYS A 1 317 ? 30.07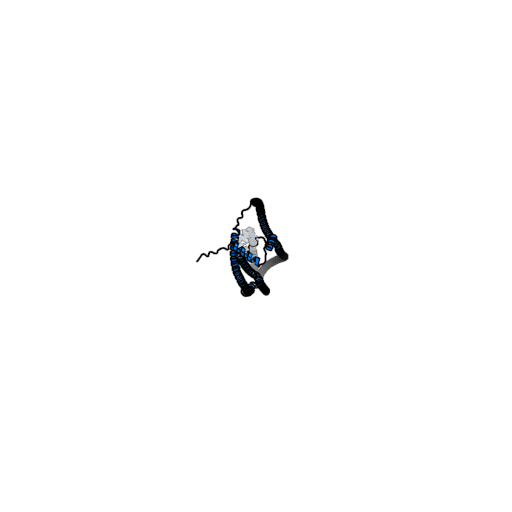9 -6.564 -34.150 1.00 94.75 317 LYS A O 1
ATOM 2539 N N . THR A 1 318 ? 27.966 -6.630 -33.404 1.00 94.69 318 THR A N 1
ATOM 2540 C CA . THR A 1 318 ? 27.396 -6.351 -34.732 1.00 94.69 318 THR A CA 1
ATOM 2541 C C . THR A 1 318 ? 27.804 -4.974 -35.255 1.00 94.69 318 THR A C 1
ATOM 2543 O O . THR A 1 318 ? 28.101 -4.836 -36.437 1.00 94.69 318 THR A O 1
ATOM 2546 N N . VAL A 1 319 ? 27.905 -3.964 -34.386 1.00 94.00 319 VAL A N 1
ATOM 2547 C CA . VAL A 1 319 ? 28.387 -2.628 -34.759 1.00 94.00 319 VAL A CA 1
ATOM 2548 C C . VAL A 1 319 ? 29.852 -2.677 -35.185 1.00 94.00 319 VAL A C 1
ATOM 2550 O O . VAL A 1 319 ? 30.201 -2.053 -36.184 1.00 94.00 319 VAL A O 1
ATOM 2553 N N . THR A 1 320 ? 30.711 -3.420 -34.478 1.00 94.75 320 THR A N 1
ATOM 2554 C CA . THR A 1 320 ? 32.113 -3.585 -34.895 1.00 94.75 320 THR A CA 1
ATOM 2555 C C . THR A 1 320 ? 32.225 -4.289 -36.247 1.00 94.75 320 THR A C 1
ATOM 2557 O O . THR A 1 320 ? 32.905 -3.783 -37.132 1.00 94.75 320 THR A O 1
ATOM 2560 N N . GLU A 1 321 ? 31.466 -5.365 -36.469 1.00 95.06 321 GLU A N 1
ATOM 2561 C CA . GLU A 1 321 ? 31.453 -6.076 -37.756 1.00 95.06 321 GLU A CA 1
ATOM 2562 C C . GLU A 1 321 ? 30.944 -5.194 -38.907 1.00 95.06 321 GLU A C 1
ATOM 2564 O O . GLU A 1 321 ? 31.445 -5.272 -40.030 1.00 95.06 321 GLU A O 1
ATOM 2569 N N . LEU A 1 322 ? 29.940 -4.348 -38.651 1.00 93.56 322 LEU A N 1
ATOM 2570 C CA . LEU A 1 322 ? 29.434 -3.394 -39.637 1.00 93.56 322 LEU A CA 1
ATOM 2571 C C . LEU A 1 322 ? 30.452 -2.292 -39.943 1.00 93.56 322 LEU A C 1
ATOM 2573 O O . LEU A 1 322 ? 30.588 -1.926 -41.107 1.00 93.56 322 LEU A O 1
ATOM 2577 N N . LYS A 1 323 ? 31.191 -1.797 -38.942 1.00 93.88 323 LYS A N 1
ATOM 2578 C CA . LYS A 1 323 ? 32.290 -0.841 -39.155 1.00 93.88 323 LYS A CA 1
ATOM 2579 C C . LYS A 1 323 ? 33.405 -1.442 -40.007 1.00 93.88 323 LYS A C 1
ATOM 2581 O O . LYS A 1 323 ? 33.872 -0.781 -40.927 1.00 93.88 323 LYS A O 1
ATOM 2586 N N . ASP A 1 324 ? 33.777 -2.696 -39.760 1.00 95.00 324 ASP A N 1
ATOM 2587 C CA . ASP A 1 324 ? 34.798 -3.384 -40.558 1.00 95.00 324 ASP A CA 1
ATOM 2588 C C . ASP A 1 324 ? 34.340 -3.579 -42.011 1.00 95.00 324 ASP A C 1
ATOM 2590 O O . ASP A 1 324 ? 35.103 -3.354 -42.954 1.00 95.00 324 ASP A O 1
ATOM 2594 N N . LYS A 1 325 ? 33.066 -3.952 -42.214 1.00 95.06 325 LYS A N 1
ATOM 2595 C CA . LYS A 1 325 ? 32.467 -4.024 -43.555 1.00 95.06 325 LYS A CA 1
ATOM 2596 C C . LYS A 1 325 ? 32.464 -2.662 -44.244 1.00 95.06 325 LYS A C 1
ATOM 2598 O O . LYS A 1 325 ? 32.812 -2.609 -45.420 1.00 95.06 325 LYS A O 1
ATOM 2603 N N . LEU A 1 326 ? 32.118 -1.595 -43.522 1.00 94.62 326 LEU A N 1
ATOM 2604 C CA . LEU A 1 326 ? 32.111 -0.229 -44.044 1.00 94.62 326 LEU A CA 1
ATOM 2605 C C . LEU A 1 326 ? 33.514 0.204 -44.491 1.00 94.62 326 LEU A C 1
ATOM 2607 O O . LEU A 1 326 ? 33.679 0.631 -45.630 1.00 94.62 326 LEU A O 1
ATOM 2611 N N . ALA A 1 327 ? 34.533 0.001 -43.654 1.00 94.12 327 ALA A N 1
ATOM 2612 C CA . ALA A 1 327 ? 35.918 0.326 -43.995 1.00 94.12 327 ALA A CA 1
ATOM 2613 C C . ALA A 1 327 ? 36.394 -0.438 -45.243 1.00 94.12 327 ALA A C 1
ATOM 2615 O O . ALA A 1 327 ? 37.053 0.122 -46.119 1.00 94.12 327 ALA A O 1
ATOM 2616 N N . LYS A 1 328 ? 36.013 -1.716 -45.373 1.00 95.56 328 LYS A N 1
ATOM 2617 C CA . LYS A 1 328 ? 36.319 -2.509 -46.570 1.00 95.56 328 LYS A CA 1
ATOM 2618 C C . LYS A 1 328 ? 35.624 -1.959 -47.818 1.00 95.56 328 LYS A C 1
ATOM 2620 O O . LYS A 1 328 ? 36.239 -1.927 -48.883 1.00 95.56 328 LYS A O 1
ATOM 2625 N N . THR A 1 329 ? 34.364 -1.538 -47.704 1.00 94.44 329 THR A N 1
ATOM 2626 C CA . THR A 1 329 ? 33.645 -0.929 -48.830 1.00 94.44 329 THR A CA 1
ATOM 2627 C C . THR A 1 329 ? 34.221 0.432 -49.215 1.00 94.44 329 THR A C 1
ATOM 2629 O O . THR A 1 329 ? 34.398 0.675 -50.403 1.00 94.44 329 THR A O 1
ATOM 2632 N N . GLU A 1 330 ? 34.607 1.271 -48.250 1.00 94.31 330 GLU A N 1
ATOM 2633 C CA . GLU A 1 330 ? 35.248 2.571 -48.501 1.00 94.31 330 GLU A CA 1
ATOM 2634 C C . GLU A 1 330 ? 36.591 2.411 -49.228 1.00 94.31 330 GLU A C 1
ATOM 2636 O O . GLU A 1 330 ? 36.858 3.122 -50.195 1.00 94.31 330 GLU A O 1
ATOM 2641 N N . LEU A 1 331 ? 37.414 1.431 -48.832 1.00 94.50 331 LEU A N 1
ATOM 2642 C CA . LEU A 1 331 ? 38.653 1.106 -49.549 1.00 94.50 331 LEU A CA 1
ATOM 2643 C C . LEU A 1 331 ? 38.375 0.669 -50.992 1.00 94.50 331 LEU A C 1
ATOM 2645 O O . LEU A 1 331 ? 39.026 1.153 -51.915 1.00 94.50 331 LEU A O 1
ATOM 2649 N N . SER A 1 332 ? 37.378 -0.198 -51.202 1.00 94.12 332 SER A N 1
ATOM 2650 C CA . SER A 1 332 ? 37.004 -0.618 -52.558 1.00 94.12 332 SER A CA 1
ATOM 2651 C C . SER A 1 332 ? 36.459 0.537 -53.404 1.00 94.12 332 SER A C 1
ATOM 2653 O O . SER A 1 332 ? 36.712 0.594 -54.604 1.00 94.12 332 SER A O 1
ATOM 2655 N N . GLU A 1 333 ? 35.751 1.490 -52.791 1.00 93.75 333 GLU A N 1
ATOM 2656 C CA . GLU A 1 333 ? 35.276 2.691 -53.474 1.00 93.75 333 GLU A CA 1
ATOM 2657 C C . GLU A 1 333 ? 36.449 3.580 -53.898 1.00 93.75 333 GLU A C 1
ATOM 2659 O O . GLU A 1 333 ? 36.485 4.029 -55.042 1.00 93.75 333 GLU A O 1
ATOM 2664 N N . GLN A 1 334 ? 37.443 3.784 -53.029 1.00 94.25 334 GLN A N 1
ATOM 2665 C CA . GLN A 1 334 ? 38.659 4.529 -53.369 1.00 94.25 334 GLN A CA 1
ATOM 2666 C C . GLN A 1 334 ? 39.448 3.857 -54.498 1.00 94.25 334 GLN A C 1
ATOM 2668 O O . GLN A 1 334 ? 39.903 4.533 -55.421 1.00 94.25 334 GLN A O 1
ATOM 2673 N N . GLU A 1 335 ? 39.588 2.529 -54.467 1.00 94.38 335 GLU A N 1
ATOM 2674 C CA . GLU A 1 335 ? 40.212 1.770 -55.556 1.00 94.38 335 GLU A CA 1
ATOM 2675 C C . GLU A 1 335 ? 39.460 1.965 -56.878 1.00 94.38 335 GLU A C 1
ATOM 2677 O O . GLU A 1 335 ? 40.085 2.266 -57.896 1.00 94.38 335 GLU A O 1
ATOM 2682 N N . LEU A 1 336 ? 38.126 1.871 -56.868 1.00 94.12 336 LEU A N 1
ATOM 2683 C CA . LEU A 1 336 ? 37.296 2.117 -58.050 1.00 94.12 336 LEU A CA 1
ATOM 2684 C C . LEU A 1 336 ? 37.392 3.570 -58.538 1.00 94.12 336 LEU A C 1
ATOM 2686 O O . LEU A 1 336 ? 37.451 3.802 -59.745 1.00 94.12 336 LEU A O 1
ATOM 2690 N N . GLN A 1 337 ? 37.449 4.553 -57.638 1.00 94.56 337 GLN A N 1
ATOM 2691 C CA . GLN A 1 337 ? 37.654 5.961 -57.994 1.00 94.56 337 GLN A CA 1
ATOM 2692 C C . GLN A 1 337 ? 39.028 6.189 -58.644 1.00 94.56 337 GLN A C 1
ATOM 2694 O O . GLN A 1 337 ? 39.122 6.916 -59.635 1.00 94.56 337 GLN A O 1
ATOM 2699 N N . ASN A 1 338 ? 40.079 5.533 -58.146 1.00 93.75 338 ASN A N 1
ATOM 2700 C CA . ASN A 1 338 ? 41.417 5.577 -58.741 1.00 93.75 338 ASN A CA 1
ATOM 2701 C C . ASN A 1 338 ? 41.460 4.885 -60.111 1.00 93.75 338 ASN A C 1
ATOM 2703 O O . ASN A 1 338 ? 42.086 5.380 -61.047 1.00 93.75 338 ASN A O 1
ATOM 2707 N N . GLN A 1 339 ? 40.763 3.759 -60.267 1.00 94.75 339 GLN A N 1
ATOM 2708 C CA . GLN A 1 339 ? 40.608 3.118 -61.574 1.00 94.75 339 GLN A CA 1
ATOM 2709 C C . GLN A 1 339 ? 39.867 4.039 -62.550 1.00 94.75 339 GLN A C 1
ATOM 2711 O O . GLN A 1 339 ? 40.304 4.212 -63.686 1.00 94.75 339 GLN A O 1
ATOM 2716 N N . LEU A 1 340 ? 38.792 4.692 -62.102 1.00 93.19 340 LEU A N 1
ATOM 2717 C CA . LEU A 1 340 ? 38.037 5.645 -62.910 1.00 93.19 340 LEU A CA 1
ATOM 2718 C C . LEU A 1 340 ? 38.899 6.840 -63.344 1.00 93.19 340 LEU A C 1
ATOM 2720 O O . LEU A 1 340 ? 38.794 7.272 -64.490 1.00 93.19 340 LEU A O 1
ATOM 2724 N N . SER A 1 341 ? 39.742 7.384 -62.462 1.00 92.88 341 SER A N 1
ATOM 2725 C CA . SER A 1 341 ? 40.636 8.496 -62.811 1.00 92.88 341 SER A CA 1
ATOM 2726 C C . SER A 1 341 ? 41.712 8.075 -63.815 1.00 92.88 341 SER A C 1
ATOM 2728 O O . SER A 1 341 ? 41.964 8.809 -64.772 1.00 92.88 341 SER A O 1
ATOM 2730 N N . SER A 1 342 ? 42.269 6.867 -63.671 1.00 93.81 342 SER A N 1
ATOM 2731 C CA . SER A 1 342 ? 43.193 6.280 -64.649 1.00 93.81 342 SER A CA 1
ATOM 2732 C C . SER A 1 342 ? 42.532 6.128 -66.019 1.00 93.81 342 SER A C 1
ATOM 2734 O O . SER A 1 342 ? 43.077 6.594 -67.017 1.00 93.81 342 SER A O 1
ATOM 2736 N N . VAL A 1 343 ? 41.327 5.549 -66.071 1.00 93.50 343 VAL A N 1
ATOM 2737 C CA . VAL A 1 343 ? 40.571 5.374 -67.323 1.00 93.50 343 VAL A CA 1
ATOM 2738 C C . VAL A 1 343 ? 40.232 6.723 -67.961 1.00 93.50 343 VAL A C 1
ATOM 2740 O O . VAL A 1 343 ? 40.338 6.866 -69.176 1.00 93.50 343 VAL A O 1
ATOM 2743 N N . LYS A 1 344 ? 39.866 7.739 -67.170 1.00 93.19 344 LYS A N 1
ATOM 2744 C CA . LYS A 1 344 ? 39.650 9.101 -67.686 1.00 93.19 344 LYS A CA 1
ATOM 2745 C C . LYS A 1 344 ? 40.918 9.690 -68.307 1.00 93.19 344 LYS A C 1
ATOM 2747 O O . LYS A 1 344 ? 40.836 10.249 -69.393 1.00 93.19 344 LYS A O 1
ATOM 2752 N N . SER A 1 345 ? 42.079 9.522 -67.672 1.00 92.88 345 SER A N 1
ATOM 2753 C CA . SER A 1 345 ? 43.355 9.988 -68.233 1.00 92.88 345 SER A CA 1
ATOM 2754 C C . SER A 1 345 ? 43.724 9.249 -69.523 1.00 92.88 345 SER A C 1
ATOM 2756 O O . SER A 1 345 ? 44.220 9.854 -70.471 1.00 92.88 345 SER A O 1
ATOM 2758 N N . GLU A 1 346 ? 43.471 7.942 -69.594 1.00 93.31 346 GLU A N 1
ATOM 2759 C CA . GLU A 1 346 ? 43.651 7.179 -70.832 1.00 93.31 346 GLU A CA 1
ATOM 2760 C C . GLU A 1 346 ? 42.704 7.650 -71.938 1.00 93.31 346 GLU A C 1
ATOM 2762 O O . GLU A 1 346 ? 43.122 7.747 -73.091 1.00 93.31 346 GLU A O 1
ATOM 2767 N N . LEU A 1 347 ? 41.459 7.989 -71.594 1.00 92.12 347 LEU A N 1
ATOM 2768 C CA . LEU A 1 347 ? 40.490 8.547 -72.532 1.00 92.12 347 LEU A CA 1
ATOM 2769 C C . LEU A 1 347 ? 40.928 9.921 -73.058 1.00 92.12 347 LEU A C 1
ATOM 2771 O O . LEU A 1 347 ? 40.813 10.163 -74.255 1.00 92.12 347 LEU A O 1
ATOM 2775 N N . GLU A 1 348 ? 41.462 10.795 -72.202 1.00 93.25 348 GLU A N 1
ATOM 2776 C CA . GLU A 1 348 ? 42.033 12.087 -72.614 1.00 93.25 348 GLU A CA 1
ATOM 2777 C C . GLU A 1 348 ? 43.200 11.889 -73.587 1.00 93.25 348 GLU A C 1
ATOM 2779 O O . GLU A 1 348 ? 43.177 12.439 -74.685 1.00 93.25 348 GLU A O 1
ATOM 2784 N N . LYS A 1 349 ? 44.152 11.005 -73.262 1.00 93.69 349 LYS A N 1
ATOM 2785 C CA . LYS A 1 349 ? 45.260 10.656 -74.171 1.00 93.69 349 LYS A CA 1
ATOM 2786 C C . LYS A 1 349 ? 44.769 10.057 -75.487 1.00 93.69 349 LYS A C 1
ATOM 2788 O O . LYS A 1 349 ? 45.351 10.297 -76.541 1.00 93.69 349 LYS A O 1
ATOM 2793 N N . ALA A 1 350 ? 43.723 9.233 -75.448 1.00 90.38 350 ALA A N 1
ATOM 2794 C CA . ALA A 1 350 ? 43.113 8.697 -76.658 1.00 90.38 350 ALA A CA 1
ATOM 2795 C C . ALA A 1 350 ? 42.467 9.815 -77.489 1.00 90.38 350 ALA A C 1
ATOM 2797 O O . ALA A 1 350 ? 42.618 9.818 -78.706 1.00 90.38 350 ALA A O 1
ATOM 2798 N N . SER A 1 351 ? 41.803 10.779 -76.845 1.00 91.88 351 SER A N 1
ATOM 2799 C CA . SER A 1 351 ? 41.246 11.965 -77.501 1.00 91.88 351 SER A CA 1
ATOM 2800 C C . SER A 1 351 ? 42.332 12.819 -78.159 1.00 91.88 351 SER A C 1
ATOM 2802 O O . SER A 1 351 ? 42.150 13.228 -79.301 1.00 91.88 351 SER A O 1
ATOM 2804 N N . GLU A 1 352 ? 43.466 13.044 -77.488 1.00 92.38 352 GLU A N 1
ATOM 2805 C CA . GLU A 1 352 ? 44.631 13.741 -78.059 1.00 92.38 352 GLU A CA 1
ATOM 2806 C C . GLU A 1 352 ? 45.163 13.006 -79.297 1.00 92.38 352 GLU A C 1
ATOM 2808 O O . GLU A 1 352 ? 45.332 13.598 -80.362 1.00 92.38 352 GLU A O 1
ATOM 2813 N N . ARG A 1 353 ? 45.322 11.680 -79.209 1.00 91.31 353 ARG A N 1
ATOM 2814 C CA . ARG A 1 353 ? 45.709 10.856 -80.364 1.00 91.31 353 ARG A CA 1
ATOM 2815 C C . ARG A 1 353 ? 44.695 10.929 -81.502 1.00 91.31 353 ARG A C 1
ATOM 2817 O O . ARG A 1 353 ? 45.090 10.894 -82.662 1.00 91.31 353 ARG A O 1
ATOM 2824 N N . PHE A 1 354 ? 43.397 11.009 -81.209 1.00 90.75 354 PHE A N 1
ATOM 2825 C CA . PHE A 1 354 ? 42.386 11.198 -82.249 1.00 90.75 354 PHE A CA 1
ATOM 2826 C C . PHE A 1 354 ? 42.519 12.566 -82.923 1.00 90.75 354 PHE A C 1
ATOM 2828 O O . PHE A 1 354 ? 42.449 12.613 -84.149 1.00 90.75 354 PHE A O 1
ATOM 2835 N N . SER A 1 355 ? 42.788 13.643 -82.174 1.00 90.56 355 SER A N 1
ATOM 2836 C CA . SER A 1 355 ? 43.080 14.948 -82.784 1.00 90.56 355 SER A CA 1
ATOM 2837 C C . SER A 1 355 ? 44.350 14.924 -83.636 1.00 90.56 355 SER A C 1
ATOM 2839 O O . SER A 1 355 ? 44.319 15.416 -84.759 1.00 90.56 355 SER A O 1
ATOM 2841 N N . GLU A 1 356 ? 45.424 14.271 -83.178 1.00 90.69 356 GLU A N 1
ATOM 2842 C CA . GLU A 1 356 ? 46.645 14.083 -83.975 1.00 90.69 356 GLU A CA 1
ATOM 2843 C C . GLU A 1 356 ? 46.356 13.301 -85.265 1.00 90.69 356 GLU A C 1
ATOM 2845 O O . GLU A 1 356 ? 46.844 13.649 -86.338 1.00 90.69 356 GLU A O 1
ATOM 2850 N N . ILE A 1 357 ? 45.534 12.247 -85.195 1.00 90.12 357 ILE A N 1
ATOM 2851 C CA . ILE A 1 357 ? 45.116 11.484 -86.377 1.00 90.12 357 ILE A CA 1
ATOM 2852 C C . ILE A 1 357 ? 44.319 12.363 -87.345 1.00 90.12 357 ILE A C 1
ATOM 2854 O O . ILE A 1 357 ? 44.516 12.247 -88.554 1.00 90.12 357 ILE A O 1
ATOM 2858 N N . ASP A 1 358 ? 43.427 13.222 -86.856 1.00 90.25 358 ASP A N 1
ATOM 2859 C CA . ASP A 1 358 ? 42.658 14.126 -87.712 1.00 90.25 358 ASP A CA 1
ATOM 2860 C C . ASP A 1 358 ? 43.546 15.210 -88.354 1.00 90.25 358 ASP A C 1
ATOM 2862 O O . ASP A 1 358 ? 43.379 15.503 -89.541 1.00 90.25 358 ASP A O 1
ATOM 2866 N N . GLU A 1 359 ? 44.553 15.728 -87.643 1.00 89.25 359 GLU A N 1
ATOM 2867 C CA . GLU A 1 359 ? 45.584 16.613 -88.211 1.00 89.25 359 GLU A CA 1
ATOM 2868 C C . GLU A 1 359 ? 46.412 15.903 -89.290 1.00 89.25 359 GLU A C 1
ATOM 2870 O O . GLU A 1 359 ? 46.568 16.417 -90.400 1.00 89.25 359 GLU A O 1
ATOM 2875 N N . LEU A 1 360 ? 46.889 14.686 -89.006 1.00 87.75 360 LEU A N 1
ATOM 2876 C CA . LEU A 1 360 ? 47.594 13.848 -89.977 1.00 87.75 360 LEU A CA 1
ATOM 2877 C C . LEU A 1 360 ? 46.721 13.573 -91.207 1.00 87.75 360 LEU A C 1
ATOM 2879 O O . LEU A 1 360 ? 47.212 13.642 -92.332 1.00 87.75 360 LEU A O 1
ATOM 2883 N N . ARG A 1 361 ? 45.425 13.293 -91.023 1.00 87.94 361 ARG A N 1
ATOM 2884 C CA . ARG A 1 361 ? 44.469 13.115 -92.127 1.00 87.94 361 ARG A CA 1
ATOM 2885 C C . ARG A 1 361 ? 44.307 14.384 -92.953 1.00 87.94 361 ARG A C 1
ATOM 2887 O O . ARG A 1 361 ? 44.229 1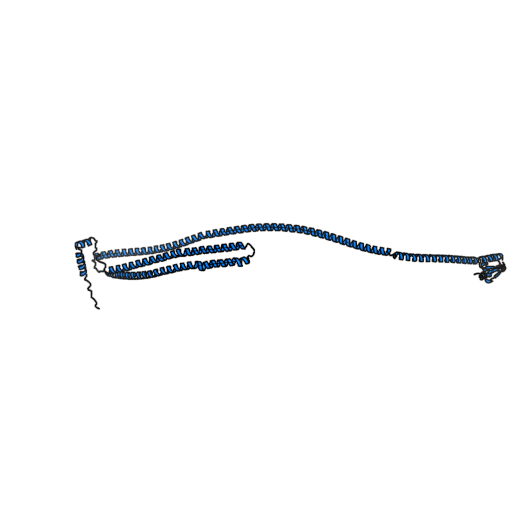4.275 -94.174 1.00 87.94 361 ARG A O 1
ATOM 2894 N N . SER A 1 362 ? 44.265 15.560 -92.323 1.00 84.88 362 SER A N 1
ATOM 2895 C CA . SER A 1 362 ? 44.242 16.838 -93.043 1.00 84.88 362 SER A CA 1
ATOM 2896 C C . SER A 1 362 ? 45.507 17.014 -93.876 1.00 84.88 362 SER A C 1
ATOM 2898 O O . SER A 1 362 ? 45.407 17.256 -95.073 1.00 84.88 362 SER A O 1
ATOM 2900 N N . MET A 1 363 ? 46.685 16.790 -93.285 1.00 83.06 363 MET A N 1
ATOM 2901 C CA . MET A 1 363 ? 47.950 16.883 -94.017 1.00 83.06 363 MET A CA 1
ATOM 2902 C C . MET A 1 363 ? 48.007 15.905 -95.190 1.00 83.06 363 MET A C 1
ATOM 2904 O O . MET A 1 363 ? 48.390 16.290 -96.288 1.00 83.06 363 MET A O 1
ATOM 2908 N N . VAL A 1 364 ? 47.603 14.646 -94.993 1.00 82.94 364 VAL A N 1
ATOM 2909 C CA . VAL A 1 364 ? 47.533 13.662 -96.086 1.00 82.94 364 VAL A CA 1
ATOM 2910 C C . VAL A 1 364 ? 46.597 14.146 -97.188 1.00 82.94 364 VAL A C 1
ATOM 2912 O O . VAL A 1 364 ? 46.951 14.049 -98.358 1.00 82.94 364 VAL A O 1
ATOM 2915 N N . ARG A 1 365 ? 45.444 14.726 -96.838 1.00 83.56 365 ARG A N 1
ATOM 2916 C CA . ARG A 1 365 ? 44.511 15.293 -97.816 1.00 83.56 365 ARG A CA 1
ATOM 2917 C C . ARG A 1 365 ? 45.127 16.448 -98.609 1.00 83.56 365 ARG A C 1
ATOM 2919 O O . ARG A 1 365 ? 44.879 16.528 -99.806 1.00 83.56 365 ARG A O 1
ATOM 2926 N N . ASP A 1 366 ? 45.940 17.290 -97.978 1.00 80.56 366 ASP A N 1
ATOM 2927 C CA . ASP A 1 366 ? 46.663 18.385 -98.643 1.00 80.56 366 ASP A CA 1
ATOM 2928 C C . ASP A 1 366 ? 47.782 17.861 -99.567 1.00 80.56 366 ASP A C 1
ATOM 2930 O O . ASP A 1 366 ? 48.037 18.416 -100.636 1.00 80.56 366 ASP A O 1
ATOM 2934 N N . TYR A 1 367 ? 48.424 16.743 -99.209 1.00 75.56 367 TYR A N 1
ATOM 2935 C CA . TYR A 1 367 ? 49.344 16.040 -100.109 1.00 75.56 367 TYR A CA 1
ATOM 2936 C C . TYR A 1 367 ? 48.607 15.378 -101.286 1.00 75.56 367 TYR A C 1
ATOM 2938 O O . TYR A 1 367 ? 49.082 15.435 -102.422 1.00 75.56 367 TYR A O 1
ATOM 2946 N N . GLU A 1 368 ? 47.442 14.772 -101.041 1.00 73.25 368 GLU A N 1
ATOM 2947 C CA . GLU A 1 368 ? 46.610 14.119 -102.060 1.00 73.25 368 GLU A CA 1
ATOM 2948 C C . GLU A 1 368 ? 45.893 15.113 -102.986 1.00 73.25 368 GLU A C 1
ATOM 2950 O O . GLU A 1 368 ? 45.654 14.786 -104.150 1.00 73.25 368 GLU A O 1
ATOM 2955 N N . SER A 1 369 ? 45.574 16.332 -102.524 1.00 75.12 369 SER A N 1
ATOM 2956 C CA . SER A 1 369 ? 44.932 17.369 -103.352 1.00 75.12 369 SER A CA 1
ATOM 2957 C C . SER A 1 369 ? 45.821 17.826 -104.511 1.00 75.12 369 SER A C 1
ATOM 2959 O O . SER A 1 369 ? 45.342 18.450 -105.465 1.00 75.12 369 SER A O 1
ATOM 2961 N N . GLY A 1 370 ? 47.114 17.487 -104.456 1.00 70.06 370 GLY A N 1
ATOM 2962 C CA . GLY A 1 370 ? 48.084 17.803 -105.488 1.00 70.06 370 GLY A CA 1
ATOM 2963 C C . GLY A 1 370 ? 48.400 19.292 -105.560 1.00 70.06 370 GLY A C 1
ATOM 2964 O O . GLY A 1 370 ? 49.084 19.700 -106.492 1.00 70.06 370 GLY A O 1
ATOM 2965 N N . ASP A 1 371 ? 47.951 20.112 -104.607 1.00 74.44 371 ASP A N 1
ATOM 2966 C CA . ASP A 1 371 ? 48.258 21.544 -104.595 1.00 74.44 371 ASP A CA 1
ATOM 2967 C C . ASP A 1 371 ? 49.748 21.781 -104.327 1.00 74.44 371 ASP A C 1
ATOM 2969 O O . ASP A 1 371 ? 50.378 22.560 -105.040 1.00 74.44 371 ASP A O 1
ATOM 2973 N N . ILE A 1 372 ? 50.353 20.995 -103.428 1.00 74.06 372 ILE A N 1
ATOM 2974 C CA . ILE A 1 372 ? 51.811 20.977 -103.221 1.00 74.06 372 ILE A CA 1
ATOM 2975 C C . ILE A 1 372 ? 52.537 20.493 -104.486 1.00 74.06 372 ILE A C 1
ATOM 2977 O O . ILE A 1 372 ? 53.582 21.025 -104.856 1.00 74.06 372 ILE A O 1
ATOM 2981 N N . MET A 1 373 ? 51.980 19.507 -105.197 1.00 74.38 373 MET A N 1
ATOM 2982 C CA . MET A 1 373 ? 52.560 19.010 -106.450 1.00 74.38 373 MET A CA 1
ATOM 2983 C C . MET A 1 373 ? 52.473 20.058 -107.569 1.00 74.38 373 MET A C 1
ATOM 2985 O O . MET A 1 373 ? 53.442 20.251 -108.299 1.00 74.38 373 MET A O 1
ATOM 2989 N N . ARG A 1 374 ? 51.359 20.791 -107.667 1.00 78.19 374 ARG A N 1
ATOM 2990 C CA . ARG A 1 374 ? 51.179 21.914 -108.599 1.00 78.19 374 ARG A CA 1
ATOM 2991 C C . ARG A 1 374 ? 52.117 23.072 -108.274 1.00 78.19 374 ARG A C 1
ATOM 2993 O O . ARG A 1 374 ? 52.657 23.691 -109.189 1.00 78.19 374 ARG A O 1
ATOM 3000 N N . GLU A 1 375 ? 52.331 23.368 -106.995 1.00 79.75 375 GLU A N 1
ATOM 3001 C CA . GLU A 1 375 ? 53.289 24.385 -106.562 1.00 79.75 375 GLU A CA 1
ATOM 3002 C C . GLU A 1 375 ? 54.732 23.963 -106.879 1.00 79.75 375 GLU A C 1
ATOM 3004 O O . GLU A 1 375 ? 55.501 24.756 -107.423 1.00 79.75 375 GLU A O 1
ATOM 3009 N N . ALA A 1 376 ? 55.075 22.689 -106.670 1.00 77.94 376 ALA A N 1
ATOM 3010 C CA . ALA A 1 376 ? 56.361 22.128 -107.075 1.00 77.94 376 ALA A CA 1
ATOM 3011 C C . ALA A 1 376 ? 56.565 22.160 -108.604 1.00 77.94 376 ALA A C 1
ATOM 3013 O O . ALA A 1 376 ? 57.649 22.515 -109.071 1.00 77.94 376 ALA A O 1
ATOM 3014 N N . GLU A 1 377 ? 55.540 21.846 -109.402 1.00 80.81 377 GLU A N 1
ATOM 3015 C CA . GLU A 1 377 ? 55.586 21.960 -110.867 1.00 80.81 377 GLU A CA 1
ATOM 3016 C C . GLU A 1 377 ? 55.751 23.410 -111.329 1.00 80.81 377 GLU A C 1
ATOM 3018 O O . GLU A 1 377 ? 56.538 23.686 -112.238 1.00 80.81 377 GLU A O 1
ATOM 3023 N N . ARG A 1 378 ? 55.066 24.355 -110.678 1.00 86.00 378 ARG A N 1
ATOM 3024 C CA . ARG A 1 378 ? 55.234 25.785 -110.943 1.00 86.00 378 ARG A CA 1
ATOM 3025 C C . ARG A 1 378 ? 56.664 26.242 -110.650 1.00 86.00 378 ARG A C 1
ATOM 3027 O O . ARG A 1 378 ? 57.263 26.898 -111.500 1.00 86.00 378 ARG A O 1
ATOM 3034 N N . LEU A 1 379 ? 57.217 25.878 -109.492 1.00 85.56 379 LEU A N 1
ATOM 3035 C CA . LEU A 1 379 ? 58.599 26.205 -109.126 1.00 85.56 379 LEU A CA 1
ATOM 3036 C C . LEU A 1 379 ? 59.605 25.582 -110.101 1.00 85.56 379 LEU A C 1
ATOM 3038 O O . LEU A 1 379 ? 60.577 26.229 -110.485 1.00 85.56 379 LEU A O 1
ATOM 3042 N N . LYS A 1 380 ? 59.354 24.354 -110.565 1.00 87.62 380 LYS A N 1
ATOM 3043 C CA . LYS A 1 380 ? 60.173 23.704 -111.593 1.00 87.62 380 LYS A CA 1
ATOM 3044 C C . LYS A 1 380 ? 60.133 24.466 -112.922 1.00 87.62 380 LYS A C 1
ATOM 3046 O O . LYS A 1 380 ? 61.177 24.701 -113.520 1.00 87.62 380 LYS A O 1
ATOM 3051 N N . ALA A 1 381 ? 58.956 24.916 -113.353 1.00 85.06 381 ALA A N 1
ATOM 3052 C CA . ALA A 1 381 ? 58.824 25.732 -114.559 1.00 85.06 381 ALA A CA 1
ATOM 3053 C C . ALA A 1 381 ? 59.510 27.107 -114.425 1.00 85.06 381 ALA A C 1
ATOM 3055 O O . ALA A 1 381 ? 60.053 27.623 -115.403 1.00 85.06 381 ALA A O 1
ATOM 3056 N N . GLU A 1 382 ? 59.501 27.713 -113.233 1.00 84.69 382 GLU A N 1
ATOM 3057 C CA . GLU A 1 382 ? 60.265 28.935 -112.945 1.00 84.69 382 GLU A CA 1
ATOM 3058 C C . GLU A 1 382 ? 61.783 28.676 -113.003 1.00 84.69 382 GLU A C 1
ATOM 3060 O O . GLU A 1 382 ? 62.512 29.462 -113.614 1.00 84.69 382 GLU A O 1
ATOM 3065 N N . LEU A 1 383 ? 62.254 27.539 -112.481 1.00 86.75 383 LEU A N 1
ATOM 3066 C CA . LEU A 1 383 ? 63.658 27.128 -112.564 1.00 86.75 383 LEU A CA 1
ATOM 3067 C C . LEU A 1 383 ? 64.124 26.918 -114.016 1.00 86.75 383 LEU A C 1
ATOM 3069 O O . LEU A 1 383 ? 65.177 27.431 -114.395 1.00 86.75 383 LEU A O 1
ATOM 3073 N N . ASP A 1 384 ? 63.339 26.223 -114.845 1.00 85.62 384 ASP A N 1
ATOM 3074 C CA . ASP A 1 384 ? 63.673 25.965 -116.257 1.00 85.62 384 ASP A CA 1
ATOM 3075 C C . ASP A 1 384 ? 63.786 27.272 -117.071 1.00 85.62 384 ASP A C 1
ATOM 3077 O O . ASP A 1 384 ? 64.641 27.411 -117.959 1.00 85.62 384 ASP A O 1
ATOM 3081 N N . ARG A 1 385 ? 62.954 28.274 -116.749 1.00 87.88 385 ARG A N 1
ATOM 3082 C CA . ARG A 1 385 ? 63.032 29.615 -117.355 1.00 87.88 385 ARG A CA 1
ATOM 3083 C C . ARG A 1 385 ? 64.329 30.327 -116.994 1.00 87.88 385 ARG A C 1
ATOM 3085 O O . ARG A 1 385 ? 64.979 30.876 -117.885 1.00 87.88 385 ARG A O 1
ATOM 3092 N N . GLU A 1 386 ? 64.718 30.311 -115.722 1.00 85.12 386 GLU A N 1
ATOM 3093 C CA . GLU A 1 386 ? 65.966 30.941 -115.278 1.00 85.12 386 GLU A CA 1
ATOM 3094 C C . GLU A 1 386 ? 67.202 30.217 -115.829 1.00 85.12 386 GLU A C 1
ATOM 3096 O O . GLU A 1 386 ? 68.149 30.866 -116.274 1.00 85.12 386 GLU A O 1
ATOM 3101 N N . GLN A 1 387 ? 67.178 28.885 -115.933 1.00 85.56 387 GLN A N 1
ATOM 3102 C CA . GLN A 1 387 ? 68.246 28.135 -116.605 1.00 85.56 387 GLN A CA 1
ATOM 3103 C C . GLN A 1 387 ? 68.387 28.529 -118.081 1.00 85.56 387 GLN A C 1
ATOM 3105 O O . GLN A 1 387 ? 69.498 28.784 -118.552 1.00 85.56 387 GLN A O 1
ATOM 3110 N N . SER A 1 388 ? 67.269 28.650 -118.801 1.00 82.81 388 SER A N 1
ATOM 3111 C CA . SER A 1 388 ? 67.261 29.088 -120.204 1.00 82.81 388 SER A CA 1
ATOM 3112 C C . SER A 1 388 ? 67.792 30.517 -120.365 1.00 82.81 388 SER A C 1
ATOM 3114 O O . SER A 1 388 ? 68.519 30.821 -121.313 1.00 82.81 388 SER A O 1
ATOM 3116 N N . ARG A 1 389 ? 67.455 31.410 -119.427 1.00 87.69 389 ARG A N 1
ATOM 3117 C CA . ARG A 1 389 ? 67.982 32.780 -119.382 1.00 87.69 389 ARG A CA 1
ATOM 3118 C C . ARG A 1 389 ? 69.496 32.788 -119.172 1.00 87.69 389 ARG A C 1
ATOM 3120 O O . ARG A 1 389 ? 70.198 33.527 -119.857 1.00 87.69 389 ARG A O 1
ATOM 3127 N N . ASN A 1 390 ? 69.992 31.940 -118.277 1.00 85.38 390 ASN A N 1
ATOM 3128 C CA . ASN A 1 390 ? 71.415 31.833 -117.981 1.00 85.38 390 ASN A CA 1
ATOM 3129 C C . ASN A 1 390 ? 72.216 31.297 -119.185 1.00 85.38 390 ASN A C 1
ATOM 3131 O O . ASN A 1 390 ? 73.263 31.838 -119.529 1.00 85.38 390 ASN A O 1
ATOM 3135 N N . GLN A 1 391 ? 71.680 30.304 -119.906 1.00 86.31 391 GLN A N 1
ATOM 3136 C CA . GLN A 1 391 ? 72.286 29.807 -121.150 1.00 86.31 391 GLN A CA 1
ATOM 3137 C C . GLN A 1 391 ? 72.401 30.894 -122.229 1.00 86.31 391 GLN A C 1
ATOM 3139 O O . GLN A 1 391 ? 73.435 31.000 -122.887 1.00 86.31 391 GLN A O 1
ATOM 3144 N N . ARG A 1 392 ? 71.367 31.732 -122.397 1.00 83.81 392 ARG A N 1
ATOM 3145 C CA . ARG A 1 392 ? 71.408 32.861 -123.345 1.00 83.81 392 ARG A CA 1
ATOM 3146 C C . ARG A 1 392 ? 72.495 33.870 -122.989 1.00 83.81 392 ARG A C 1
ATOM 3148 O O . ARG A 1 392 ? 73.264 34.251 -123.864 1.00 83.81 392 ARG A O 1
ATOM 3155 N N . LEU A 1 393 ? 72.592 34.246 -121.714 1.00 85.50 393 LEU A N 1
ATOM 3156 C CA . LEU A 1 393 ? 73.627 35.167 -121.237 1.00 85.50 393 LEU A CA 1
ATOM 3157 C C . LEU A 1 393 ? 75.038 34.601 -121.445 1.00 85.50 393 LEU A C 1
ATOM 3159 O O . LEU A 1 393 ? 75.942 35.339 -121.827 1.00 85.50 393 LEU A O 1
ATOM 3163 N N . SER A 1 394 ? 75.223 33.292 -121.259 1.00 83.88 394 SER A N 1
ATOM 3164 C CA . SER A 1 394 ? 76.508 32.637 -121.524 1.00 83.88 394 SER A CA 1
ATOM 3165 C C . SER A 1 394 ? 76.911 32.722 -123.002 1.00 83.88 394 SER A C 1
ATOM 3167 O O . SER A 1 394 ? 78.067 33.009 -123.300 1.00 83.88 394 SER A O 1
ATOM 3169 N N . LEU A 1 395 ? 75.965 32.518 -123.926 1.00 84.56 395 LEU A N 1
ATOM 3170 C CA . LEU A 1 395 ? 76.204 32.645 -125.372 1.00 84.56 395 LEU A CA 1
ATOM 3171 C C . LEU A 1 395 ? 76.501 34.091 -125.797 1.00 84.56 395 LEU A C 1
ATOM 3173 O O . LEU A 1 395 ? 77.313 34.327 -126.690 1.00 84.56 395 LEU A O 1
ATOM 3177 N N . GLU A 1 396 ? 75.840 35.074 -125.184 1.00 84.19 396 GLU A N 1
ATOM 3178 C CA . GLU A 1 396 ? 76.124 36.494 -125.426 1.00 84.19 396 GLU A CA 1
ATOM 3179 C C . GLU A 1 396 ? 77.527 36.881 -124.942 1.00 84.19 396 GLU A C 1
ATOM 3181 O O . GLU A 1 396 ? 78.239 37.609 -125.636 1.00 84.19 396 GLU A O 1
ATOM 3186 N N . LEU A 1 397 ? 77.953 36.341 -123.797 1.00 85.25 397 LEU A N 1
ATOM 3187 C CA . LEU A 1 397 ? 79.288 36.563 -123.250 1.00 85.25 397 LEU A CA 1
ATOM 3188 C C . LEU A 1 397 ? 80.384 35.976 -124.153 1.00 85.25 397 LEU A C 1
ATOM 3190 O O . LEU A 1 397 ? 81.379 36.650 -124.413 1.00 85.25 397 LEU A O 1
ATOM 3194 N N . GLU A 1 398 ? 80.176 34.774 -124.696 1.00 86.19 398 GLU A N 1
ATOM 3195 C CA . GLU A 1 398 ? 81.094 34.143 -125.656 1.00 86.19 398 GLU A CA 1
ATOM 3196 C C . GLU A 1 398 ? 81.236 34.974 -126.946 1.00 86.19 398 GLU A C 1
ATOM 3198 O O . GLU A 1 398 ? 82.342 35.215 -127.433 1.00 86.19 398 GLU A O 1
ATOM 3203 N N . LYS A 1 399 ? 80.125 35.508 -127.476 1.00 83.75 399 LYS A N 1
ATOM 3204 C CA . LYS A 1 399 ? 80.163 36.418 -128.636 1.00 83.75 399 LYS A CA 1
ATOM 3205 C C . LYS A 1 399 ? 80.943 37.700 -128.348 1.00 83.75 399 LYS A C 1
ATOM 3207 O O . LYS A 1 399 ? 81.715 38.138 -129.201 1.00 83.75 399 LYS A O 1
ATOM 3212 N N . ALA A 1 400 ? 80.756 38.294 -127.169 1.00 81.12 400 ALA A N 1
ATOM 3213 C CA . ALA A 1 400 ? 81.477 39.500 -126.768 1.00 81.12 400 ALA A CA 1
ATOM 3214 C C . ALA A 1 400 ? 82.987 39.243 -126.609 1.00 81.12 400 ALA A C 1
ATOM 3216 O O . ALA A 1 400 ? 83.794 40.078 -127.017 1.00 81.12 400 ALA A O 1
ATOM 3217 N N . GLN A 1 401 ? 83.376 38.076 -126.082 1.00 82.38 401 GLN A N 1
ATOM 3218 C CA . GLN A 1 401 ? 84.782 37.667 -125.988 1.00 82.38 401 GLN A CA 1
ATOM 3219 C C . GLN A 1 401 ? 85.433 37.545 -127.370 1.00 82.38 401 GLN A C 1
ATOM 3221 O O . GLN A 1 401 ? 86.468 38.165 -127.607 1.00 82.38 401 GLN A O 1
ATOM 3226 N N . ASN A 1 402 ? 84.786 36.856 -128.313 1.00 80.06 402 ASN A N 1
ATOM 3227 C CA . ASN A 1 402 ? 85.303 36.717 -129.679 1.00 80.06 402 ASN A CA 1
ATOM 3228 C C . ASN A 1 402 ? 85.473 38.080 -130.380 1.00 80.06 402 ASN A C 1
ATOM 3230 O O . ASN A 1 402 ? 86.462 38.324 -131.073 1.00 80.06 402 ASN A O 1
ATOM 3234 N N . GLN A 1 403 ? 84.541 39.016 -130.171 1.00 80.25 403 GLN A N 1
ATOM 3235 C CA . GLN A 1 403 ? 84.668 40.381 -130.694 1.00 80.25 403 GLN A CA 1
ATOM 3236 C C . GLN A 1 403 ? 85.847 41.143 -130.061 1.00 80.25 403 GLN A C 1
ATOM 3238 O O . GLN A 1 403 ? 86.590 41.836 -130.762 1.00 80.25 403 GLN A O 1
ATOM 3243 N N . ALA A 1 404 ? 86.080 40.986 -128.758 1.00 77.56 404 ALA A N 1
ATOM 3244 C CA . ALA A 1 404 ? 87.226 41.597 -128.087 1.00 77.56 404 ALA A CA 1
ATOM 3245 C C . ALA A 1 404 ? 88.570 41.038 -128.600 1.00 77.56 404 ALA A C 1
ATOM 3247 O O . ALA A 1 404 ? 89.514 41.802 -128.812 1.00 77.56 404 ALA A O 1
ATOM 3248 N N . GLU A 1 405 ? 88.653 39.737 -128.884 1.00 80.62 405 GLU A N 1
ATOM 3249 C CA . GLU A 1 405 ? 89.850 39.116 -129.472 1.00 80.62 405 GLU A CA 1
ATOM 3250 C C . GLU A 1 405 ? 90.140 39.639 -130.888 1.00 80.62 405 GLU A C 1
ATOM 3252 O O . GLU A 1 405 ? 91.273 39.998 -131.214 1.00 80.62 405 GLU A O 1
ATOM 3257 N N . THR A 1 406 ? 89.111 39.778 -131.729 1.00 76.62 406 THR A N 1
ATOM 3258 C CA . THR A 1 406 ? 89.298 40.328 -133.086 1.00 76.62 406 THR A CA 1
ATOM 3259 C C . THR A 1 406 ? 89.754 41.791 -133.088 1.00 76.62 406 THR A C 1
ATOM 3261 O O . THR A 1 406 ? 90.567 42.189 -133.925 1.00 76.62 406 THR A O 1
ATOM 3264 N N . THR A 1 407 ? 89.278 42.603 -132.141 1.00 75.50 407 THR A N 1
ATOM 3265 C CA . THR A 1 407 ? 89.690 44.013 -132.026 1.00 75.50 407 THR A CA 1
ATOM 3266 C C . THR A 1 407 ? 91.109 44.160 -131.475 1.00 75.50 407 THR A C 1
ATOM 3268 O O . THR A 1 407 ? 91.869 44.992 -131.972 1.00 75.50 407 THR A O 1
ATOM 3271 N N . THR A 1 408 ? 91.516 43.314 -130.524 1.00 77.38 408 THR A N 1
ATOM 3272 C CA . THR A 1 408 ? 92.905 43.279 -130.029 1.00 77.38 408 THR A CA 1
ATOM 3273 C C . THR A 1 408 ? 93.894 42.818 -131.100 1.00 77.38 408 THR A C 1
ATOM 3275 O O . THR A 1 408 ? 94.964 43.413 -131.225 1.00 77.38 408 THR A O 1
ATOM 3278 N N . ALA A 1 409 ? 93.530 41.837 -131.933 1.00 72.38 409 ALA A N 1
ATOM 3279 C CA . ALA A 1 409 ? 94.359 41.408 -133.061 1.00 72.38 409 ALA A CA 1
ATOM 3280 C C . ALA A 1 409 ? 94.621 42.542 -134.073 1.00 72.38 409 ALA A C 1
ATOM 3282 O O . ALA A 1 409 ? 95.760 42.733 -134.500 1.00 72.38 409 ALA A O 1
ATOM 3283 N N . ARG A 1 410 ? 93.598 43.345 -134.410 1.00 72.31 410 ARG A N 1
ATOM 3284 C CA . ARG A 1 410 ? 93.752 44.514 -135.301 1.00 72.31 410 ARG A CA 1
ATOM 3285 C C . ARG A 1 410 ? 94.676 45.583 -134.715 1.00 72.31 410 ARG A C 1
ATOM 3287 O O . ARG A 1 410 ? 95.537 46.097 -135.421 1.00 72.31 410 ARG A O 1
ATOM 3294 N N . LEU A 1 411 ? 94.524 45.903 -133.430 1.00 73.94 411 LEU A N 1
ATOM 3295 C CA . LEU A 1 411 ? 95.352 46.907 -132.750 1.00 73.94 411 LEU A CA 1
ATOM 3296 C C . LEU A 1 411 ? 96.840 46.536 -132.735 1.00 73.94 411 LEU A C 1
ATOM 3298 O O . LEU A 1 411 ? 97.686 47.398 -132.970 1.00 73.94 411 LEU A O 1
ATOM 3302 N N . ASN A 1 412 ? 97.158 45.260 -132.509 1.00 74.31 412 ASN A N 1
ATOM 3303 C CA . ASN A 1 412 ? 98.543 44.789 -132.540 1.00 74.31 412 ASN A CA 1
ATOM 3304 C C . ASN A 1 412 ? 99.171 44.933 -133.938 1.00 74.31 412 ASN A C 1
ATOM 3306 O O . ASN A 1 412 ? 100.321 45.349 -134.038 1.00 74.31 412 ASN A O 1
ATOM 3310 N N . GLY A 1 413 ? 98.404 44.702 -135.011 1.00 68.31 413 GLY A N 1
ATOM 3311 C CA . GLY A 1 413 ? 98.870 44.930 -136.385 1.00 68.31 413 GLY A CA 1
ATOM 3312 C C . GLY A 1 413 ? 99.256 46.389 -136.668 1.00 68.31 413 GLY A C 1
ATOM 3313 O O . GLY A 1 413 ? 100.298 46.647 -137.268 1.00 68.31 413 GLY A O 1
ATOM 3314 N N . TYR A 1 414 ? 98.474 47.358 -136.177 1.00 67.94 414 TYR A N 1
ATOM 3315 C CA . TYR A 1 414 ? 98.804 48.786 -136.307 1.00 67.94 414 TYR A CA 1
ATOM 3316 C C . TYR A 1 414 ? 100.063 49.193 -135.527 1.00 67.94 414 TYR A C 1
ATOM 3318 O O . TYR A 1 414 ? 100.809 50.069 -135.967 1.00 67.94 414 TYR A O 1
ATOM 3326 N N . LEU A 1 415 ? 100.320 48.567 -134.377 1.00 70.38 415 LEU A N 1
ATOM 3327 C CA . LEU A 1 415 ? 101.504 48.862 -133.567 1.00 70.38 415 LEU A CA 1
ATOM 3328 C C . LEU A 1 415 ? 102.804 48.393 -134.241 1.00 70.38 415 LEU A C 1
ATOM 3330 O O . LEU A 1 415 ? 103.793 49.126 -134.205 1.00 70.38 415 LEU A O 1
ATOM 3334 N N . ASP A 1 416 ? 102.796 47.248 -134.926 1.00 68.75 416 ASP A N 1
ATOM 3335 C CA . ASP A 1 416 ? 103.974 46.731 -135.643 1.00 68.75 416 ASP A CA 1
ATOM 3336 C C . ASP A 1 416 ? 104.380 47.605 -136.849 1.00 68.75 416 ASP A C 1
ATOM 3338 O O . ASP A 1 416 ? 105.561 47.722 -137.186 1.00 68.75 416 ASP A O 1
ATOM 3342 N N . LEU A 1 417 ? 103.424 48.298 -137.472 1.00 65.44 417 LEU A N 1
ATOM 3343 C CA . LEU A 1 417 ? 103.661 49.248 -138.569 1.00 65.44 417 LEU A CA 1
ATOM 3344 C C . LEU A 1 417 ? 104.400 50.520 -138.152 1.00 65.44 417 LEU A C 1
ATOM 3346 O O . LEU A 1 417 ? 105.177 51.081 -138.930 1.00 65.44 417 LEU A O 1
ATOM 3350 N N . MET A 1 418 ? 104.172 50.970 -136.922 1.00 62.19 418 MET A N 1
ATOM 3351 C CA . MET A 1 418 ? 104.781 52.177 -136.360 1.00 62.19 418 MET A CA 1
ATOM 3352 C C . MET A 1 418 ? 106.225 51.946 -135.880 1.00 62.19 418 MET A C 1
ATOM 3354 O O . MET A 1 418 ? 106.908 52.895 -135.496 1.00 62.19 418 MET A O 1
ATOM 3358 N N . ALA A 1 419 ? 106.723 50.704 -135.909 1.00 64.81 419 ALA A N 1
ATOM 3359 C CA . ALA A 1 419 ? 108.043 50.350 -135.386 1.00 64.81 419 ALA A CA 1
ATOM 3360 C C . ALA A 1 419 ? 109.225 50.737 -136.306 1.00 64.81 419 ALA A C 1
ATOM 3362 O O . ALA A 1 419 ? 110.367 50.773 -135.847 1.00 64.81 419 ALA A O 1
ATOM 3363 N N . SER A 1 420 ? 108.993 51.051 -137.588 1.00 70.00 420 SER A N 1
ATOM 3364 C CA . SER A 1 420 ? 110.049 51.410 -138.554 1.00 70.00 420 SER A CA 1
ATOM 3365 C C . SER A 1 420 ? 109.845 52.816 -139.116 1.00 70.00 420 SER A C 1
ATOM 3367 O O . SER A 1 420 ? 108.994 53.024 -139.975 1.00 70.00 420 SER A O 1
ATOM 3369 N N . SER A 1 421 ? 110.664 53.786 -138.680 1.00 71.62 421 SER A N 1
ATOM 3370 C CA . SER A 1 421 ? 110.460 55.210 -139.016 1.00 71.62 421 SER A CA 1
ATOM 3371 C C . SER A 1 421 ? 110.500 55.520 -140.518 1.00 71.62 421 SER A C 1
ATOM 3373 O O . SER A 1 421 ? 109.856 56.463 -140.975 1.00 71.62 421 SER A O 1
ATOM 3375 N N . GLU A 1 422 ? 111.238 54.729 -141.298 1.00 70.38 422 GLU A N 1
ATOM 3376 C CA . GLU A 1 422 ? 111.347 54.904 -142.749 1.00 70.38 422 GLU A CA 1
ATOM 3377 C C . GLU A 1 422 ? 110.135 54.307 -143.473 1.00 70.38 422 GLU A C 1
ATOM 3379 O O . GLU A 1 422 ? 109.610 54.924 -144.400 1.00 70.38 422 GLU A O 1
ATOM 3384 N N . LYS A 1 423 ? 109.626 53.166 -142.987 1.00 71.31 423 LYS A N 1
ATOM 3385 C CA . LYS A 1 423 ? 108.396 52.534 -143.479 1.00 71.31 423 LYS A CA 1
ATOM 3386 C C . LYS A 1 423 ? 107.168 53.375 -143.118 1.00 71.31 423 LYS A C 1
ATOM 3388 O O . LYS A 1 423 ? 106.340 53.634 -143.979 1.00 71.31 423 LYS A O 1
ATOM 3393 N N . THR A 1 424 ? 107.090 53.905 -141.898 1.00 71.88 424 THR A N 1
ATOM 3394 C CA . THR A 1 424 ? 106.025 54.835 -141.491 1.00 71.88 424 THR A CA 1
ATOM 3395 C C . THR A 1 424 ? 106.037 56.110 -142.335 1.00 71.88 424 THR A C 1
ATOM 3397 O O . THR A 1 424 ? 104.982 56.564 -142.759 1.00 71.88 424 THR A O 1
ATOM 3400 N N . LYS A 1 425 ? 107.214 56.666 -142.658 1.00 71.81 425 LYS A N 1
ATOM 3401 C CA . LYS A 1 425 ? 107.304 57.807 -143.585 1.00 71.81 425 LYS A CA 1
ATOM 3402 C C . LYS A 1 425 ? 106.861 57.446 -144.998 1.00 71.81 425 LYS A C 1
ATOM 3404 O O . LYS A 1 425 ? 106.149 58.232 -145.605 1.00 71.81 425 LYS A O 1
ATOM 3409 N N . ALA A 1 426 ? 107.248 56.281 -145.517 1.00 65.88 426 ALA A N 1
ATOM 3410 C CA . ALA A 1 426 ? 106.778 55.818 -146.822 1.00 65.88 426 ALA A CA 1
ATOM 3411 C C . ALA A 1 426 ? 105.247 55.699 -146.868 1.00 65.88 426 ALA A C 1
ATOM 3413 O O . ALA A 1 426 ? 104.648 56.119 -147.853 1.00 65.88 426 ALA A O 1
ATOM 3414 N N . PHE A 1 427 ? 104.630 55.192 -145.795 1.00 71.38 427 PHE A N 1
ATOM 3415 C CA . PHE A 1 427 ? 103.175 55.140 -145.659 1.00 71.38 427 PHE A CA 1
ATOM 3416 C C . PHE A 1 427 ? 102.554 56.539 -145.609 1.00 71.38 427 PHE A C 1
ATOM 3418 O O . PHE A 1 427 ? 101.712 56.844 -146.442 1.00 71.38 427 PHE A O 1
ATOM 3425 N N . LEU A 1 428 ? 103.031 57.414 -144.715 1.00 74.94 428 LEU A N 1
ATOM 3426 C CA . LEU A 1 428 ? 102.529 58.787 -144.576 1.00 74.94 428 LEU A CA 1
ATOM 3427 C C . LEU A 1 428 ? 102.642 59.585 -145.878 1.00 74.94 428 LEU A C 1
ATOM 3429 O O . LEU A 1 428 ? 101.752 60.355 -146.206 1.00 74.94 428 LEU A O 1
ATOM 3433 N N . MET A 1 429 ? 103.707 59.389 -146.661 1.00 69.44 429 MET A N 1
ATOM 3434 C CA . MET A 1 429 ? 103.808 60.066 -147.952 1.00 69.44 429 MET A CA 1
ATOM 3435 C C . MET A 1 429 ? 102.750 59.559 -148.951 1.00 69.44 429 MET A C 1
ATOM 3437 O O . MET A 1 429 ? 102.257 60.352 -149.750 1.00 69.44 429 MET A O 1
ATOM 3441 N N . VAL A 1 430 ? 102.399 58.265 -148.930 1.00 73.44 430 VAL A N 1
ATOM 3442 C CA . VAL A 1 430 ? 101.293 57.719 -149.745 1.00 73.44 430 VAL A CA 1
ATOM 3443 C C . VAL A 1 430 ? 99.935 58.176 -149.210 1.00 73.44 430 VAL A C 1
ATOM 3445 O O . VAL A 1 430 ? 99.053 58.459 -150.007 1.00 73.44 430 VAL A O 1
ATOM 3448 N N . GLU A 1 431 ? 99.776 58.310 -147.895 1.00 73.06 431 GLU A N 1
ATOM 3449 C CA . GLU A 1 431 ? 98.574 58.860 -147.257 1.00 73.06 431 GLU A CA 1
ATOM 3450 C C . GLU A 1 431 ? 98.350 60.333 -147.646 1.00 73.06 431 GLU A C 1
ATOM 3452 O O . GLU A 1 431 ? 97.262 60.695 -148.095 1.00 73.06 431 GLU A O 1
ATOM 3457 N N . ASP A 1 432 ? 99.397 61.162 -147.588 1.00 74.12 432 ASP A N 1
ATOM 3458 C CA . ASP A 1 432 ? 99.326 62.592 -147.911 1.00 74.12 432 ASP A CA 1
ATOM 3459 C C . ASP A 1 432 ? 99.082 62.851 -149.408 1.00 74.12 432 ASP A C 1
ATOM 3461 O O . ASP A 1 432 ? 98.309 63.740 -149.774 1.00 74.12 432 ASP A O 1
ATOM 3465 N N . ASN A 1 433 ? 99.721 62.074 -150.290 1.00 66.00 433 ASN A N 1
ATOM 3466 C CA . ASN A 1 433 ? 99.599 62.251 -151.743 1.00 66.00 433 ASN A CA 1
ATOM 3467 C C . ASN A 1 433 ? 98.496 61.387 -152.376 1.00 66.00 433 ASN A C 1
ATOM 3469 O O . ASN A 1 433 ? 98.196 61.563 -153.556 1.00 66.00 433 ASN A O 1
ATOM 3473 N N . ARG A 1 434 ? 97.878 60.491 -151.595 1.00 71.50 434 ARG A N 1
ATOM 3474 C CA . ARG A 1 434 ? 96.846 59.490 -151.948 1.00 71.50 434 ARG A CA 1
ATOM 3475 C C . ARG A 1 434 ? 97.267 58.412 -152.949 1.00 71.50 434 ARG A C 1
ATOM 3477 O O . ARG A 1 434 ? 96.891 57.250 -152.799 1.00 71.50 434 ARG A O 1
ATOM 3484 N N . GLU A 1 435 ? 98.077 58.768 -153.936 1.00 76.88 435 GLU A N 1
ATOM 3485 C CA . GLU A 1 435 ? 98.753 57.845 -154.838 1.00 76.88 435 GLU A CA 1
ATOM 3486 C C . GLU A 1 435 ? 100.182 58.318 -155.108 1.00 76.88 435 GLU A C 1
ATOM 3488 O O . GLU A 1 435 ? 100.458 59.514 -155.211 1.00 76.88 435 GLU A O 1
ATOM 3493 N N . MET A 1 436 ? 101.128 57.385 -155.203 1.00 72.19 436 MET A N 1
ATOM 3494 C CA . MET A 1 436 ? 102.508 57.750 -155.519 1.00 72.19 436 MET A CA 1
ATOM 3495 C C . MET A 1 436 ? 103.285 56.596 -156.137 1.00 72.19 436 MET A C 1
ATOM 3497 O O . MET A 1 436 ? 103.124 55.433 -155.755 1.00 72.19 436 MET A O 1
ATOM 3501 N N . GLU A 1 437 ? 104.186 56.906 -157.069 1.00 79.69 437 GLU A N 1
ATOM 3502 C CA . GLU A 1 437 ? 105.051 55.884 -157.647 1.00 79.69 437 GLU A CA 1
ATOM 3503 C C . GLU A 1 437 ? 106.106 55.400 -156.640 1.00 79.69 437 GLU A C 1
ATOM 3505 O O . GLU A 1 437 ? 106.819 56.182 -156.008 1.00 79.69 437 GLU A O 1
ATOM 3510 N N . ILE A 1 438 ? 106.306 54.080 -156.577 1.00 74.69 438 ILE A N 1
ATOM 3511 C CA . ILE A 1 438 ? 107.309 53.410 -155.730 1.00 74.69 438 ILE A CA 1
ATOM 3512 C C . ILE A 1 438 ? 108.712 53.991 -155.969 1.00 74.69 438 ILE A C 1
ATOM 3514 O O . ILE A 1 438 ? 109.520 54.101 -155.045 1.00 74.69 438 ILE A O 1
ATOM 3518 N N . ARG A 1 439 ? 109.018 54.410 -157.206 1.00 73.88 439 ARG A N 1
ATOM 3519 C CA . ARG A 1 439 ? 110.298 55.057 -157.532 1.00 73.88 439 ARG A CA 1
ATOM 3520 C C . ARG A 1 439 ? 110.425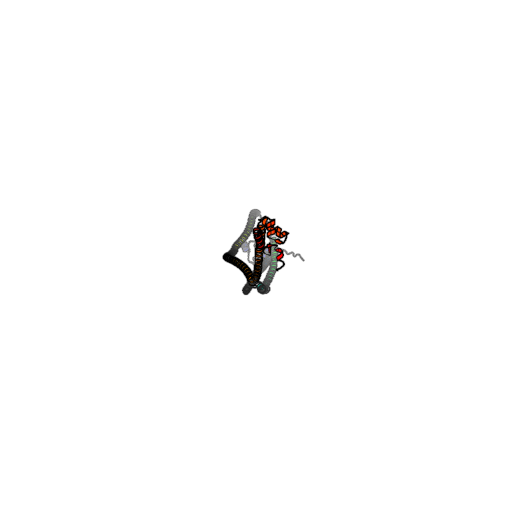 56.461 -156.953 1.00 73.88 439 ARG A C 1
ATOM 3522 O O . ARG A 1 439 ? 111.541 56.832 -156.601 1.00 73.88 439 ARG A O 1
ATOM 3529 N N . GLU A 1 440 ? 109.347 57.234 -156.883 1.00 75.94 440 GLU A N 1
ATOM 3530 C CA . GLU A 1 440 ? 109.360 58.574 -156.284 1.00 75.94 440 GLU A CA 1
ATOM 3531 C C . GLU A 1 440 ? 109.491 58.508 -154.766 1.00 75.94 440 GLU A C 1
ATOM 3533 O O . GLU A 1 440 ? 110.312 59.234 -154.202 1.00 75.94 440 GLU A O 1
ATOM 3538 N N . ILE A 1 441 ? 108.790 57.571 -154.122 1.00 70.81 441 ILE A N 1
ATOM 3539 C CA . ILE A 1 441 ? 108.937 57.294 -152.686 1.00 70.81 441 ILE A CA 1
ATOM 3540 C C . ILE A 1 441 ? 110.388 56.914 -152.370 1.00 70.81 441 ILE A C 1
ATOM 3542 O O . ILE A 1 441 ? 111.024 57.501 -151.496 1.00 70.81 441 ILE A O 1
ATOM 3546 N N . ALA A 1 442 ? 110.947 55.975 -153.138 1.00 76.12 442 ALA A N 1
ATOM 3547 C CA . ALA A 1 442 ? 112.325 55.523 -152.978 1.00 76.12 442 ALA A CA 1
ATOM 3548 C C . ALA A 1 442 ? 113.333 56.670 -153.139 1.00 76.12 442 ALA A C 1
ATOM 3550 O O . ALA A 1 442 ? 114.256 56.811 -152.338 1.00 76.12 442 ALA A O 1
ATOM 3551 N N . ARG A 1 443 ? 113.124 57.539 -154.137 1.00 72.12 443 ARG A N 1
ATOM 3552 C CA . ARG A 1 443 ? 113.996 58.691 -154.390 1.00 72.12 443 ARG A CA 1
ATOM 3553 C C . ARG A 1 443 ? 113.904 59.738 -153.276 1.00 72.12 443 ARG A C 1
ATOM 3555 O O . ARG A 1 443 ? 114.929 60.300 -152.906 1.00 72.12 443 ARG A O 1
ATOM 3562 N N . SER A 1 444 ? 112.711 59.962 -152.730 1.00 75.38 444 SER A N 1
ATOM 3563 C CA . SER A 1 444 ? 112.466 60.950 -151.670 1.00 75.38 444 SER A CA 1
ATOM 3564 C C . SER A 1 444 ? 113.003 60.505 -150.311 1.00 75.38 444 SER A C 1
ATOM 3566 O O . SER A 1 444 ? 113.477 61.328 -149.531 1.00 75.38 444 SER A O 1
ATOM 3568 N N . LEU A 1 445 ? 112.975 59.199 -150.044 1.00 74.00 445 LEU A N 1
ATOM 3569 C CA . LEU A 1 445 ? 113.493 58.608 -148.809 1.00 74.00 445 LEU A CA 1
ATOM 3570 C C . LEU A 1 445 ? 114.969 58.188 -148.913 1.00 74.00 445 LEU A C 1
ATOM 3572 O O . LEU A 1 445 ? 115.565 57.803 -147.913 1.00 74.00 445 LEU A O 1
ATOM 3576 N N . GLY A 1 446 ? 115.574 58.262 -150.105 1.00 67.88 446 GLY A N 1
ATOM 3577 C CA . GLY A 1 446 ? 116.973 57.889 -150.340 1.00 67.88 446 GLY A CA 1
ATOM 3578 C C . GLY A 1 446 ? 117.248 56.379 -150.301 1.00 67.88 446 GLY A C 1
ATOM 3579 O O . GLY A 1 446 ? 118.405 55.973 -150.197 1.00 67.88 446 GLY A O 1
ATOM 3580 N N . VAL A 1 447 ? 116.207 55.547 -150.396 1.00 76.75 447 VAL A N 1
ATOM 3581 C CA . VAL A 1 447 ? 116.276 54.075 -150.333 1.00 76.75 447 VAL A CA 1
ATOM 3582 C C . VAL A 1 447 ? 116.106 53.446 -151.714 1.00 76.75 447 VAL A C 1
ATOM 3584 O O . VAL A 1 447 ? 115.637 54.073 -152.662 1.00 76.75 447 VAL A O 1
ATOM 3587 N N . SER A 1 448 ? 116.500 52.178 -151.855 1.00 73.06 448 SER A N 1
ATOM 3588 C CA . SER A 1 448 ? 116.334 51.471 -153.128 1.00 73.06 448 SER A CA 1
ATOM 3589 C C . SER A 1 448 ? 114.844 51.195 -153.413 1.00 73.06 448 SER A C 1
ATOM 3591 O O . SER A 1 448 ? 114.105 50.830 -152.494 1.00 73.06 448 SER A O 1
ATOM 3593 N N . PRO A 1 449 ? 114.385 51.281 -154.678 1.00 73.81 449 PRO A N 1
ATOM 3594 C CA . PRO A 1 449 ? 113.000 50.966 -155.038 1.00 73.81 449 PRO A CA 1
ATOM 3595 C C . PRO A 1 449 ? 112.537 49.553 -154.649 1.00 73.81 449 PRO A C 1
ATOM 3597 O O . PRO A 1 449 ? 111.345 49.342 -154.458 1.00 73.81 449 PRO A O 1
ATOM 3600 N N . ALA A 1 450 ? 113.453 48.589 -154.499 1.00 75.31 450 ALA A N 1
ATOM 3601 C CA . ALA A 1 450 ? 113.104 47.232 -154.074 1.00 75.31 450 ALA A CA 1
ATOM 3602 C C . ALA A 1 450 ? 112.654 47.180 -152.604 1.00 75.31 450 ALA A C 1
ATOM 3604 O O . ALA A 1 450 ? 111.740 46.431 -152.277 1.00 75.31 450 ALA A O 1
ATOM 3605 N N . ILE A 1 451 ? 113.249 48.010 -151.738 1.00 76.62 451 ILE A N 1
ATOM 3606 C CA . ILE A 1 451 ? 112.882 48.098 -150.316 1.00 76.62 451 ILE A CA 1
ATOM 3607 C C . ILE A 1 451 ? 111.487 48.712 -150.180 1.00 76.62 451 ILE A C 1
ATOM 3609 O O . ILE A 1 451 ? 110.638 48.174 -149.477 1.00 76.62 451 ILE A O 1
ATOM 3613 N N . VAL A 1 452 ? 111.212 49.782 -150.929 1.00 75.38 452 VAL A N 1
ATOM 3614 C CA . VAL A 1 452 ? 109.879 50.395 -150.950 1.00 75.38 452 VAL A CA 1
ATOM 3615 C C . VAL A 1 452 ? 108.839 49.446 -151.545 1.00 75.38 452 VAL A C 1
ATOM 3617 O O . VAL A 1 452 ? 107.720 49.407 -151.058 1.00 75.38 452 VAL A O 1
ATOM 3620 N N . SER A 1 453 ? 109.197 48.624 -152.537 1.00 75.94 453 SER A N 1
ATOM 3621 C CA . SER A 1 453 ? 108.299 47.582 -153.053 1.00 75.94 453 SER A CA 1
ATOM 3622 C C . SER A 1 453 ? 108.023 46.465 -152.040 1.00 75.94 453 SER A C 1
ATOM 3624 O O . SER A 1 453 ? 106.981 45.823 -152.115 1.00 75.94 453 SER A O 1
ATOM 3626 N N . GLN A 1 454 ? 108.935 46.206 -151.104 1.00 78.38 454 GLN A N 1
ATOM 3627 C CA . GLN A 1 454 ? 108.680 45.270 -150.014 1.00 78.38 454 GLN A CA 1
ATOM 3628 C C . GLN A 1 454 ? 107.752 45.902 -148.974 1.00 78.38 454 GLN A C 1
ATOM 3630 O O . GLN A 1 454 ? 106.783 45.278 -148.564 1.00 78.38 454 GLN A O 1
ATOM 3635 N N . TRP A 1 455 ? 107.969 47.175 -148.638 1.00 80.12 455 TRP A N 1
ATOM 3636 C CA . TRP A 1 455 ? 107.048 47.927 -147.782 1.00 80.12 455 TRP A CA 1
ATOM 3637 C C . TRP A 1 455 ? 105.658 48.062 -148.400 1.00 80.12 455 TRP A C 1
ATOM 3639 O O . TRP A 1 455 ? 104.674 47.939 -147.689 1.00 80.12 455 TRP A O 1
ATOM 3649 N N . ALA A 1 456 ? 105.582 48.246 -149.716 1.00 71.50 456 ALA A N 1
ATOM 3650 C CA . ALA A 1 456 ? 104.353 48.232 -150.496 1.00 71.50 456 ALA A CA 1
ATOM 3651 C C . ALA A 1 456 ? 103.551 46.944 -150.277 1.00 71.50 456 ALA A C 1
ATOM 3653 O O . ALA A 1 456 ? 102.363 47.016 -149.982 1.00 71.50 456 ALA A O 1
ATOM 3654 N N . ASN A 1 457 ? 104.204 45.783 -150.366 1.00 76.75 457 ASN A N 1
ATOM 3655 C CA . ASN A 1 457 ? 103.563 44.497 -150.091 1.00 76.75 457 ASN A CA 1
ATOM 3656 C C . ASN A 1 457 ? 103.144 44.382 -148.625 1.00 76.75 457 ASN A C 1
ATOM 3658 O O . ASN A 1 457 ? 102.035 43.946 -148.346 1.00 76.75 457 ASN A O 1
ATOM 3662 N N . ASP A 1 458 ? 103.976 44.848 -147.694 1.00 74.19 458 ASP A N 1
ATOM 3663 C CA . ASP A 1 458 ? 103.599 44.842 -146.283 1.00 74.19 458 ASP A CA 1
ATOM 3664 C C . ASP A 1 458 ? 102.375 45.744 -146.014 1.00 74.19 458 ASP A C 1
ATOM 3666 O O . ASP A 1 458 ? 101.547 45.425 -145.165 1.00 74.19 458 ASP A O 1
ATOM 3670 N N . PHE A 1 459 ? 102.232 46.870 -146.725 1.00 76.88 459 PHE A N 1
ATOM 3671 C CA . PHE A 1 459 ? 101.040 47.720 -146.636 1.00 76.88 459 PHE A CA 1
ATOM 3672 C C . PHE A 1 459 ? 99.801 47.046 -147.236 1.00 76.88 459 PHE A C 1
ATOM 3674 O O . PHE A 1 459 ? 98.702 47.276 -146.736 1.00 76.88 459 PHE A O 1
ATOM 3681 N N . VAL A 1 460 ? 99.967 46.197 -148.253 1.00 75.25 460 VAL A N 1
ATOM 3682 C CA . VAL A 1 460 ? 98.889 45.363 -148.812 1.00 75.25 460 VAL A CA 1
ATOM 3683 C C . VAL A 1 460 ? 98.461 44.282 -147.826 1.00 75.25 460 VAL A C 1
ATOM 3685 O O . VAL A 1 460 ? 97.268 44.138 -147.574 1.00 75.25 460 VAL A O 1
ATOM 3688 N N . ASP A 1 461 ? 99.408 43.567 -147.221 1.00 72.69 461 ASP A N 1
ATOM 3689 C CA . ASP A 1 461 ? 99.113 42.498 -146.256 1.00 72.69 461 ASP A CA 1
ATOM 3690 C C . ASP A 1 461 ? 98.382 43.027 -145.014 1.00 72.69 461 ASP A C 1
ATOM 3692 O O . ASP A 1 461 ? 97.566 42.331 -144.409 1.00 72.69 461 ASP A O 1
ATOM 3696 N N . LEU A 1 462 ? 98.636 44.286 -144.657 1.00 68.19 462 LEU A N 1
ATOM 3697 C CA . LEU A 1 462 ? 97.971 44.975 -143.551 1.00 68.19 462 LEU A CA 1
ATOM 3698 C C . LEU A 1 462 ? 96.668 45.671 -143.973 1.00 68.19 462 LEU A C 1
ATOM 3700 O O . LEU A 1 462 ? 95.997 46.267 -143.133 1.00 68.19 462 LEU A O 1
ATOM 3704 N N . GLY A 1 463 ? 96.297 45.580 -145.255 1.00 69.88 463 GLY A N 1
ATOM 3705 C CA . GLY A 1 463 ? 95.072 46.154 -145.808 1.00 69.88 463 GLY A CA 1
ATOM 3706 C C . GLY A 1 463 ? 95.058 47.683 -145.840 1.00 69.88 463 GLY A C 1
ATOM 3707 O O . GLY A 1 463 ? 93.985 48.272 -145.816 1.00 69.88 463 GLY A O 1
ATOM 3708 N N . LEU A 1 464 ? 96.228 48.329 -145.854 1.00 70.06 464 LEU A N 1
ATOM 3709 C CA . LEU A 1 464 ? 96.373 49.786 -145.768 1.00 70.06 464 LEU A CA 1
ATOM 3710 C C . LEU A 1 464 ? 96.598 50.462 -147.123 1.00 70.06 464 LEU A C 1
ATOM 3712 O O . LEU A 1 464 ? 96.243 51.625 -147.303 1.00 70.06 464 LEU A O 1
ATOM 3716 N N . ALA A 1 465 ? 97.181 49.748 -148.085 1.00 66.50 465 ALA A N 1
ATOM 3717 C CA . ALA A 1 465 ? 97.373 50.228 -149.450 1.00 66.50 465 ALA A CA 1
ATOM 3718 C C . ALA A 1 465 ? 97.226 49.080 -150.459 1.00 66.50 465 ALA A C 1
ATOM 3720 O O . ALA A 1 465 ? 97.408 47.920 -150.114 1.00 66.50 465 ALA A O 1
ATOM 3721 N N . SER A 1 466 ? 96.927 49.393 -151.716 1.00 75.19 466 SER A N 1
ATOM 3722 C CA . SER A 1 466 ? 96.958 48.468 -152.850 1.00 75.19 466 SER A CA 1
ATOM 3723 C C . SER A 1 466 ? 97.984 48.929 -153.895 1.00 75.19 466 SER A C 1
ATOM 3725 O O . SER A 1 466 ? 98.280 50.120 -154.015 1.00 75.19 466 SER A O 1
ATOM 3727 N N . ILE A 1 467 ? 98.558 47.991 -154.655 1.00 72.00 467 ILE A N 1
ATOM 3728 C CA . ILE A 1 467 ? 99.538 48.294 -155.710 1.00 72.00 467 ILE A CA 1
ATOM 3729 C C . ILE A 1 467 ? 98.828 48.306 -157.070 1.00 72.00 467 ILE A C 1
ATOM 3731 O O . ILE A 1 467 ? 98.337 47.272 -157.523 1.00 72.00 467 ILE A O 1
ATOM 3735 N N . ARG A 1 468 ? 98.828 49.456 -157.755 1.00 76.44 468 ARG A N 1
ATOM 3736 C CA . ARG A 1 468 ? 98.279 49.637 -159.110 1.00 76.44 468 ARG A CA 1
ATOM 3737 C C . ARG A 1 468 ? 99.408 49.656 -160.149 1.00 76.44 468 ARG A C 1
ATOM 3739 O O . ARG A 1 468 ? 100.462 50.262 -159.942 1.00 76.44 468 ARG A O 1
ATOM 3746 N N . ASP A 1 469 ? 99.216 48.937 -161.256 1.00 64.56 469 ASP A N 1
ATOM 3747 C CA . ASP A 1 469 ? 100.138 48.851 -162.407 1.00 64.56 469 ASP A CA 1
ATOM 3748 C C . ASP A 1 469 ? 101.600 48.492 -162.072 1.00 64.56 469 ASP A C 1
ATOM 3750 O O . ASP A 1 469 ? 102.544 48.845 -162.788 1.00 64.56 469 ASP A O 1
ATOM 3754 N N . ASN A 1 470 ? 101.788 47.738 -160.982 1.00 69.50 470 ASN A N 1
ATOM 3755 C CA . ASN A 1 470 ? 103.078 47.252 -160.478 1.00 69.50 470 ASN A CA 1
ATOM 3756 C C . ASN A 1 470 ? 104.117 48.349 -160.177 1.00 69.50 470 ASN A C 1
ATOM 3758 O O . ASN A 1 470 ? 105.314 48.066 -160.061 1.00 69.50 470 ASN A O 1
ATOM 3762 N N . LYS A 1 471 ? 103.687 49.610 -160.101 1.00 72.38 471 LYS A N 1
ATOM 3763 C CA . LYS A 1 471 ? 104.584 50.766 -159.970 1.00 72.38 471 LYS A CA 1
ATOM 3764 C C . LYS A 1 471 ? 104.054 51.843 -159.036 1.00 72.38 471 LYS A C 1
ATOM 3766 O O . LYS A 1 471 ? 104.875 52.601 -158.521 1.00 72.38 471 LYS A O 1
ATOM 3771 N N . THR A 1 472 ? 102.749 51.879 -158.782 1.00 73.12 472 THR A N 1
ATOM 3772 C CA . THR A 1 472 ? 102.094 52.945 -158.020 1.00 73.12 472 THR A CA 1
ATOM 3773 C C . THR A 1 472 ? 101.415 52.364 -156.788 1.00 73.12 472 THR A C 1
ATOM 3775 O O . THR A 1 472 ? 100.719 51.355 -156.884 1.00 73.12 472 THR A O 1
ATOM 3778 N N . LEU A 1 473 ? 101.640 52.979 -155.628 1.00 74.69 473 LEU A N 1
ATOM 3779 C CA . LEU A 1 473 ? 100.945 52.646 -154.389 1.00 74.69 473 LEU A CA 1
ATOM 3780 C C . LEU A 1 473 ? 99.725 53.551 -154.218 1.00 74.69 473 LEU A C 1
ATOM 3782 O O . LEU A 1 473 ? 99.866 54.761 -154.387 1.00 74.69 473 LEU A O 1
ATOM 3786 N N . VAL A 1 474 ? 98.573 52.978 -153.867 1.00 76.75 474 VAL A N 1
ATOM 3787 C CA . VAL A 1 474 ? 97.300 53.689 -153.644 1.00 76.75 474 VAL A CA 1
ATOM 3788 C C . VAL A 1 474 ? 96.727 53.280 -152.289 1.00 76.75 474 VAL A C 1
ATOM 3790 O O . VAL A 1 474 ? 96.786 52.104 -151.946 1.00 76.75 474 VAL A O 1
ATOM 3793 N N . LEU A 1 475 ? 96.173 54.208 -151.512 1.00 73.62 475 LEU A N 1
ATOM 3794 C CA . LEU A 1 475 ? 95.588 53.900 -150.198 1.00 73.62 475 LEU A CA 1
ATOM 3795 C C . LEU A 1 475 ? 94.348 52.975 -150.309 1.00 73.62 475 LEU A C 1
ATOM 3797 O O . LEU A 1 475 ? 93.568 53.091 -151.251 1.00 73.62 475 LEU A O 1
ATOM 3801 N N . ALA A 1 476 ? 94.162 52.041 -149.365 1.00 65.38 476 ALA A N 1
ATOM 3802 C CA . ALA A 1 476 ? 93.134 50.989 -149.449 1.00 65.38 476 ALA A CA 1
ATOM 3803 C C . ALA A 1 476 ? 91.690 51.450 -149.154 1.00 65.38 476 ALA A C 1
ATOM 3805 O O . ALA A 1 476 ? 90.750 50.748 -149.526 1.00 65.38 476 ALA A O 1
ATOM 3806 N N . GLU A 1 477 ? 91.491 52.619 -148.533 1.00 61.00 477 GLU A N 1
ATOM 3807 C CA . GLU A 1 477 ? 90.145 53.146 -148.238 1.00 61.00 477 GLU A CA 1
ATOM 3808 C C . GLU A 1 477 ? 89.343 53.507 -149.506 1.00 61.00 477 GLU A C 1
ATOM 3810 O O . GLU A 1 477 ? 88.119 53.414 -149.487 1.00 61.00 477 GLU A O 1
ATOM 3815 N N . ASP A 1 478 ? 90.002 53.773 -150.641 1.00 53.00 478 ASP A N 1
ATOM 3816 C CA . ASP A 1 478 ? 89.340 54.101 -151.918 1.00 53.00 478 ASP A CA 1
ATOM 3817 C C . ASP A 1 478 ? 88.855 52.860 -152.714 1.00 53.00 478 ASP A C 1
ATOM 3819 O O . ASP A 1 478 ? 88.336 52.990 -153.821 1.00 53.00 478 ASP A O 1
ATOM 3823 N N . LEU A 1 479 ? 89.010 51.640 -152.176 1.00 51.38 479 LEU A N 1
ATOM 3824 C CA . LEU A 1 479 ? 88.554 50.382 -152.801 1.00 51.38 479 LEU A CA 1
ATOM 3825 C C . LEU A 1 479 ? 87.327 49.749 -152.115 1.00 51.38 479 LEU A C 1
ATOM 3827 O O . LEU A 1 479 ? 86.837 48.726 -152.588 1.00 51.38 479 LEU A O 1
ATOM 3831 N N . ILE A 1 480 ? 86.828 50.329 -151.016 1.00 50.44 480 ILE A N 1
ATOM 3832 C CA . ILE A 1 480 ? 85.770 49.730 -150.175 1.00 50.44 480 ILE A CA 1
ATOM 3833 C C . ILE A 1 480 ? 84.365 50.295 -150.485 1.00 50.44 480 ILE A C 1
ATOM 3835 O O . ILE A 1 480 ? 83.372 49.736 -150.030 1.00 50.44 480 ILE A O 1
ATOM 3839 N N . GLU A 1 481 ? 84.227 51.323 -151.334 1.00 39.91 481 GLU A N 1
ATOM 3840 C CA . GLU A 1 481 ? 82.897 51.785 -151.788 1.00 39.91 481 GLU A CA 1
ATOM 3841 C C . GLU A 1 481 ? 82.192 50.819 -152.773 1.00 39.91 481 GLU A C 1
ATOM 3843 O O . GLU A 1 481 ? 81.005 50.997 -153.034 1.00 39.91 481 GLU A O 1
ATOM 3848 N N . ASP A 1 482 ? 82.854 49.756 -153.252 1.00 39.38 482 ASP A N 1
ATOM 3849 C CA . ASP A 1 482 ? 82.320 48.859 -154.297 1.00 39.38 482 ASP A CA 1
ATOM 3850 C C . ASP A 1 482 ? 81.891 47.445 -153.827 1.00 39.38 482 ASP A C 1
ATOM 3852 O O . ASP A 1 482 ? 81.600 46.583 -154.663 1.00 39.38 482 ASP A O 1
ATOM 3856 N N . SER A 1 483 ? 81.784 47.162 -152.520 1.00 36.94 483 SER A N 1
ATOM 3857 C CA . SER A 1 483 ? 81.241 45.863 -152.068 1.00 36.94 483 SER A CA 1
ATOM 3858 C C . SER A 1 483 ? 80.644 45.871 -150.654 1.00 36.94 483 SER A C 1
ATOM 3860 O O . SER A 1 483 ? 81.386 45.904 -149.671 1.00 36.94 483 SER A O 1
ATOM 3862 N N . GLU A 1 484 ? 79.306 45.797 -150.604 1.00 34.75 484 GLU A N 1
ATOM 3863 C CA . GLU A 1 484 ? 78.454 45.442 -149.449 1.00 34.75 484 GLU A CA 1
ATOM 3864 C C . GLU A 1 484 ? 78.828 44.111 -148.776 1.00 34.75 484 GLU A C 1
ATOM 3866 O O . GLU A 1 484 ? 79.159 43.139 -149.500 1.00 34.75 484 GLU A O 1
#

Secondary structure (DSSP, 8-state):
-------PPPHHHHHHHHHHHHHHTT--HHHHHHHHHTTSS-TT---PPPHHHHHHHHHHHHHHHHHHHHHHHHHHHHHHHHHHHHHHHHHHHHHHHHHHHHHHHHHHHHHHHHHHHHHHHTTSS-HHHHIIIIIHHHHHHHHHHHHHIIIIISHHHHHHHHHHHHHHHHHHHHHHHHHHHHHHHHHHHHHHHHHHHHHHHHHHHT-PPP----HHHHHHHHHHHHHHHHHHHHHHHHHHHHHHHHHHHHHHHHHHHHHHHHHHHHHHHHHHHHHHHHHHHHHHHHHHHHHHHHHHHHHHHHHHHHHHHHHHHHHHHHHHHHHHHHHHHHHHHHHHHHHHHHHHHHHHHHHHHHHHHHHHHHHHHHHHTTHHHHHHHHHHHHHHHHHHHHHHHHHHHHHHHHHHHHHHHHHHHHHHHTT-HHHHHHHHHHHHHSEEEHHHHHHHHTS-HHHHHHHHHHHHHTTSEEEETTTEEEEGGGGSTT--

Foldseek 3Di:
DDDPPPDDDDPVVVVVVVVVVCVVVVQDPVNVVVCCVVVVDPPPPPPDPPPVLVVLVVQLVVLVVLLVVLVVVLVVLVVVLVVLVVVCCVPQVVLVVVLVVVLVVLVVVLVCVLCVVCVVPVVDDDVPCCCPVPSVVSCVVSVVVSVCCVPPVRVVVNVVSVVVSVVVSVVSVVVSVVSVVSSVVSVVSSVVSVVVSVVVVVVVVPDDDDDDDDPVVVVVVVVVVVVVVVVVVVVVVVVVVVVVVVVVVVVVVVVVVVVVVVVVVVVVVVVVVVVVVVVVVVVVVVVVVVVVVVVVVVVVVVVVVVVVVVVVVVVVVVVVVVVVVVVVVVVVVVVVVVVVVVVVVVVVVVVVVVVVVVVVVVVVVVVVVCPVVVVVVVVVVVVVVVVVVVVVVVVVVVVVVVVVVVVVVLVVLVVVQVPDPLLVVLLVVCVVVQKDWLVVSCVVSVHDSVVSLVSLVSCVVSQQWDDDPVTMIGGNVVVPVPDD

Sequence (484 aa):
MPEDNEKKPSRNDQDRVVDDMLSELGVDDAMRQELVESGRMSSDVVKVATAEQIRRQMEIEKSRERLRENLNLVERDMMKIENFVDRVESDLVPVVLSFLVRLKGDLVGLKTNIIGRSKRRAKTNLQANFVENTVKSICDEQFSEIEATLTSGMSAPILEKIRDLTDTFKESVGILNEEFSHLKASIDDYGQRAGTEIEFLSKEVSMKPKVEIPKEVKEKVEEQERQLRRLRNEVELLNDKLENREAEITALQTNLAATKARNENLENAIRKAKETPATDTEMVANLRKSVKALETEKELLEDEITQLSRAQKQSEKTVTELKDKLAKTELSEQELQNQLSSVKSELEKASERFSEIDELRSMVRDYESGDIMREAERLKAELDREQSRNQRLSLELEKAQNQAETTTARLNGYLDLMASSEKTKAFLMVEDNREMEIREIARSLGVSPAIVSQWANDFVDLGLASIRDNKTLVLAEDLIEDSE

pLDDT: mean 78.18, std 14.2, range [34.75, 96.12]